Protein AF-0000000072914480 (afdb_homodimer)

InterPro domains:
  IPR011051 RmlC-like cupin domain superfamily [SSF51182] (17-266)
  IPR014710 RmlC-like jelly roll fold [G3DSA:2.60.120.10] (4-129)
  IPR014710 RmlC-like jelly roll fold [G3DSA:2.60.120.10] (149-280)
  IPR053146 Quercetin 2,3-dioxygenase-like [PTHR36440] (18-103)

Nearest PDB structures (foldseek):
  2h0v-assembly1_B  TM=8.229E-01  e=9.350E-17  Bacillus subtilis
  8hfb-assembly1_B  TM=8.199E-01  e=2.658E-15  Bacillus subtilis
  9bwf-assembly1_A  TM=8.351E-01  e=1.045E-05  metagenome
  3ibm-assembly1_A  TM=8.073E-01  e=1.105E-05  Halorhodospira halophila SL1
  3ibm-assembly1_B  TM=8.255E-01  e=1.287E-04  Halorhodospira halophila SL1

Organism: Fusarium oxysporum f. sp. lycopersici (strain 4287 / CBS 123668 / FGSC 9935 / NRRL 34936) (NCBI:txid426428)

Structure (mmCIF, N/CA/C/O backbone):
data_AF-0000000072914480-model_v1
#
loop_
_entity.id
_entity.type
_entity.pdbx_description
1 polymer 'Cupin 2 conserved barrel domain-containing protein'
#
loop_
_atom_site.group_PDB
_atom_site.id
_atom_site.type_symbol
_atom_site.label_atom_id
_atom_site.label_alt_id
_atom_site.label_comp_id
_atom_site.label_asym_id
_atom_site.label_entity_id
_atom_site.label_seq_id
_atom_site.pdbx_PDB_ins_code
_atom_site.Cartn_x
_atom_site.Cartn_y
_atom_site.Cartn_z
_atom_site.occupancy
_atom_site.B_iso_or_equiv
_atom_site.auth_seq_id
_atom_site.auth_comp_id
_atom_site.auth_asym_id
_atom_site.auth_atom_id
_atom_site.pdbx_PDB_model_num
ATOM 1 N N . MET A 1 1 ? -23.375 -14.555 4.457 1 51.5 1 MET A N 1
ATOM 2 C CA . MET A 1 1 ? -22.234 -15.43 4.227 1 51.5 1 MET A CA 1
ATOM 3 C C . MET A 1 1 ? -21.172 -15.234 5.305 1 51.5 1 MET A C 1
ATOM 5 O O . MET A 1 1 ? -21.031 -14.141 5.848 1 51.5 1 MET A O 1
ATOM 9 N N . ALA A 1 2 ? -20.609 -16.391 5.887 1 66.81 2 ALA A N 1
ATOM 10 C CA . ALA A 1 2 ? -19.641 -16.328 6.977 1 66.81 2 ALA A CA 1
ATOM 11 C C . ALA A 1 2 ? -18.281 -15.852 6.473 1 66.81 2 ALA A C 1
ATOM 13 O O . ALA A 1 2 ? -17.953 -16 5.289 1 66.81 2 ALA A O 1
ATOM 14 N N . ASP A 1 3 ? -17.531 -15.141 7.262 1 80.81 3 ASP A N 1
ATOM 15 C CA . ASP A 1 3 ? -16.172 -14.695 6.934 1 80.81 3 ASP A CA 1
ATOM 16 C C . ASP A 1 3 ? -15.172 -15.844 7.059 1 80.81 3 ASP A C 1
ATOM 18 O O . ASP A 1 3 ? -15.391 -16.781 7.832 1 80.81 3 ASP A O 1
ATOM 22 N N . ILE A 1 4 ? -14.359 -15.938 6.121 1 92 4 ILE A N 1
ATOM 23 C CA . ILE A 1 4 ? -13.227 -16.859 6.215 1 92 4 ILE A CA 1
ATOM 24 C C . ILE A 1 4 ? -12.422 -16.562 7.48 1 92 4 ILE A C 1
ATOM 26 O O . ILE A 1 4 ? -12.289 -15.398 7.879 1 92 4 ILE A O 1
ATOM 30 N N . LYS A 1 5 ? -12 -17.609 8.094 1 92.25 5 LYS A N 1
ATOM 31 C CA . LYS A 1 5 ? -11.242 -17.484 9.336 1 92.25 5 LYS A CA 1
ATOM 32 C C . LYS A 1 5 ? -9.977 -16.656 9.133 1 92.25 5 LYS A C 1
ATOM 34 O O . LYS A 1 5 ? -9.219 -16.906 8.195 1 92.25 5 LYS A O 1
ATOM 39 N N . SER A 1 6 ? -9.797 -15.68 9.945 1 95.56 6 SER A N 1
ATOM 40 C CA . SER A 1 6 ? -8.555 -14.93 10.016 1 95.56 6 SER A CA 1
ATOM 41 C C . SER A 1 6 ? -7.582 -15.547 11.016 1 95.56 6 SER A C 1
ATOM 43 O O . SER A 1 6 ? -7.965 -15.844 12.148 1 95.56 6 SER A O 1
ATOM 45 N N . THR A 1 7 ? -6.363 -15.805 10.586 1 96.44 7 THR A N 1
ATOM 46 C CA . THR A 1 7 ? -5.367 -16.422 11.461 1 96.44 7 THR A CA 1
ATOM 47 C C . THR A 1 7 ? -4.082 -15.594 11.477 1 96.44 7 THR A C 1
ATOM 49 O O . THR A 1 7 ? -3.713 -14.992 10.469 1 96.44 7 THR A O 1
ATOM 52 N N . LEU A 1 8 ? -3.354 -15.586 12.57 1 95.25 8 LEU A N 1
ATOM 53 C CA . LEU A 1 8 ? -2.084 -14.875 12.672 1 95.25 8 LEU A CA 1
ATOM 54 C C . LEU A 1 8 ? -0.954 -15.68 12.047 1 95.25 8 LEU A C 1
ATOM 56 O O . LEU A 1 8 ? 0.026 -15.109 11.562 1 95.25 8 LEU A O 1
ATOM 60 N N . VAL A 1 9 ? -1.165 -17 12.117 1 93.62 9 VAL A N 1
ATOM 61 C CA . VAL A 1 9 ? -0.207 -17.906 11.492 1 93.62 9 VAL A CA 1
ATOM 62 C C . VAL A 1 9 ? -0.95 -18.969 10.68 1 93.62 9 VAL A C 1
ATOM 64 O O . VAL A 1 9 ? -2.098 -19.297 10.984 1 93.62 9 VAL A O 1
ATOM 67 N N . PRO A 1 10 ? -0.305 -19.5 9.625 1 93.5 10 PRO A N 1
ATOM 68 C CA . PRO A 1 10 ? -0.968 -20.562 8.883 1 93.5 10 PRO A CA 1
ATOM 69 C C . PRO A 1 10 ? -1.328 -21.766 9.758 1 93.5 10 PRO A C 1
ATOM 71 O O . PRO A 1 10 ? -0.5 -22.219 10.547 1 93.5 10 PRO A O 1
ATOM 74 N N . PRO A 1 11 ? -2.471 -22.328 9.602 1 94.75 11 PRO A N 1
ATOM 75 C CA . PRO A 1 11 ? -2.943 -23.391 10.477 1 94.75 11 PRO A CA 1
ATOM 76 C C . PRO A 1 11 ? -2.236 -24.719 10.219 1 94.75 11 PRO A C 1
ATOM 78 O O . PRO A 1 11 ? -2.254 -25.609 11.07 1 94.75 11 PRO A O 1
ATOM 81 N N . GLY A 1 12 ? -1.732 -24.906 9.031 1 91.81 12 GLY A N 1
ATOM 82 C CA . GLY A 1 12 ? -1.036 -26.141 8.703 1 91.81 12 GLY A CA 1
ATOM 83 C C . GLY A 1 12 ? -1.966 -27.25 8.234 1 91.81 12 GLY A C 1
ATOM 84 O O . GLY A 1 12 ? -1.655 -28.438 8.383 1 91.81 12 GLY A O 1
ATOM 85 N N . LYS A 1 13 ? -3.152 -26.859 7.797 1 93.88 13 LYS A N 1
ATOM 86 C CA . LYS A 1 13 ? -4.137 -27.812 7.285 1 93.88 13 LYS A CA 1
ATOM 87 C C . LYS A 1 13 ? -4.453 -27.547 5.82 1 93.88 13 LYS A C 1
ATOM 89 O O . LYS A 1 13 ? -4.738 -26.406 5.438 1 93.88 13 LYS A O 1
ATOM 94 N N . PRO A 1 14 ? -4.438 -28.562 5.012 1 94.12 14 PRO A N 1
ATOM 95 C CA . PRO A 1 14 ? -4.605 -28.359 3.57 1 94.12 14 PRO A CA 1
ATOM 96 C C . PRO A 1 14 ? -6.066 -28.156 3.168 1 94.12 14 PRO A C 1
ATOM 98 O O . PRO A 1 14 ? -6.355 -27.875 2.006 1 94.12 14 PRO A O 1
ATOM 101 N N . ASP A 1 15 ? -7.02 -28.281 4.059 1 95.25 15 ASP A N 1
ATOM 102 C CA . ASP A 1 15 ? -8.422 -28.328 3.672 1 95.25 15 ASP A CA 1
ATOM 103 C C . ASP A 1 15 ? -9.203 -27.156 4.262 1 95.25 15 ASP A C 1
ATOM 105 O O . ASP A 1 15 ? -10.438 -27.156 4.25 1 95.25 15 ASP A O 1
ATOM 109 N N . GLU A 1 16 ? -8.477 -26.188 4.785 1 94.25 16 GLU A N 1
ATOM 110 C CA . GLU A 1 16 ? -9.133 -25.031 5.402 1 94.25 16 GLU A CA 1
ATOM 111 C C . GLU A 1 16 ? -8.664 -23.734 4.766 1 94.25 16 GLU A C 1
ATOM 113 O O . GLU A 1 16 ? -7.461 -23.469 4.68 1 94.25 16 GLU A O 1
ATOM 118 N N . ALA A 1 17 ? -9.695 -22.984 4.309 1 97.25 17 ALA A N 1
ATOM 119 C CA . ALA A 1 17 ? -9.375 -21.641 3.824 1 97.25 17 ALA A CA 1
ATOM 120 C C . ALA A 1 17 ? -9.102 -20.688 4.984 1 97.25 17 ALA A C 1
ATOM 122 O O . ALA A 1 17 ? -9.711 -20.797 6.051 1 97.25 17 ALA A O 1
ATOM 123 N N . TYR A 1 18 ? -8.203 -19.781 4.809 1 97.69 18 TYR A N 1
ATOM 124 C CA . TYR A 1 18 ? -7.918 -18.781 5.84 1 97.69 18 TYR A CA 1
ATOM 125 C C . TYR A 1 18 ? -7.348 -17.516 5.23 1 97.69 18 TYR A C 1
ATOM 127 O O . TYR A 1 18 ? -6.961 -17.5 4.062 1 97.69 18 TYR A O 1
ATOM 135 N N . ILE A 1 19 ? -7.387 -16.469 5.992 1 97.88 19 ILE A N 1
ATOM 136 C CA . ILE A 1 19 ? -6.789 -15.18 5.633 1 97.88 19 ILE A CA 1
ATOM 137 C C . ILE A 1 19 ? -5.746 -14.789 6.676 1 97.88 19 ILE A C 1
ATOM 139 O O . ILE A 1 19 ? -5.945 -15 7.875 1 97.88 19 ILE A O 1
ATOM 143 N N . VAL A 1 20 ? -4.574 -14.375 6.246 1 97.44 20 VAL A N 1
ATOM 144 C CA . VAL A 1 20 ? -3.537 -13.82 7.109 1 97.44 20 VAL A CA 1
ATOM 145 C C . VAL A 1 20 ? -3.479 -12.305 6.934 1 97.44 20 VAL A C 1
ATOM 147 O O . VAL A 1 20 ? -3.238 -11.812 5.828 1 97.44 20 VAL A O 1
ATOM 150 N N . PRO A 1 21 ? -3.66 -11.555 8.016 1 96.94 21 PRO A N 1
ATOM 151 C CA . PRO A 1 21 ? -3.65 -10.094 7.926 1 96.94 21 PRO A CA 1
ATOM 152 C C . PRO A 1 21 ? -2.27 -9.531 7.59 1 96.94 21 PRO A C 1
ATOM 154 O O . PRO A 1 21 ? -1.273 -10.258 7.648 1 96.94 21 PRO A O 1
ATOM 157 N N . TYR A 1 22 ? -2.246 -8.234 7.258 1 93.56 22 TYR A N 1
ATOM 158 C CA . TYR A 1 22 ? -1.039 -7.488 6.926 1 93.56 22 TYR A CA 1
ATOM 159 C C . TYR A 1 22 ? 0.005 -7.621 8.031 1 93.56 22 TYR A C 1
ATOM 161 O O . TYR A 1 22 ? -0.294 -7.402 9.203 1 93.56 22 TYR A O 1
ATOM 169 N N . LEU A 1 23 ? 1.154 -8.055 7.703 1 92.75 23 LEU A N 1
ATOM 170 C CA . LEU A 1 23 ? 2.369 -8.164 8.5 1 92.75 23 LEU A CA 1
ATOM 171 C C . LEU A 1 23 ? 2.209 -9.211 9.594 1 92.75 23 LEU A C 1
ATOM 173 O O . LEU A 1 23 ? 2.967 -9.227 10.57 1 92.75 23 LEU A O 1
ATOM 177 N N . GLU A 1 24 ? 1.192 -10.016 9.477 1 95.19 24 GLU A N 1
ATOM 178 C CA . GLU A 1 24 ? 1.127 -11.211 10.305 1 95.19 24 GLU A CA 1
ATOM 179 C C . GLU A 1 24 ? 1.753 -12.414 9.602 1 95.19 24 GLU A C 1
ATOM 181 O O . GLU A 1 24 ? 2.488 -12.25 8.625 1 95.19 24 GLU A O 1
ATOM 186 N N . GLY A 1 25 ? 1.548 -13.641 10.094 1 93.25 25 GLY A N 1
ATOM 187 C CA . GLY A 1 25 ? 2.24 -14.82 9.602 1 93.25 25 GLY A CA 1
ATOM 188 C C . GLY A 1 25 ? 3.248 -15.375 10.594 1 93.25 25 GLY A C 1
ATOM 189 O O . GLY A 1 25 ? 3.551 -14.734 11.602 1 93.25 25 GLY A O 1
ATOM 190 N N . HIS A 1 26 ? 3.689 -16.5 10.328 1 89.94 26 HIS A N 1
ATOM 191 C CA . HIS A 1 26 ? 4.738 -17.078 11.164 1 89.94 26 HIS A CA 1
ATOM 192 C C . HIS A 1 26 ? 6.074 -16.391 10.922 1 89.94 26 HIS A C 1
ATOM 194 O O . HIS A 1 26 ? 6.648 -16.5 9.836 1 89.94 26 HIS A O 1
ATOM 200 N N . VAL A 1 27 ? 6.562 -15.625 11.953 1 86.38 27 VAL A N 1
ATOM 201 C CA . VAL A 1 27 ? 7.75 -14.781 11.828 1 86.38 27 VAL A CA 1
ATOM 202 C C . VAL A 1 27 ? 9.008 -15.648 11.938 1 86.38 27 VAL A C 1
ATOM 204 O O . VAL A 1 27 ? 9.117 -16.469 12.844 1 86.38 27 VAL A O 1
ATOM 207 N N . VAL A 1 28 ? 9.82 -15.438 10.938 1 74.69 28 VAL A N 1
ATOM 208 C CA . VAL A 1 28 ? 11.156 -16.031 10.938 1 74.69 28 VAL A CA 1
ATOM 209 C C . VAL A 1 28 ? 12.211 -14.93 10.891 1 74.69 28 VAL A C 1
ATOM 211 O O . VAL A 1 28 ? 12.289 -14.18 9.922 1 74.69 28 VAL A O 1
ATOM 214 N N . ASP A 1 29 ? 12.914 -14.758 11.992 1 67.06 29 ASP A N 1
ATOM 215 C CA . ASP A 1 29 ? 13.977 -13.758 12.047 1 67.06 29 ASP A CA 1
ATOM 216 C C . ASP A 1 29 ? 15.266 -14.297 11.422 1 67.06 29 ASP A C 1
ATOM 218 O O . ASP A 1 29 ? 15.656 -15.438 11.672 1 67.06 29 ASP A O 1
ATOM 222 N N . ILE A 1 30 ? 15.812 -13.492 10.562 1 63.38 30 ILE A N 1
ATOM 223 C CA . ILE A 1 30 ? 17.109 -13.82 9.984 1 63.38 30 ILE A CA 1
ATOM 224 C C . ILE A 1 30 ? 18.188 -12.953 10.633 1 63.38 30 ILE A C 1
ATOM 226 O O . ILE A 1 30 ? 18.359 -11.781 10.273 1 63.38 30 ILE A O 1
ATOM 230 N N . PRO A 1 31 ? 18.812 -13.336 11.664 1 57.41 31 PRO A N 1
ATOM 231 C CA . PRO A 1 31 ? 19.734 -12.523 12.477 1 57.41 31 PRO A CA 1
ATOM 232 C C . PRO A 1 31 ? 20.656 -11.656 11.625 1 57.41 31 PRO A C 1
ATOM 234 O O . PRO A 1 31 ? 20.938 -10.516 11.992 1 57.41 31 PRO A O 1
ATOM 237 N N . SER A 1 32 ? 21.234 -12.211 10.562 1 54.19 32 SER A N 1
ATOM 238 C CA . SER A 1 32 ? 22.219 -11.461 9.805 1 54.19 32 SER A CA 1
ATOM 239 C C . SER A 1 32 ? 21.562 -10.562 8.766 1 54.19 32 SER A C 1
ATOM 241 O O . SER A 1 32 ? 22.25 -9.93 7.957 1 54.19 32 SER A O 1
ATOM 243 N N . SER A 1 33 ? 20.234 -10.523 9.008 1 59.75 33 SER A N 1
ATOM 244 C CA . SER A 1 33 ? 19.531 -9.68 8.039 1 59.75 33 SER A CA 1
ATOM 245 C C . SER A 1 33 ? 18.734 -8.586 8.734 1 59.75 33 SER A C 1
ATOM 247 O O . SER A 1 33 ? 18.406 -8.711 9.914 1 59.75 33 SER A O 1
ATOM 249 N N . VAL A 1 34 ? 18.641 -7.492 8.141 1 65.5 34 VAL A N 1
ATOM 250 C CA . VAL A 1 34 ? 17.781 -6.414 8.617 1 65.5 34 VAL A CA 1
ATOM 251 C C . VAL A 1 34 ? 16.375 -6.602 8.055 1 65.5 34 VAL A C 1
ATOM 253 O O . VAL A 1 34 ? 15.633 -5.629 7.875 1 65.5 34 VAL A O 1
ATOM 256 N N . SER A 1 35 ? 16.141 -7.957 7.746 1 72.12 35 SER A N 1
ATOM 257 C CA . SER A 1 35 ? 14.844 -8.266 7.156 1 72.12 35 SER A CA 1
ATOM 258 C C . SER A 1 35 ? 14.102 -9.312 7.977 1 72.12 35 SER A C 1
ATOM 260 O O . SER A 1 35 ? 14.719 -10.078 8.719 1 72.12 35 SER A O 1
ATOM 262 N N . VAL A 1 36 ? 12.828 -9.273 7.941 1 77.94 36 VAL A N 1
ATOM 263 C CA . VAL A 1 36 ? 11.938 -10.242 8.586 1 77.94 36 VAL A CA 1
ATOM 264 C C . VAL A 1 36 ? 11.172 -11.023 7.523 1 77.94 36 VAL A C 1
ATOM 266 O O . VAL A 1 36 ? 10.664 -10.445 6.562 1 77.94 36 VAL A O 1
ATOM 269 N N . ILE A 1 37 ? 11.203 -12.336 7.68 1 83.5 37 ILE A N 1
ATOM 270 C CA . ILE A 1 37 ? 10.398 -13.203 6.82 1 83.5 37 ILE A CA 1
ATOM 271 C C . ILE A 1 37 ? 9.125 -13.609 7.555 1 83.5 37 ILE A C 1
ATOM 273 O O . ILE A 1 37 ? 9.164 -13.938 8.742 1 83.5 37 ILE A O 1
ATOM 277 N N . ARG A 1 38 ? 8.039 -13.57 6.91 1 89.5 38 ARG A N 1
ATOM 278 C CA . ARG A 1 38 ? 6.754 -14.023 7.434 1 89.5 38 ARG A CA 1
ATOM 279 C C . ARG A 1 38 ? 6.145 -15.109 6.543 1 89.5 38 ARG A C 1
ATOM 281 O O . ARG A 1 38 ? 5.883 -14.867 5.363 1 89.5 38 ARG A O 1
ATOM 288 N N . VAL A 1 39 ? 5.934 -16.281 7.09 1 90 39 VAL A N 1
ATOM 289 C CA . VAL A 1 39 ? 5.379 -17.391 6.324 1 90 39 VAL A CA 1
ATOM 290 C C . VAL A 1 39 ? 3.854 -17.297 6.301 1 90 39 VAL A C 1
ATOM 292 O O . VAL A 1 39 ? 3.207 -17.312 7.348 1 90 39 VAL A O 1
ATOM 295 N N . MET A 1 40 ? 3.307 -17.219 5.152 1 94.5 40 MET A N 1
ATOM 296 C CA . MET A 1 40 ? 1.869 -17.031 4.965 1 94.5 40 MET A CA 1
ATOM 297 C C . MET A 1 40 ? 1.194 -18.359 4.621 1 94.5 40 MET A C 1
ATOM 299 O O . MET A 1 40 ? 0.015 -18.547 4.918 1 94.5 40 MET A O 1
ATOM 303 N N . VAL A 1 41 ? 1.847 -19.172 3.869 1 93.56 41 VAL A N 1
ATOM 304 C CA . VAL A 1 41 ? 1.413 -20.516 3.479 1 93.56 41 VAL A CA 1
ATOM 305 C C . VAL A 1 41 ? 2.58 -21.5 3.6 1 93.56 41 VAL A C 1
ATOM 307 O O . VAL A 1 41 ? 3.67 -21.234 3.082 1 93.56 41 VAL A O 1
ATOM 310 N N . THR A 1 42 ? 2.342 -22.547 4.301 1 89.75 42 THR A N 1
ATOM 311 C CA . THR A 1 42 ? 3.396 -23.547 4.477 1 89.75 42 THR A CA 1
ATOM 312 C C . THR A 1 42 ? 3.166 -24.75 3.568 1 89.75 42 THR A C 1
ATOM 314 O O . THR A 1 42 ? 2.148 -24.828 2.879 1 89.75 42 THR A O 1
ATOM 317 N N . ALA A 1 43 ? 4.141 -25.641 3.58 1 87.31 43 ALA A N 1
ATOM 318 C CA . ALA A 1 43 ? 4.043 -26.891 2.83 1 87.31 43 ALA A CA 1
ATOM 319 C C . ALA A 1 43 ? 2.902 -27.75 3.357 1 87.31 43 ALA A C 1
ATOM 321 O O . ALA A 1 43 ? 2.342 -28.562 2.621 1 87.31 43 ALA A O 1
ATOM 322 N N . LYS A 1 44 ? 2.549 -27.547 4.605 1 89.38 44 LYS A N 1
ATOM 323 C CA . LYS A 1 44 ? 1.481 -28.344 5.199 1 89.38 44 LYS A CA 1
ATOM 324 C C . LYS A 1 44 ? 0.133 -28.016 4.562 1 89.38 44 LYS A C 1
ATOM 326 O O . LYS A 1 44 ? -0.703 -28.906 4.387 1 89.38 44 LYS A O 1
ATOM 331 N N . GLU A 1 45 ? -0.035 -26.766 4.195 1 92.19 45 GLU A N 1
ATOM 332 C CA . GLU A 1 45 ? -1.285 -26.375 3.551 1 92.19 45 GLU A CA 1
ATOM 333 C C . GLU A 1 45 ? -1.346 -26.891 2.113 1 92.19 45 GLU A C 1
ATOM 335 O O . GLU A 1 45 ? -2.424 -27.203 1.604 1 92.19 45 GLU A O 1
ATOM 340 N N . THR A 1 46 ? -0.146 -26.969 1.437 1 92.81 46 THR A N 1
ATOM 341 C CA . THR A 1 46 ? -0.148 -27.172 -0.009 1 92.81 46 THR A CA 1
ATOM 342 C C . THR A 1 46 ? 0.31 -28.578 -0.364 1 92.81 46 THR A C 1
ATOM 344 O O . THR A 1 46 ? 0.557 -28.891 -1.533 1 92.81 46 THR A O 1
ATOM 347 N N . ASN A 1 47 ? 0.443 -29.438 0.631 1 86.94 47 ASN A N 1
ATOM 348 C CA . ASN A 1 47 ? 0.991 -30.766 0.427 1 86.94 47 ASN A CA 1
ATOM 349 C C . ASN A 1 47 ? 2.354 -30.719 -0.257 1 86.94 47 ASN A C 1
ATOM 351 O O . ASN A 1 47 ? 2.596 -31.438 -1.222 1 86.94 47 ASN A O 1
ATOM 355 N N . ASN A 1 48 ? 3.141 -29.75 0.115 1 85.25 48 ASN A N 1
ATOM 356 C CA . ASN A 1 48 ? 4.555 -29.609 -0.212 1 85.25 48 ASN A CA 1
ATOM 357 C C . ASN A 1 48 ? 4.754 -29.141 -1.65 1 85.25 48 ASN A C 1
ATOM 359 O O . ASN A 1 48 ? 5.809 -29.359 -2.242 1 85.25 48 ASN A O 1
ATOM 363 N N . THR A 1 49 ? 3.768 -28.547 -2.281 1 86.94 49 THR A N 1
ATOM 364 C CA . THR A 1 49 ? 3.916 -28.094 -3.66 1 86.94 49 THR A CA 1
ATOM 365 C C . THR A 1 49 ? 4.492 -26.672 -3.707 1 86.94 49 THR A C 1
ATOM 367 O O . THR A 1 49 ? 5.27 -26.344 -4.605 1 86.94 49 THR A O 1
ATOM 370 N N . PHE A 1 50 ? 4.102 -25.812 -2.734 1 87.81 50 PHE A N 1
ATOM 371 C CA . PHE A 1 50 ? 4.699 -24.484 -2.645 1 87.81 50 PHE A CA 1
ATOM 372 C C . PHE A 1 50 ? 4.492 -23.891 -1.257 1 87.81 50 PHE A C 1
ATOM 374 O O . PHE A 1 50 ? 3.693 -24.406 -0.47 1 87.81 50 PHE A O 1
ATOM 381 N N . ALA A 1 51 ? 5.281 -22.953 -0.936 1 89.56 51 ALA A N 1
ATOM 382 C CA . ALA A 1 51 ? 5.133 -22.078 0.224 1 89.56 51 ALA A CA 1
ATOM 383 C C . ALA A 1 51 ? 5.133 -20.609 -0.193 1 89.56 51 ALA A C 1
ATOM 385 O O . ALA A 1 51 ? 5.641 -20.266 -1.262 1 89.56 51 ALA A O 1
ATOM 386 N N . LEU A 1 52 ? 4.441 -19.812 0.544 1 92 52 LEU A N 1
ATOM 387 C CA . LEU A 1 52 ? 4.406 -18.375 0.3 1 92 52 LEU A CA 1
ATOM 388 C C . LEU A 1 52 ? 4.906 -17.594 1.518 1 92 52 LEU A C 1
ATOM 390 O O . LEU A 1 52 ? 4.426 -17.812 2.633 1 92 52 LEU A O 1
ATOM 394 N N . VAL A 1 53 ? 5.926 -16.75 1.273 1 89.56 53 VAL A N 1
ATOM 395 C CA . VAL A 1 53 ? 6.465 -15.922 2.346 1 89.56 53 VAL A CA 1
ATOM 396 C C . VAL A 1 53 ? 6.477 -14.461 1.91 1 89.56 53 VAL A C 1
ATOM 398 O O . VAL A 1 53 ? 6.516 -14.164 0.713 1 89.56 53 VAL A O 1
ATOM 401 N N . THR A 1 54 ? 6.312 -13.57 2.838 1 90.12 54 THR A N 1
ATOM 402 C CA . THR A 1 54 ? 6.609 -12.156 2.635 1 90.12 54 THR A CA 1
ATOM 403 C C . THR A 1 54 ? 7.867 -11.75 3.398 1 90.12 54 THR A C 1
ATOM 405 O O . THR A 1 54 ? 8.188 -12.344 4.43 1 90.12 54 THR A O 1
ATOM 408 N N . SER A 1 55 ? 8.586 -10.82 2.822 1 86 55 SER A N 1
ATOM 409 C CA . SER A 1 55 ? 9.789 -10.312 3.473 1 86 55 SER A CA 1
ATOM 410 C C . SER A 1 55 ? 9.867 -8.789 3.377 1 86 55 SER A C 1
ATOM 412 O O . SER A 1 55 ? 9.492 -8.203 2.361 1 86 55 SER A O 1
ATOM 414 N N . GLY A 1 56 ? 10.359 -8.172 4.406 1 80.69 56 GLY A N 1
ATOM 415 C CA . GLY A 1 56 ? 10.57 -6.734 4.445 1 80.69 56 GLY A CA 1
ATOM 416 C C . GLY A 1 56 ? 11.695 -6.324 5.375 1 80.69 56 GLY A C 1
ATOM 417 O O . GLY A 1 56 ? 12.031 -7.055 6.312 1 80.69 56 GLY A O 1
ATOM 418 N N . GLY A 1 57 ? 12.312 -5.227 5.031 1 75.94 57 GLY A N 1
ATOM 419 C CA . GLY A 1 57 ? 13.39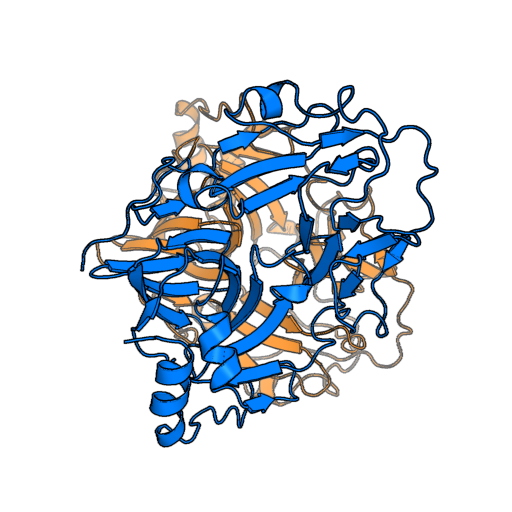8 -4.691 5.836 1 75.94 57 GLY A CA 1
ATOM 420 C C . GLY A 1 57 ? 14.023 -3.441 5.242 1 75.94 57 GLY A C 1
ATOM 421 O O . GLY A 1 57 ? 13.414 -2.787 4.391 1 75.94 57 GLY A O 1
ATOM 422 N N . SER A 1 58 ? 15.117 -3.033 5.887 1 68.94 58 SER A N 1
ATOM 423 C CA . SER A 1 58 ? 15.852 -1.86 5.43 1 68.94 58 SER A CA 1
ATOM 424 C C . SER A 1 58 ? 17.031 -2.258 4.543 1 68.94 58 SER A C 1
ATOM 426 O O . SER A 1 58 ? 17.328 -3.445 4.395 1 68.94 58 SER A O 1
ATOM 428 N N . GLU A 1 59 ? 17.469 -1.174 3.883 1 65.75 59 GLU A N 1
ATOM 429 C CA . GLU A 1 59 ? 18.656 -1.42 3.068 1 65.75 59 GLU A CA 1
ATOM 430 C C . GLU A 1 59 ? 19.766 -2.035 3.9 1 65.75 59 GLU A C 1
ATOM 432 O O . GLU A 1 59 ? 20.016 -1.61 5.031 1 65.75 59 GLU A O 1
ATOM 437 N N . GLY A 1 60 ? 20.156 -3.105 3.504 1 61.69 60 GLY A N 1
ATOM 438 C CA . GLY A 1 60 ? 21.234 -3.801 4.176 1 61.69 60 GLY A CA 1
ATOM 439 C C . GLY A 1 60 ? 22.062 -4.656 3.24 1 61.69 60 GLY A C 1
ATOM 440 O O . GLY A 1 60 ? 21.797 -4.719 2.039 1 61.69 60 GLY A O 1
ATOM 441 N N . PRO A 1 61 ? 23.141 -5.082 3.785 1 59.44 61 PRO A N 1
ATOM 442 C CA . PRO A 1 61 ? 23.984 -5.949 2.957 1 59.44 61 PRO A CA 1
ATOM 443 C C . PRO A 1 61 ? 23.234 -7.176 2.436 1 59.44 61 PRO A C 1
ATOM 445 O O . PRO A 1 61 ? 22.219 -7.574 3.012 1 59.44 61 PRO A O 1
ATOM 448 N N . PRO A 1 62 ? 23.609 -7.539 1.16 1 56.72 62 PRO A N 1
ATOM 449 C CA . PRO A 1 62 ? 22.953 -8.75 0.638 1 56.72 62 PRO A CA 1
ATOM 450 C C . PRO A 1 62 ? 23.016 -9.914 1.62 1 56.72 62 PRO A C 1
ATOM 452 O O . PRO A 1 62 ? 23.969 -10.047 2.381 1 56.72 62 PRO A O 1
ATOM 455 N N . ILE A 1 63 ? 21.766 -10.453 1.673 1 53.53 63 ILE A N 1
ATOM 456 C CA . ILE A 1 63 ? 21.797 -11.727 2.389 1 53.53 63 ILE A CA 1
ATOM 457 C C . ILE A 1 63 ? 22.766 -12.688 1.701 1 53.53 63 ILE A C 1
ATOM 459 O O . ILE A 1 63 ? 22.844 -12.711 0.471 1 53.53 63 ILE A O 1
ATOM 463 N N . GLY A 1 64 ? 23.781 -12.969 2.227 1 46.84 64 GLY A N 1
ATOM 464 C CA . GLY A 1 64 ? 24.75 -13.875 1.618 1 46.84 64 GLY A CA 1
ATOM 465 C C . GLY A 1 64 ? 24.125 -14.781 0.567 1 46.84 64 GLY A C 1
ATOM 466 O O . GLY A 1 64 ? 22.969 -15.172 0.679 1 46.84 64 GLY A O 1
ATOM 467 N N . LEU A 1 65 ? 24.75 -14.852 -0.679 1 46.25 65 LEU A N 1
ATOM 468 C CA . LEU A 1 65 ? 24.344 -15.727 -1.778 1 46.25 65 LEU A CA 1
ATOM 469 C C . LEU A 1 65 ? 24.016 -17.125 -1.271 1 46.25 65 LEU A C 1
ATOM 471 O O . LEU A 1 65 ? 24.703 -17.641 -0.391 1 46.25 65 LEU A O 1
ATOM 475 N N . HIS A 1 66 ? 22.703 -17.453 -1.358 1 49.72 66 HIS A N 1
ATOM 476 C CA . HIS A 1 66 ? 22.344 -18.797 -0.908 1 49.72 66 HIS A CA 1
ATOM 477 C C . HIS A 1 66 ? 21.609 -19.562 -2.006 1 49.72 66 HIS A C 1
ATOM 479 O O . HIS A 1 66 ? 21.203 -18.984 -3.008 1 49.72 66 HIS A O 1
ATOM 485 N N . CYS A 1 67 ? 22.016 -20.891 -2.168 1 45.44 67 CYS A N 1
ATOM 486 C CA . CYS A 1 67 ? 21.312 -21.75 -3.115 1 45.44 67 CYS A CA 1
ATOM 487 C C . CYS A 1 67 ? 20.344 -22.688 -2.391 1 45.44 67 CYS A C 1
ATOM 489 O O . CYS A 1 67 ? 20.469 -22.875 -1.178 1 45.44 67 CYS A O 1
ATOM 491 N N . HIS A 1 68 ? 19.234 -22.938 -3.051 1 51.78 68 HIS A N 1
ATOM 492 C CA . HIS A 1 68 ? 18.266 -23.906 -2.543 1 51.78 68 HIS A CA 1
ATOM 493 C C . HIS A 1 68 ? 18.438 -25.266 -3.209 1 51.78 68 HIS A C 1
ATOM 495 O O . HIS A 1 68 ? 18.797 -25.344 -4.383 1 51.78 68 HIS A O 1
ATOM 501 N N . ASP A 1 69 ? 18.5 -26.453 -2.369 1 49.5 69 ASP A N 1
ATOM 502 C CA . ASP A 1 69 ? 18.594 -27.797 -2.938 1 49.5 69 ASP A CA 1
ATOM 503 C C . ASP A 1 69 ? 17.375 -28.125 -3.783 1 49.5 69 ASP A C 1
ATOM 505 O O . ASP A 1 69 ? 17.484 -28.75 -4.84 1 49.5 69 ASP A O 1
ATOM 509 N N . ASP A 1 70 ? 16.266 -27.766 -3.443 1 58.81 70 ASP A N 1
ATOM 510 C CA . ASP A 1 70 ? 15.062 -28.219 -4.121 1 58.81 70 ASP A CA 1
ATOM 511 C C . ASP A 1 70 ? 14.133 -27.047 -4.422 1 58.81 70 ASP A C 1
ATOM 513 O O . ASP A 1 70 ? 13.406 -27.047 -5.418 1 58.81 70 ASP A O 1
ATOM 517 N N . ALA A 1 71 ? 14.422 -26.031 -3.826 1 62.44 71 ALA A N 1
ATOM 518 C CA . ALA A 1 71 ? 13.391 -25 -3.896 1 62.44 71 ALA A CA 1
ATOM 519 C C . ALA A 1 71 ? 13.609 -24.078 -5.102 1 62.44 71 ALA A C 1
ATOM 521 O O . ALA A 1 71 ? 14.742 -23.734 -5.434 1 62.44 71 ALA A O 1
ATOM 522 N N . HIS A 1 72 ? 12.586 -23.953 -5.895 1 78.12 72 HIS A N 1
ATOM 523 C CA . HIS A 1 72 ? 12.492 -22.922 -6.918 1 78.12 72 HIS A CA 1
ATOM 524 C C . HIS A 1 72 ? 11.945 -21.609 -6.34 1 78.12 72 HIS A C 1
ATOM 526 O O . HIS A 1 72 ? 10.781 -21.547 -5.945 1 78.12 72 HIS A O 1
ATOM 532 N N . ASP A 1 73 ? 12.797 -20.609 -6.254 1 85.88 73 ASP A N 1
ATOM 533 C CA . ASP A 1 73 ? 12.406 -19.344 -5.609 1 85.88 73 ASP A CA 1
ATOM 534 C C . ASP A 1 73 ? 11.883 -18.344 -6.633 1 85.88 73 ASP A C 1
ATOM 536 O O . ASP A 1 73 ? 12.508 -18.125 -7.672 1 85.88 73 ASP A O 1
ATOM 540 N N . ILE A 1 74 ? 10.75 -17.875 -6.348 1 91.44 74 ILE A N 1
ATOM 541 C CA . ILE A 1 74 ? 10.211 -16.75 -7.094 1 91.44 74 ILE A CA 1
ATOM 542 C C . ILE A 1 74 ? 10.258 -15.484 -6.234 1 91.44 74 ILE A C 1
ATOM 544 O O . ILE A 1 74 ? 9.766 -15.477 -5.105 1 91.44 74 ILE A O 1
ATOM 548 N N . PHE A 1 75 ? 10.945 -14.477 -6.73 1 90.62 75 PHE A N 1
ATOM 549 C CA . PHE A 1 75 ? 11.008 -13.188 -6.055 1 90.62 75 PHE A CA 1
ATOM 550 C C . PHE A 1 75 ? 10.094 -12.172 -6.742 1 90.62 75 PHE A C 1
ATOM 552 O O . PHE A 1 75 ? 10.25 -11.914 -7.938 1 90.62 75 PHE A O 1
ATOM 559 N N . LEU A 1 76 ? 9.156 -11.711 -6.039 1 94.69 76 LEU A N 1
ATOM 560 C CA . LEU A 1 76 ? 8.234 -10.672 -6.496 1 94.69 76 LEU A CA 1
ATOM 561 C C . LEU A 1 76 ? 8.438 -9.383 -5.703 1 94.69 76 LEU A C 1
ATOM 563 O O . LEU A 1 76 ? 8.172 -9.344 -4.496 1 94.69 76 LEU A O 1
ATOM 567 N N . CYS A 1 77 ? 8.891 -8.328 -6.32 1 91.94 77 CYS A N 1
ATOM 568 C CA . CYS A 1 77 ? 9.062 -7.062 -5.617 1 91.94 77 CYS A CA 1
ATOM 569 C C . CYS A 1 77 ? 7.77 -6.258 -5.605 1 91.94 77 CYS A C 1
ATOM 571 O O . CYS A 1 77 ? 7.266 -5.879 -6.664 1 91.94 77 CYS A O 1
ATOM 573 N N . THR A 1 78 ? 7.262 -6.004 -4.434 1 93.38 78 THR A N 1
ATOM 574 C CA . THR A 1 78 ? 5.988 -5.297 -4.344 1 93.38 78 THR A CA 1
ATOM 575 C C . THR A 1 78 ? 6.191 -3.879 -3.818 1 93.38 78 THR A C 1
ATOM 577 O O . THR A 1 78 ? 5.312 -3.025 -3.971 1 93.38 78 THR A O 1
ATOM 580 N N . LYS A 1 79 ? 7.242 -3.66 -3.125 1 86.31 79 LYS A N 1
ATOM 581 C CA . LYS A 1 79 ? 7.598 -2.359 -2.562 1 86.31 79 LYS A CA 1
ATOM 582 C C . LYS A 1 79 ? 9.102 -2.24 -2.361 1 86.31 79 LYS A C 1
ATOM 584 O O . LYS A 1 79 ? 9.758 -3.203 -1.959 1 86.31 79 LYS A O 1
ATOM 589 N N . GLY A 1 80 ? 9.648 -0.989 -2.627 1 82.75 80 GLY A N 1
ATOM 590 C CA . GLY A 1 80 ? 11.086 -0.804 -2.5 1 82.75 80 GLY A CA 1
ATOM 591 C C . GLY A 1 80 ? 11.875 -1.473 -3.609 1 82.75 80 GLY A C 1
ATOM 592 O O . GLY A 1 80 ? 11.484 -1.408 -4.777 1 82.75 80 GLY A O 1
ATOM 593 N N . GLN A 1 81 ? 13.062 -1.96 -3.168 1 82.12 81 GLN A N 1
ATOM 594 C CA . GLN A 1 81 ? 13.953 -2.615 -4.125 1 82.12 81 GLN A CA 1
ATOM 595 C C . GLN A 1 81 ? 14.625 -3.834 -3.502 1 82.12 81 GLN A C 1
ATOM 597 O O . GLN A 1 81 ? 14.922 -3.842 -2.307 1 82.12 81 GLN A O 1
ATOM 602 N N . VAL A 1 82 ? 14.789 -4.82 -4.289 1 82.94 82 VAL A N 1
ATOM 603 C CA . VAL A 1 82 ? 15.531 -6 -3.855 1 82.94 82 VAL A CA 1
ATOM 604 C C . VAL A 1 82 ? 16.469 -6.465 -4.973 1 82.94 82 VAL A C 1
ATOM 606 O O . VAL A 1 82 ? 16.078 -6.469 -6.148 1 82.94 82 VAL A O 1
ATOM 609 N N . SER A 1 83 ? 17.641 -6.781 -4.633 1 80.56 83 SER A N 1
ATOM 610 C CA . SER A 1 83 ? 18.594 -7.309 -5.609 1 80.56 83 SER A CA 1
ATOM 611 C C . SER A 1 83 ? 18.641 -8.836 -5.559 1 80.56 83 SER A C 1
ATOM 613 O O . SER A 1 83 ? 18.656 -9.422 -4.477 1 80.56 83 SER A O 1
ATOM 615 N N . VAL A 1 84 ? 18.578 -9.43 -6.688 1 82.56 84 VAL A N 1
ATOM 616 C CA . VAL A 1 84 ? 18.609 -10.883 -6.828 1 82.56 84 VAL A CA 1
ATOM 617 C C . VAL A 1 84 ? 19.719 -11.289 -7.781 1 82.56 84 VAL A C 1
ATOM 619 O O . VAL A 1 84 ? 19.891 -10.688 -8.852 1 82.56 84 VAL A O 1
ATOM 622 N N . TRP A 1 85 ? 20.531 -12.227 -7.387 1 77.81 85 TRP A N 1
ATOM 623 C CA . TRP A 1 85 ? 21.594 -12.773 -8.227 1 77.81 85 TRP A CA 1
ATOM 624 C C . TRP A 1 85 ? 21.25 -14.188 -8.695 1 77.81 85 TRP A C 1
ATOM 626 O O . TRP A 1 85 ? 20.984 -15.07 -7.879 1 77.81 85 TRP A O 1
ATOM 636 N N . ALA A 1 86 ? 21.062 -14.25 -10.094 1 75.56 86 ALA A N 1
ATOM 637 C CA . ALA A 1 86 ? 20.844 -15.539 -10.742 1 75.56 86 ALA A CA 1
ATOM 638 C C . ALA A 1 86 ? 21.703 -15.664 -12 1 75.56 86 ALA A C 1
ATOM 640 O O . ALA A 1 86 ? 21.391 -15.047 -13.031 1 75.56 86 ALA A O 1
ATOM 641 N N . ASN A 1 87 ? 22.859 -16.516 -12.328 1 64.31 87 ASN A N 1
ATOM 642 C CA . ASN A 1 87 ? 23.828 -16.781 -13.383 1 64.31 87 ASN A CA 1
ATOM 643 C C . ASN A 1 87 ? 24.562 -15.508 -13.805 1 64.31 87 ASN A C 1
ATOM 645 O O . ASN A 1 87 ? 25.266 -15.492 -14.812 1 64.31 87 ASN A O 1
ATOM 649 N N . GLU A 1 88 ? 24.422 -14.328 -13.062 1 64.69 88 GLU A N 1
ATOM 650 C CA . GLU A 1 88 ? 25.047 -13.031 -13.32 1 64.69 88 GLU A CA 1
ATOM 651 C C . GLU A 1 88 ? 24.656 -12.484 -14.688 1 64.69 88 GLU A C 1
ATOM 653 O O . GLU A 1 88 ? 24.484 -13.25 -15.641 1 64.69 88 GLU A O 1
ATOM 658 N N . PRO A 1 89 ? 24.547 -11.328 -14.867 1 76.19 89 PRO A N 1
ATOM 659 C CA . PRO A 1 89 ? 24.5 -10.359 -13.773 1 76.19 89 PRO A CA 1
ATOM 660 C C . PRO A 1 89 ? 23.188 -10.398 -12.992 1 76.19 89 PRO A C 1
ATOM 662 O O . PRO A 1 89 ? 22.156 -10.82 -13.531 1 76.19 89 PRO A O 1
ATOM 665 N N . GLY A 1 90 ? 23.266 -9.992 -11.82 1 83.69 90 GLY A N 1
ATOM 666 C CA . GLY A 1 90 ? 22.078 -9.836 -10.992 1 83.69 90 GLY A CA 1
ATOM 667 C C . GLY A 1 90 ? 21.219 -8.648 -11.391 1 83.69 90 GLY A C 1
ATOM 668 O O . GLY A 1 90 ? 21.594 -7.879 -12.281 1 83.69 90 GLY A O 1
ATOM 669 N N . ARG A 1 91 ? 20.031 -8.578 -10.875 1 88.06 91 ARG A N 1
ATOM 670 C CA . ARG A 1 91 ? 19.125 -7.445 -11.094 1 88.06 91 ARG A CA 1
ATOM 671 C C . ARG A 1 91 ? 18.641 -6.871 -9.773 1 88.06 91 ARG A C 1
ATOM 673 O O . ARG A 1 91 ? 18.406 -7.609 -8.812 1 88.06 91 ARG A O 1
ATOM 680 N N . THR A 1 92 ? 18.516 -5.574 -9.719 1 85.69 92 THR A N 1
ATOM 681 C CA . THR A 1 92 ? 17.703 -4.914 -8.711 1 85.69 92 THR A CA 1
ATOM 682 C C . THR A 1 92 ? 16.266 -4.781 -9.195 1 85.69 92 THR A C 1
ATOM 684 O O . THR A 1 92 ? 16 -4.172 -10.234 1 85.69 92 THR A O 1
ATOM 687 N N . LEU A 1 93 ? 15.383 -5.402 -8.461 1 89.56 93 LEU A N 1
ATOM 688 C CA . LEU A 1 93 ? 13.977 -5.445 -8.836 1 89.56 93 LEU A CA 1
ATOM 689 C C . LEU A 1 93 ? 13.234 -4.23 -8.281 1 89.56 93 LEU A C 1
ATOM 691 O O . LEU A 1 93 ? 13.367 -3.896 -7.105 1 89.56 93 LEU A O 1
ATOM 695 N N . ASN A 1 94 ? 12.555 -3.545 -9.172 1 87 94 ASN A N 1
ATOM 696 C CA . ASN A 1 94 ? 11.555 -2.557 -8.773 1 87 94 ASN A CA 1
ATOM 697 C C . ASN A 1 94 ? 10.18 -3.193 -8.594 1 87 94 ASN A C 1
ATOM 699 O O . ASN A 1 94 ? 9.969 -4.344 -8.977 1 87 94 ASN A O 1
ATOM 703 N N . PRO A 1 95 ? 9.312 -2.469 -7.988 1 89.31 95 PRO A N 1
ATOM 704 C CA . PRO A 1 95 ? 7.973 -3.037 -7.844 1 89.31 95 PRO A CA 1
ATOM 705 C C . PRO A 1 95 ? 7.379 -3.504 -9.172 1 89.31 95 PRO A C 1
ATOM 707 O O . PRO A 1 95 ? 7.336 -2.734 -10.133 1 89.31 95 PRO A O 1
ATOM 710 N N . GLY A 1 96 ? 6.957 -4.742 -9.172 1 93.62 96 GLY A N 1
ATOM 711 C CA . GLY A 1 96 ? 6.41 -5.34 -10.383 1 93.62 96 GLY A CA 1
ATOM 712 C C . GLY A 1 96 ? 7.387 -6.25 -11.102 1 93.62 96 GLY A C 1
ATOM 713 O O . GLY A 1 96 ? 6.984 -7.105 -11.883 1 93.62 96 GLY A O 1
ATOM 714 N N . ASP A 1 97 ? 8.727 -6.012 -10.891 1 94.94 97 ASP A N 1
ATOM 715 C CA . ASP A 1 97 ? 9.734 -6.902 -11.453 1 94.94 97 ASP A CA 1
ATOM 716 C C . ASP A 1 97 ? 9.742 -8.25 -10.734 1 94.94 97 ASP A C 1
ATOM 718 O O . ASP A 1 97 ? 9.234 -8.367 -9.617 1 94.94 97 ASP A O 1
ATOM 722 N N . MET A 1 98 ? 10.297 -9.219 -11.398 1 95.19 98 MET A N 1
ATOM 723 C CA . MET A 1 98 ? 10.297 -10.562 -10.836 1 95.19 98 MET A CA 1
ATOM 724 C C . MET A 1 98 ? 11.578 -11.305 -11.211 1 95.19 98 MET A C 1
ATOM 726 O O . MET A 1 98 ? 12.203 -11 -12.227 1 95.19 98 MET A O 1
ATOM 730 N N . ALA A 1 99 ? 11.961 -12.219 -10.359 1 92.75 99 ALA A N 1
ATOM 731 C CA . ALA A 1 99 ? 13.031 -13.172 -10.648 1 92.75 99 ALA A CA 1
ATOM 732 C C . ALA A 1 99 ? 12.586 -14.602 -10.352 1 92.75 99 ALA A C 1
ATOM 734 O O . ALA A 1 99 ? 11.922 -14.859 -9.344 1 92.75 99 ALA A O 1
ATOM 735 N N . SER A 1 100 ? 12.828 -15.477 -11.242 1 93.38 100 SER A N 1
ATOM 736 C CA . SER A 1 100 ? 12.664 -16.906 -11.055 1 93.38 100 SER A CA 1
ATOM 737 C C . SER A 1 100 ? 14.016 -17.609 -10.945 1 93.38 100 SER A C 1
ATOM 739 O O . SER A 1 100 ? 14.812 -17.578 -11.891 1 93.38 100 SER A O 1
ATOM 741 N N . VAL A 1 101 ? 14.25 -18.219 -9.805 1 86.88 101 VAL A N 1
ATOM 742 C CA . VAL A 1 101 ? 15.562 -18.812 -9.539 1 86.88 101 VAL A CA 1
ATOM 743 C C . VAL A 1 101 ? 15.398 -20.281 -9.148 1 86.88 101 VAL A C 1
ATOM 745 O O . VAL A 1 101 ? 15.094 -20.594 -7.992 1 86.88 101 VAL A O 1
ATOM 748 N N . PRO A 1 102 ? 15.617 -21.141 -10.164 1 83.19 102 PRO A N 1
ATOM 749 C CA . PRO A 1 102 ? 15.508 -22.562 -9.852 1 83.19 102 PRO A CA 1
ATOM 750 C C . PRO A 1 102 ? 16.625 -23.062 -8.938 1 83.19 102 PRO A C 1
ATOM 752 O O . PRO A 1 102 ? 17.609 -22.359 -8.711 1 83.19 102 PRO A O 1
ATOM 755 N N . HIS A 1 103 ? 16.312 -24.281 -8.328 1 62.59 103 HIS A N 1
ATOM 756 C CA . HIS A 1 103 ? 17.344 -24.953 -7.555 1 62.59 103 HIS A CA 1
ATOM 757 C C . HIS A 1 103 ? 18.547 -25.281 -8.43 1 62.59 103 HIS A C 1
ATOM 759 O O . HIS A 1 103 ? 18.391 -25.703 -9.578 1 62.59 103 HIS A O 1
ATOM 765 N N . SER A 1 104 ? 19.641 -24.625 -8.289 1 51.78 104 SER A N 1
ATOM 766 C CA . SER A 1 104 ? 20.828 -25.062 -9.016 1 51.78 104 SER A CA 1
ATOM 767 C C . SER A 1 104 ? 21.578 -26.156 -8.25 1 51.78 104 SER A C 1
ATOM 769 O O . SER A 1 104 ? 21.578 -26.172 -7.02 1 51.78 104 SER A O 1
ATOM 771 N N . PRO A 1 105 ? 21.969 -27.328 -8.844 1 40.34 105 PRO A N 1
ATOM 772 C CA . PRO A 1 105 ? 22.844 -28.359 -8.25 1 40.34 105 PRO A CA 1
ATOM 773 C C . PRO A 1 105 ? 24.047 -27.75 -7.531 1 40.34 105 PRO A C 1
ATOM 775 O O . PRO A 1 105 ? 24.891 -28.5 -7.031 1 40.34 105 PRO A O 1
ATOM 778 N N . ASP A 1 106 ? 24.594 -26.688 -7.652 1 38.47 106 ASP A N 1
ATOM 779 C CA . ASP A 1 106 ? 25.859 -26.406 -6.996 1 38.47 106 ASP A CA 1
ATOM 780 C C . ASP A 1 106 ? 25.734 -26.484 -5.477 1 38.47 106 ASP A C 1
ATOM 782 O O . ASP A 1 106 ? 24.797 -25.938 -4.898 1 38.47 106 ASP A O 1
ATOM 786 N N . THR A 1 107 ? 26.469 -27.578 -4.797 1 34.16 107 THR A N 1
ATOM 787 C CA . THR A 1 107 ? 26.672 -28.172 -3.475 1 34.16 107 THR A CA 1
ATOM 788 C C . THR A 1 107 ? 26.953 -27.078 -2.439 1 34.16 107 THR A C 1
ATOM 790 O O . THR A 1 107 ? 27.453 -27.375 -1.353 1 34.16 107 THR A O 1
ATOM 793 N N . ARG A 1 108 ? 27.266 -25.891 -2.66 1 30.97 108 ARG A N 1
ATOM 794 C CA . ARG A 1 108 ? 27.844 -25.219 -1.499 1 30.97 108 ARG A CA 1
ATOM 795 C C . ARG A 1 108 ? 26.844 -25.188 -0.336 1 30.97 108 ARG A C 1
ATOM 797 O O . ARG A 1 108 ? 25.641 -25.219 -0.544 1 30.97 108 ARG A O 1
ATOM 804 N N . ASP A 1 109 ? 27.438 -25.578 0.934 1 29.02 109 ASP A N 1
ATOM 805 C CA . ASP A 1 109 ? 26.875 -25.906 2.244 1 29.02 109 ASP A CA 1
ATOM 806 C C . ASP A 1 109 ? 25.984 -24.766 2.752 1 29.02 109 ASP A C 1
ATOM 808 O O . ASP A 1 109 ? 26.484 -23.688 3.088 1 29.02 109 ASP A O 1
ATOM 812 N N . PRO A 1 110 ? 24.953 -24.609 2.379 1 29.72 110 PRO A N 1
ATOM 813 C CA . PRO A 1 110 ? 24.047 -23.562 2.873 1 29.72 110 PRO A CA 1
ATOM 814 C C . PRO A 1 110 ? 23.906 -23.578 4.395 1 29.72 110 PRO A C 1
ATOM 816 O O . PRO A 1 110 ? 23.172 -22.766 4.953 1 29.72 110 PRO A O 1
ATOM 819 N N . THR A 1 111 ? 24.406 -24.484 5.148 1 28.45 111 THR A N 1
ATOM 820 C CA . THR A 1 111 ? 24.172 -24.688 6.574 1 28.45 111 THR A CA 1
ATOM 821 C C . THR A 1 111 ? 24.609 -23.453 7.367 1 28.45 111 THR A C 1
ATOM 823 O O . THR A 1 111 ? 24.266 -23.328 8.547 1 28.45 111 THR A O 1
ATOM 826 N N . LYS A 1 112 ? 25.688 -22.891 7.121 1 27.67 112 LYS A N 1
ATOM 827 C CA . LYS A 1 112 ? 26.281 -22 8.125 1 27.67 112 LYS A CA 1
ATOM 828 C C . LYS A 1 112 ? 25.422 -20.75 8.328 1 27.67 112 LYS A C 1
ATOM 830 O O . LYS A 1 112 ? 25.625 -20.016 9.297 1 27.67 112 LYS A O 1
ATOM 835 N N . THR A 1 113 ? 24.969 -20.141 7.414 1 27.2 113 THR A N 1
ATOM 836 C CA . THR A 1 113 ? 24.469 -18.812 7.785 1 27.2 113 THR A CA 1
ATOM 837 C C . THR A 1 113 ? 22.969 -18.875 8.062 1 27.2 113 THR A C 1
ATOM 839 O O . THR A 1 113 ? 22.469 -18.172 8.953 1 27.2 113 THR A O 1
ATOM 842 N N . LEU A 1 114 ? 22.172 -19.078 7.152 1 33.16 114 LEU A N 1
ATOM 843 C CA . LEU A 1 114 ? 20.812 -18.719 7.555 1 33.16 114 LEU A CA 1
ATOM 844 C C . LEU A 1 114 ? 20.328 -19.609 8.68 1 33.16 114 LEU A C 1
ATOM 846 O O . LEU A 1 114 ? 20.891 -20.672 8.93 1 33.16 114 LEU A O 1
ATOM 850 N N . PHE A 1 115 ? 18.859 -19.969 8.82 1 33.75 115 PHE A N 1
ATOM 851 C CA . PHE A 1 115 ? 18.078 -20.156 10.039 1 33.75 115 PHE A CA 1
ATOM 852 C C . PHE A 1 115 ? 18.359 -21.516 10.664 1 33.75 115 PHE A C 1
ATOM 854 O O .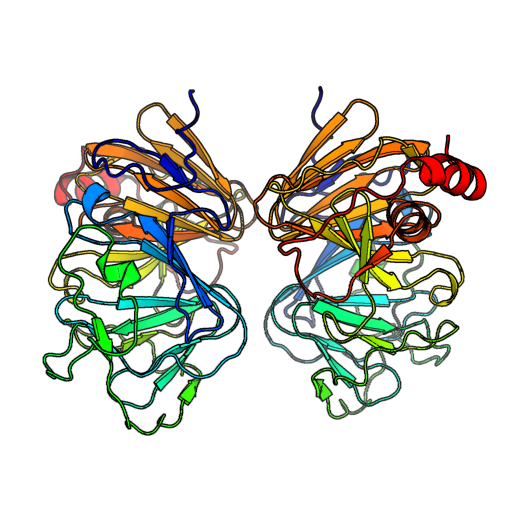 PHE A 1 115 ? 18.156 -22.547 10.023 1 33.75 115 PHE A O 1
ATOM 861 N N . PRO A 1 116 ? 19.281 -21.625 11.383 1 33.47 116 PRO A N 1
ATOM 862 C CA . PRO A 1 116 ? 18.938 -22.641 12.391 1 33.47 116 PRO A CA 1
ATOM 863 C C . PRO A 1 116 ? 17.438 -22.719 12.672 1 33.47 116 PRO A C 1
ATOM 865 O O . PRO A 1 116 ? 16.891 -23.812 12.844 1 33.47 116 PRO A O 1
ATOM 868 N N . ARG A 1 117 ? 16.797 -21.453 12.93 1 34.09 117 ARG A N 1
ATOM 869 C CA . ARG A 1 117 ? 15.398 -21.469 13.359 1 34.09 117 ARG A CA 1
ATOM 870 C C . ARG A 1 117 ? 14.461 -21.703 12.18 1 34.09 117 ARG A C 1
ATOM 872 O O . ARG A 1 117 ? 13.297 -22.062 12.367 1 34.09 117 ARG A O 1
ATOM 879 N N . LEU A 1 118 ? 14.758 -21.344 10.938 1 39.09 118 LEU A N 1
ATOM 880 C CA . LEU A 1 118 ? 13.969 -21.922 9.852 1 39.09 118 LEU A CA 1
ATOM 881 C C . LEU A 1 118 ? 14.016 -23.438 9.891 1 39.09 118 LEU A C 1
ATOM 883 O O . LEU A 1 118 ? 13.039 -24.109 9.539 1 39.09 118 LEU A O 1
ATOM 887 N N . MET A 1 119 ? 15.133 -24.047 10.219 1 38.34 119 MET A N 1
ATOM 888 C CA . MET A 1 119 ? 15.266 -25.484 10.398 1 38.34 119 MET A CA 1
ATOM 889 C C . MET A 1 119 ? 14.32 -25.984 11.484 1 38.34 119 MET A C 1
ATOM 891 O O . MET A 1 119 ? 14.102 -27.188 11.625 1 38.34 119 MET A O 1
ATOM 895 N N . GLU A 1 120 ? 14.125 -25.172 12.438 1 38.81 120 GLU A N 1
ATOM 896 C CA . GLU A 1 120 ? 13.211 -25.609 13.477 1 38.81 120 GLU A CA 1
ATOM 897 C C . GLU A 1 120 ? 11.766 -25.609 12.984 1 38.81 120 GLU A C 1
ATOM 899 O O . GLU A 1 120 ? 10.852 -26.016 13.703 1 38.81 120 GLU A O 1
ATOM 904 N N . LEU A 1 121 ? 11.453 -24.938 11.883 1 39.34 121 LEU A N 1
ATOM 905 C CA . LEU A 1 121 ? 10.164 -25.219 11.266 1 39.34 121 LEU A CA 1
ATOM 906 C C . LEU A 1 121 ? 10.086 -26.688 10.836 1 39.34 121 LEU A C 1
ATOM 908 O O . LEU A 1 121 ? 11.094 -27.297 10.484 1 39.34 121 LEU A O 1
ATOM 912 N N . PRO A 1 122 ? 9.18 -27.422 11.094 1 38 122 PRO A N 1
ATOM 913 C CA . PRO A 1 122 ? 9.055 -28.812 10.664 1 38 122 PRO A CA 1
ATOM 914 C C . PRO A 1 122 ? 9.125 -28.969 9.148 1 38 122 PRO A C 1
ATOM 916 O O . PRO A 1 122 ? 8.555 -28.156 8.414 1 38 122 PRO A O 1
ATOM 919 N N . GLY A 1 123 ? 10.172 -29.688 8.555 1 37.97 123 GLY A N 1
ATOM 920 C CA . GLY A 1 123 ? 10.414 -30.25 7.234 1 37.97 123 GLY A CA 1
ATOM 921 C C . GLY A 1 123 ? 11.805 -29.938 6.703 1 37.97 123 GLY A C 1
ATOM 922 O O . GLY A 1 123 ? 12.594 -29.266 7.375 1 37.97 123 GLY A O 1
ATOM 923 N N . LYS A 1 124 ? 12.469 -30.734 5.781 1 36.59 124 LYS A N 1
ATOM 924 C CA . LYS A 1 124 ? 13.758 -30.672 5.09 1 36.59 124 LYS A CA 1
ATOM 925 C C . LYS A 1 124 ? 13.961 -29.328 4.414 1 36.59 124 LYS A C 1
ATOM 927 O O . LYS A 1 124 ? 13.078 -28.844 3.711 1 36.59 124 LYS A O 1
ATOM 932 N N . HIS A 1 125 ? 14.727 -28.391 5.195 1 41.06 125 HIS A N 1
ATOM 933 C CA . HIS A 1 125 ? 14.93 -27.078 4.594 1 41.06 125 HIS A CA 1
ATOM 934 C C . HIS A 1 125 ? 16.156 -27.078 3.686 1 41.06 125 HIS A C 1
ATOM 936 O O . HIS A 1 125 ? 17.188 -27.656 4.027 1 41.06 125 HIS A O 1
ATOM 942 N N . ASP A 1 126 ? 16.219 -26.906 2.48 1 39.34 126 ASP A N 1
ATOM 943 C CA . ASP A 1 126 ? 17.203 -26.969 1.4 1 39.34 126 ASP A CA 1
ATOM 944 C C . ASP A 1 126 ? 17.938 -25.641 1.25 1 39.34 126 ASP A C 1
ATOM 946 O O . ASP A 1 126 ? 17.625 -24.844 0.36 1 39.34 126 ASP A O 1
ATOM 950 N N . PHE A 1 127 ? 18.359 -24.875 2.373 1 40.75 127 PHE A N 1
ATOM 951 C CA . PHE A 1 127 ? 19.031 -23.594 2.176 1 40.75 127 PHE A CA 1
ATOM 952 C C . PHE A 1 127 ? 20.547 -23.75 2.279 1 40.75 127 PHE A C 1
ATOM 954 O O . PHE A 1 127 ? 21.031 -24.422 3.189 1 40.75 127 PHE A O 1
ATOM 961 N N . VAL A 1 128 ? 21.594 -23.453 1.173 1 38.28 128 VAL A N 1
ATOM 962 C CA . VAL A 1 128 ? 23.031 -23.625 1.182 1 38.28 128 VAL A CA 1
ATOM 963 C C . VAL A 1 128 ? 23.719 -22.266 1.023 1 38.28 128 VAL A C 1
ATOM 965 O O . VAL A 1 128 ? 23.578 -21.609 -0.017 1 38.28 128 VAL A O 1
ATOM 968 N N . PRO A 1 129 ? 24.266 -21.5 1.996 1 42.09 129 PRO A N 1
ATOM 969 C CA . PRO A 1 129 ? 24.984 -20.234 1.873 1 42.09 129 PRO A CA 1
ATOM 970 C C . PRO A 1 129 ? 26.219 -20.359 0.983 1 42.09 129 PRO A C 1
ATOM 972 O O . PRO A 1 129 ? 26.875 -21.406 0.958 1 42.09 129 PRO A O 1
ATOM 975 N N . VAL A 1 130 ? 26.562 -19.453 -0.07 1 40.34 130 VAL A N 1
ATOM 976 C CA . VAL A 1 130 ? 27.797 -19.406 -0.866 1 40.34 130 VAL A CA 1
ATOM 977 C C . VAL A 1 130 ? 28.656 -18.234 -0.428 1 40.34 130 VAL A C 1
ATOM 979 O O . VAL A 1 130 ? 28.484 -17.109 -0.917 1 40.34 130 VAL A O 1
ATOM 982 N N . PRO A 1 131 ? 29.531 -18.422 0.468 1 41.97 131 PRO A N 1
ATOM 983 C CA . PRO A 1 131 ? 30.5 -17.375 0.805 1 41.97 131 PRO A CA 1
ATOM 984 C C . PRO A 1 131 ? 31.422 -17.031 -0.357 1 41.97 131 PRO A C 1
ATOM 986 O O . PRO A 1 131 ? 31.75 -17.906 -1.169 1 41.97 131 PRO A O 1
ATOM 989 N N . GLY A 1 132 ? 31.781 -15.688 -0.485 1 43.5 132 GLY A N 1
ATOM 990 C CA . GLY A 1 132 ? 32.875 -15.227 -1.341 1 43.5 132 GLY A CA 1
ATOM 991 C C . GLY A 1 132 ? 32.406 -14.789 -2.715 1 43.5 132 GLY A C 1
ATOM 992 O O . GLY A 1 132 ? 33.219 -14.523 -3.6 1 43.5 132 GLY A O 1
ATOM 993 N N . HIS A 1 133 ? 31.297 -15.273 -3.074 1 47.62 133 HIS A N 1
ATOM 994 C CA . HIS A 1 133 ? 31 -14.797 -4.422 1 47.62 133 HIS A CA 1
ATOM 995 C C . HIS A 1 133 ? 30.922 -13.281 -4.473 1 47.62 133 HIS A C 1
ATOM 997 O O . HIS A 1 133 ? 30.219 -12.656 -3.674 1 47.62 133 HIS A O 1
ATOM 1003 N N . PRO A 1 134 ? 31.891 -12.703 -5.086 1 48.19 134 PRO A N 1
ATOM 1004 C CA . PRO A 1 134 ? 31.828 -11.242 -5.211 1 48.19 134 PRO A CA 1
ATOM 1005 C C . PRO A 1 134 ? 30.453 -10.742 -5.66 1 48.19 134 PRO A C 1
ATOM 1007 O O . PRO A 1 134 ? 29.766 -11.422 -6.43 1 48.19 134 PRO A O 1
ATOM 1010 N N . ALA A 1 135 ? 29.781 -10.109 -4.742 1 52.97 135 ALA A N 1
ATOM 1011 C CA . ALA A 1 135 ? 28.578 -9.43 -5.207 1 52.97 135 ALA A CA 1
ATOM 1012 C C . ALA A 1 135 ? 28.797 -8.812 -6.586 1 52.97 135 ALA A C 1
ATOM 1014 O O . ALA A 1 135 ? 29.719 -8.016 -6.777 1 52.97 135 ALA A O 1
ATOM 1015 N N . THR A 1 136 ? 28.578 -9.633 -7.57 1 60.75 136 THR A N 1
ATOM 1016 C CA . THR A 1 136 ? 28.656 -9.102 -8.93 1 60.75 136 THR A CA 1
ATOM 1017 C C . THR A 1 136 ? 27.766 -7.871 -9.078 1 60.75 136 THR A C 1
ATOM 1019 O O . THR A 1 136 ? 26.875 -7.633 -8.258 1 60.75 136 THR A O 1
ATOM 1022 N N . GLU A 1 137 ? 28.016 -7.109 -10.031 1 73 137 GLU A N 1
ATOM 1023 C CA . GLU A 1 137 ? 27.312 -5.883 -10.398 1 73 137 GLU A CA 1
ATOM 1024 C C . GLU A 1 137 ? 25.828 -6.156 -10.656 1 73 137 GLU A C 1
ATOM 1026 O O . GLU A 1 137 ? 25.469 -7.23 -11.133 1 73 137 GLU A O 1
ATOM 1031 N N . VAL A 1 138 ? 24.969 -5.41 -9.992 1 81.38 138 VAL A N 1
ATOM 1032 C CA . VAL A 1 138 ? 23.547 -5.484 -10.273 1 81.38 138 VAL A CA 1
ATOM 1033 C C . VAL A 1 138 ? 23.125 -4.293 -11.133 1 81.38 138 VAL A C 1
ATOM 1035 O O . VAL A 1 138 ? 23.703 -3.211 -11.031 1 81.38 138 VAL A O 1
ATOM 1038 N N . THR A 1 139 ? 22.297 -4.637 -12.062 1 86.12 139 THR A N 1
ATOM 1039 C CA . THR A 1 139 ? 21.594 -3.598 -12.805 1 86.12 139 THR A CA 1
ATOM 1040 C C . THR A 1 139 ? 20.078 -3.695 -12.578 1 86.12 139 THR A C 1
ATOM 1042 O O . THR A 1 139 ? 19.594 -4.715 -12.094 1 86.12 139 THR A O 1
ATOM 1045 N N . PHE A 1 140 ? 19.438 -2.615 -12.828 1 89.56 140 PHE A N 1
ATOM 1046 C CA . PHE A 1 140 ? 17.984 -2.719 -12.844 1 89.56 140 PHE A CA 1
ATOM 1047 C C . PHE A 1 140 ? 17.516 -3.635 -13.961 1 89.56 140 PHE A C 1
ATOM 1049 O O . PHE A 1 140 ? 18.266 -3.918 -14.898 1 89.56 140 PHE A O 1
ATOM 1056 N N . CYS A 1 141 ? 16.297 -4.164 -13.875 1 93.25 141 CYS A N 1
ATOM 1057 C CA . CYS A 1 141 ? 15.742 -4.973 -14.953 1 93.25 141 CYS A CA 1
ATOM 1058 C C . CYS A 1 141 ? 15.727 -4.199 -16.266 1 93.25 141 CYS A C 1
ATOM 1060 O O . CYS A 1 141 ? 15.422 -3.006 -16.281 1 93.25 141 CYS A O 1
ATOM 1062 N N . LEU A 1 142 ? 16.016 -4.875 -17.281 1 91.69 142 LEU A N 1
ATOM 1063 C CA . LEU A 1 142 ? 16.094 -4.301 -18.625 1 91.69 142 LEU A CA 1
ATOM 1064 C C . LEU A 1 142 ? 14.867 -4.676 -19.438 1 91.69 142 LEU A C 1
ATOM 1066 O O . LEU A 1 142 ? 14.18 -5.656 -19.141 1 91.69 142 LEU A O 1
ATOM 1070 N N . PRO A 1 143 ? 14.586 -3.926 -20.5 1 91.56 143 PRO A N 1
ATOM 1071 C CA . PRO A 1 143 ? 13.477 -4.289 -21.391 1 91.56 143 PRO A CA 1
ATOM 1072 C C . PRO A 1 143 ? 13.617 -5.695 -21.969 1 91.56 143 PRO A C 1
ATOM 1074 O O . PRO A 1 143 ? 12.609 -6.34 -22.281 1 91.56 143 PRO A O 1
ATOM 1077 N N . THR A 1 144 ? 14.805 -6.227 -22.062 1 93.19 144 THR A N 1
ATOM 1078 C CA . THR A 1 144 ? 15.055 -7.551 -22.625 1 93.19 144 THR A CA 1
ATOM 1079 C C . THR A 1 144 ? 14.68 -8.633 -21.609 1 93.19 144 THR A C 1
ATOM 1081 O O . THR A 1 144 ? 14.562 -9.812 -21.969 1 93.19 144 THR A O 1
ATOM 1084 N N . ASP A 1 145 ? 14.539 -8.219 -20.375 1 94.75 145 ASP A N 1
ATOM 1085 C CA . ASP A 1 145 ? 14.047 -9.156 -19.375 1 94.75 145 ASP A CA 1
ATOM 1086 C C . ASP A 1 145 ? 12.547 -9.383 -19.516 1 94.75 145 ASP A C 1
ATOM 1088 O O . ASP A 1 145 ? 11.766 -8.977 -18.656 1 94.75 145 ASP A O 1
ATOM 1092 N N . SER A 1 146 ? 12.172 -9.977 -20.594 1 95.75 146 SER A N 1
ATOM 1093 C CA . SER A 1 146 ? 10.766 -10.141 -20.969 1 95.75 146 SER A CA 1
ATOM 1094 C C . SER A 1 146 ? 10.5 -11.539 -21.516 1 95.75 146 SER A C 1
ATOM 1096 O O . SER A 1 146 ? 9.438 -11.805 -22.062 1 95.75 146 SER A O 1
ATOM 1098 N N . VAL A 1 147 ? 11.445 -12.43 -21.375 1 95.44 147 VAL A N 1
ATOM 1099 C CA . VAL A 1 147 ? 11.336 -13.758 -21.969 1 95.44 147 VAL A CA 1
ATOM 1100 C C . VAL A 1 147 ? 11.234 -14.805 -20.875 1 95.44 147 VAL A C 1
ATOM 1102 O O . VAL A 1 147 ? 12.023 -14.789 -19.922 1 95.44 147 VAL A O 1
ATOM 1105 N N . ILE A 1 148 ? 10.273 -15.641 -20.969 1 96 148 ILE A N 1
ATOM 1106 C CA . ILE A 1 148 ? 10.172 -16.812 -20.094 1 96 148 ILE A CA 1
ATOM 1107 C C . ILE A 1 148 ? 10.781 -18.031 -20.797 1 96 148 ILE A C 1
ATOM 1109 O O . ILE A 1 148 ? 10.375 -18.375 -21.906 1 96 148 ILE A O 1
ATOM 1113 N N . PRO A 1 149 ? 11.719 -18.625 -20.203 1 95.12 149 PRO A N 1
ATOM 1114 C CA . PRO A 1 149 ? 12.352 -19.781 -20.844 1 95.12 149 PRO A CA 1
ATOM 1115 C C . PRO A 1 149 ? 11.406 -20.984 -20.938 1 95.12 149 PRO A C 1
ATOM 1117 O O . PRO A 1 149 ? 10.375 -21.016 -20.25 1 95.12 149 PRO A O 1
ATOM 1120 N N . ASP A 1 150 ? 11.805 -21.938 -21.828 1 94.75 150 ASP A N 1
ATOM 1121 C CA . ASP A 1 150 ? 11.039 -23.156 -22.016 1 94.75 150 ASP A CA 1
ATOM 1122 C C . ASP A 1 150 ? 11.492 -24.25 -21.047 1 94.75 150 ASP A C 1
ATOM 1124 O O . ASP A 1 150 ? 11.656 -25.406 -21.438 1 94.75 150 ASP A O 1
ATOM 1128 N N . GLY A 1 151 ? 11.867 -23.922 -19.812 1 93 151 GLY A N 1
ATOM 1129 C CA . GLY A 1 151 ? 12.32 -24.828 -18.781 1 93 151 GLY A CA 1
ATOM 1130 C C . GLY A 1 151 ? 12.68 -24.125 -17.484 1 93 151 GLY A C 1
ATOM 1131 O O . GLY A 1 151 ? 12.391 -22.938 -17.312 1 93 151 GLY A O 1
ATOM 1132 N N . PRO A 1 152 ? 13.195 -24.859 -16.578 1 90.25 152 PRO A N 1
ATOM 1133 C CA . PRO A 1 152 ? 13.422 -24.312 -15.234 1 90.25 152 PRO A CA 1
ATOM 1134 C C . PRO A 1 152 ? 14.711 -23.5 -15.141 1 90.25 152 PRO A C 1
ATOM 1136 O O . PRO A 1 152 ? 15.438 -23.578 -14.148 1 90.25 152 PRO A O 1
ATOM 1139 N N . GLU A 1 153 ? 15.055 -22.688 -16.156 1 89.44 153 GLU A N 1
ATOM 1140 C CA . GLU A 1 153 ? 16.203 -21.797 -16.125 1 89.44 153 GLU A CA 1
ATOM 1141 C C . GLU A 1 153 ? 15.875 -20.5 -15.383 1 89.44 153 GLU A C 1
ATOM 1143 O O . GLU A 1 153 ? 14.719 -20.062 -15.367 1 89.44 153 GLU A O 1
ATOM 1148 N N . PRO A 1 154 ? 16.891 -19.938 -14.734 1 91 154 PRO A N 1
ATOM 1149 C CA . PRO A 1 154 ? 16.641 -18.641 -14.102 1 91 154 PRO A CA 1
ATOM 1150 C C . PRO A 1 154 ? 16.297 -17.547 -15.109 1 91 154 PRO A C 1
ATOM 1152 O O . PRO A 1 154 ? 16.797 -17.562 -16.234 1 91 154 PRO A O 1
ATOM 1155 N N . TYR A 1 155 ? 15.453 -16.656 -14.703 1 93.81 155 TYR A N 1
ATOM 1156 C CA . TYR A 1 155 ? 15.156 -15.508 -15.562 1 93.81 155 TYR A CA 1
ATOM 1157 C C . TYR A 1 155 ? 14.57 -14.359 -14.742 1 93.81 155 TYR A C 1
ATOM 1159 O O . TYR A 1 155 ? 14.125 -14.555 -13.609 1 93.81 155 TYR A O 1
ATOM 1167 N N . PHE A 1 156 ? 14.695 -13.188 -15.32 1 93.94 156 PHE A N 1
ATOM 1168 C CA . PHE A 1 156 ? 14.125 -11.953 -14.789 1 93.94 156 PHE A CA 1
ATOM 1169 C C . PHE A 1 156 ? 13.023 -11.43 -15.703 1 93.94 156 PHE A C 1
ATOM 1171 O O . PHE A 1 156 ? 13.094 -11.602 -16.922 1 93.94 156 PHE A O 1
ATOM 1178 N N . LEU A 1 157 ? 12.008 -10.844 -15.164 1 96.88 157 LEU A N 1
ATOM 1179 C CA . LEU A 1 157 ? 10.969 -10.156 -15.914 1 96.88 157 LEU A CA 1
ATOM 1180 C C . LEU A 1 157 ? 10.805 -8.719 -15.43 1 96.88 157 LEU A C 1
ATOM 1182 O O . LEU A 1 157 ? 10.586 -8.484 -14.242 1 96.88 157 LEU A O 1
ATOM 1186 N N . LYS A 1 158 ? 10.992 -7.824 -16.312 1 95.81 158 LYS A N 1
ATOM 1187 C CA . LYS A 1 158 ? 10.633 -6.438 -16.031 1 95.81 158 LYS A CA 1
ATOM 1188 C C . LYS A 1 158 ? 9.117 -6.27 -15.969 1 95.81 158 LYS A C 1
ATOM 1190 O O . LYS A 1 158 ? 8.383 -6.887 -16.75 1 95.81 158 LYS A O 1
ATOM 1195 N N . ALA A 1 159 ? 8.703 -5.383 -15.07 1 92.56 159 ALA A N 1
ATOM 1196 C CA . ALA A 1 159 ? 7.277 -5.109 -14.922 1 92.56 159 ALA A CA 1
ATOM 1197 C C . ALA A 1 159 ? 6.645 -4.754 -16.266 1 92.56 159 ALA A C 1
ATOM 1199 O O . ALA A 1 159 ? 7.176 -3.924 -17 1 92.56 159 ALA A O 1
ATOM 1200 N N . ASP A 1 160 ? 5.523 -5.48 -16.609 1 88.81 160 ASP A N 1
ATOM 1201 C CA . ASP A 1 160 ? 4.656 -5.191 -17.75 1 88.81 160 ASP A CA 1
ATOM 1202 C C . ASP A 1 160 ? 5.402 -5.367 -19.062 1 88.81 160 ASP A C 1
ATOM 1204 O O . ASP A 1 160 ? 5.102 -4.691 -20.062 1 88.81 160 ASP A O 1
ATOM 1208 N N . SER A 1 161 ? 6.398 -6.195 -19.062 1 91 161 SER A N 1
ATOM 1209 C CA . SER A 1 161 ? 7.203 -6.383 -20.266 1 91 161 SER A CA 1
ATOM 1210 C C . SER A 1 161 ? 6.648 -7.512 -21.141 1 91 161 SER A C 1
ATOM 1212 O O . SER A 1 161 ? 7.113 -7.727 -22.266 1 91 161 SER A O 1
ATOM 1214 N N . ARG A 1 162 ? 5.633 -8.25 -20.641 1 91.88 162 ARG A N 1
ATOM 1215 C CA . ARG A 1 162 ? 5.121 -9.422 -21.344 1 91.88 162 ARG A CA 1
ATOM 1216 C C . ARG A 1 162 ? 3.693 -9.195 -21.828 1 91.88 162 ARG A C 1
ATOM 1218 O O . ARG A 1 162 ? 3.018 -8.273 -21.359 1 91.88 162 ARG A O 1
ATOM 1225 N N . PRO A 1 163 ? 3.295 -10.148 -22.703 1 89.25 163 PRO A N 1
ATOM 1226 C CA . PRO A 1 163 ? 1.892 -10.062 -23.109 1 89.25 163 PRO A CA 1
ATOM 1227 C C . PRO A 1 163 ? 0.922 -10.266 -21.953 1 89.25 163 PRO A C 1
ATOM 1229 O O . PRO A 1 163 ? 1.212 -11.031 -21.031 1 89.25 163 PRO A O 1
ATOM 1232 N N . LYS A 1 164 ? -0.115 -9.555 -22.062 1 93.12 164 LYS A N 1
ATOM 1233 C CA . LYS A 1 164 ? -1.215 -9.617 -21.109 1 93.12 164 LYS A CA 1
ATOM 1234 C C . LYS A 1 164 ? -2.506 -10.07 -21.781 1 93.12 164 LYS A C 1
ATOM 1236 O O . LYS A 1 164 ? -2.607 -10.062 -23 1 93.12 164 LYS A O 1
ATOM 1241 N N . TYR A 1 165 ? -3.424 -10.469 -20.891 1 91.75 165 TYR A N 1
ATOM 1242 C CA . TYR A 1 165 ? -4.672 -11.008 -21.422 1 91.75 165 TYR A CA 1
ATOM 1243 C C . TYR A 1 165 ? -5.871 -10.445 -20.672 1 91.75 165 TYR A C 1
ATOM 1245 O O . TYR A 1 165 ? -5.844 -10.336 -19.453 1 91.75 165 TYR A O 1
ATOM 1253 N N . ALA A 1 166 ? -6.84 -10.031 -21.422 1 91.81 166 ALA A N 1
ATOM 1254 C CA . ALA A 1 166 ? -8.109 -9.594 -20.844 1 91.81 166 ALA A CA 1
ATOM 1255 C C . ALA A 1 166 ? -9.109 -10.75 -20.797 1 91.81 166 ALA A C 1
ATOM 1257 O O . ALA A 1 166 ? -9.359 -11.406 -21.797 1 91.81 166 ALA A O 1
ATOM 1258 N N . ALA A 1 167 ? -9.562 -11.023 -19.594 1 89.56 167 ALA A N 1
ATOM 1259 C CA . ALA A 1 167 ? -10.523 -12.117 -19.406 1 89.56 167 ALA A CA 1
ATOM 1260 C C . ALA A 1 167 ? -11.508 -11.797 -18.281 1 89.56 167 ALA A C 1
ATOM 1262 O O . ALA A 1 167 ? -11.102 -11.578 -17.141 1 89.56 167 ALA A O 1
ATOM 1263 N N . THR A 1 168 ? -12.805 -11.758 -18.594 1 89.56 168 THR A N 1
ATOM 1264 C CA . THR A 1 168 ? -13.891 -11.688 -17.625 1 89.56 168 THR A CA 1
ATOM 1265 C C . THR A 1 168 ? -13.742 -10.445 -16.734 1 89.56 168 THR A C 1
ATOM 1267 O O . THR A 1 168 ? -13.992 -10.508 -15.531 1 89.56 168 THR A O 1
ATOM 1270 N N . GLY A 1 169 ? -13.242 -9.422 -17.297 1 90.88 169 GLY A N 1
ATOM 1271 C CA . GLY A 1 169 ? -13.117 -8.18 -16.547 1 90.88 169 GLY A CA 1
ATOM 1272 C C . GLY A 1 169 ? -11.82 -8.078 -15.773 1 90.88 169 GLY A C 1
ATOM 1273 O O . GLY A 1 169 ? -11.633 -7.141 -14.992 1 90.88 169 GLY A O 1
ATOM 1274 N N . LEU A 1 170 ? -10.938 -9.039 -15.961 1 94.62 170 LEU A N 1
ATOM 1275 C CA . LEU A 1 170 ? -9.648 -9.07 -15.273 1 94.62 170 LEU A CA 1
ATOM 1276 C C . LEU A 1 170 ? -8.5 -9.008 -16.266 1 94.62 170 LEU A C 1
ATOM 1278 O O . LEU A 1 170 ? -8.633 -9.461 -17.406 1 94.62 170 LEU A O 1
ATOM 1282 N N . LEU A 1 171 ? -7.504 -8.328 -15.922 1 94.75 171 LEU A N 1
ATOM 1283 C CA . LEU A 1 171 ? -6.25 -8.336 -16.672 1 94.75 171 LEU A CA 1
ATOM 1284 C C . LEU A 1 171 ? -5.293 -9.391 -16.125 1 94.75 171 LEU A C 1
ATOM 1286 O O . LEU A 1 171 ? -4.895 -9.328 -14.961 1 94.75 171 LEU A O 1
ATOM 1290 N N . PHE A 1 172 ? -5.047 -10.32 -17 1 95 172 PHE A N 1
ATOM 1291 C CA . PHE A 1 172 ? -4.25 -11.484 -16.625 1 95 172 PHE A CA 1
ATOM 1292 C C . PHE A 1 172 ? -2.83 -11.367 -17.172 1 95 172 PHE A C 1
ATOM 1294 O O . PHE A 1 172 ? -2.633 -11.117 -18.359 1 95 172 PHE A O 1
ATOM 1301 N N . LYS A 1 173 ? -1.842 -11.531 -16.25 1 96.5 173 LYS A N 1
ATOM 1302 C CA . LYS A 1 173 ? -0.427 -11.438 -16.594 1 96.5 173 LYS A CA 1
ATOM 1303 C C . LYS A 1 173 ? 0.337 -12.672 -16.125 1 96.5 173 LYS A C 1
ATOM 1305 O O . LYS A 1 173 ? 0.726 -12.758 -14.953 1 96.5 173 LYS A O 1
ATOM 1310 N N . PRO A 1 174 ? 0.576 -13.672 -17 1 96.62 174 PRO A N 1
ATOM 1311 C CA . PRO A 1 174 ? 1.341 -14.859 -16.609 1 96.62 174 PRO A CA 1
ATOM 1312 C C . PRO A 1 174 ? 2.807 -14.547 -16.312 1 96.62 174 PRO A C 1
ATOM 1314 O O . PRO A 1 174 ? 3.428 -13.758 -17.031 1 96.62 174 PRO A O 1
ATOM 1317 N N . LEU A 1 175 ? 3.385 -15.148 -15.25 1 97.44 175 LEU A N 1
ATOM 1318 C CA . LEU A 1 175 ? 4.766 -14.867 -14.867 1 97.44 175 LEU A CA 1
ATOM 1319 C C . LEU A 1 175 ? 5.59 -16.141 -14.828 1 97.44 175 LEU A C 1
ATOM 1321 O O . LEU A 1 175 ? 6.738 -16.172 -15.266 1 97.44 175 LEU A O 1
ATOM 1325 N N . VAL A 1 176 ? 5.074 -17.188 -14.195 1 96.5 176 VAL A N 1
ATOM 1326 C CA . VAL A 1 176 ? 5.734 -18.469 -14.031 1 96.5 176 VAL A CA 1
ATOM 1327 C C . VAL A 1 176 ? 4.766 -19.594 -14.383 1 96.5 176 VAL A C 1
ATOM 1329 O O . VAL A 1 176 ? 3.621 -19.609 -13.922 1 96.5 176 VAL A O 1
ATOM 1332 N N . GLY A 1 177 ? 5.219 -20.5 -15.234 1 95.69 177 GLY A N 1
ATOM 1333 C CA . GLY A 1 177 ? 4.406 -21.656 -15.602 1 95.69 177 GLY A CA 1
ATOM 1334 C C . GLY A 1 177 ? 4.949 -22.969 -15.07 1 95.69 177 GLY A C 1
ATOM 1335 O O . GLY A 1 177 ? 6.012 -23 -14.445 1 95.69 177 GLY A O 1
ATOM 1336 N N . LEU A 1 178 ? 4.156 -24 -15.336 1 93.38 178 LEU A N 1
ATOM 1337 C CA . LEU A 1 178 ? 4.527 -25.312 -14.844 1 93.38 178 LEU A CA 1
ATOM 1338 C C . LEU A 1 178 ? 5.832 -25.781 -15.477 1 93.38 178 LEU A C 1
ATOM 1340 O O . LEU A 1 178 ? 6.625 -26.484 -14.836 1 93.38 178 LEU A O 1
ATOM 1344 N N . LYS A 1 179 ? 6.117 -25.359 -16.688 1 93.44 179 LYS A N 1
ATOM 1345 C CA . LYS A 1 179 ? 7.355 -25.75 -17.359 1 93.44 179 LYS A CA 1
ATOM 1346 C C . LYS A 1 179 ? 8.578 -25.203 -16.609 1 93.44 179 LYS A C 1
ATOM 1348 O O . LYS A 1 179 ? 9.633 -25.844 -16.609 1 93.44 179 LYS A O 1
ATOM 1353 N N . GLN A 1 180 ? 8.398 -24.047 -16 1 93.56 180 GLN A N 1
ATOM 1354 C CA . GLN A 1 180 ? 9.523 -23.391 -15.344 1 93.56 180 GLN A CA 1
ATOM 1355 C C . GLN A 1 180 ? 9.727 -23.953 -13.938 1 93.56 180 GLN A C 1
ATOM 1357 O O . GLN A 1 180 ? 10.781 -23.734 -13.328 1 93.56 180 GLN A O 1
ATOM 1362 N N . THR A 1 181 ? 8.695 -24.625 -13.352 1 91.5 181 THR A N 1
ATOM 1363 C CA . THR A 1 181 ? 8.742 -24.969 -11.938 1 91.5 181 THR A CA 1
ATOM 1364 C C . THR A 1 181 ? 8.742 -26.484 -11.75 1 91.5 181 THR A C 1
ATOM 1366 O O . THR A 1 181 ? 8.258 -27 -10.734 1 91.5 181 THR A O 1
ATOM 1369 N N . HIS A 1 182 ? 9.195 -27.281 -12.734 1 88 182 HIS A N 1
ATOM 1370 C CA . HIS A 1 182 ? 9.164 -28.75 -12.703 1 88 182 HIS A CA 1
ATOM 1371 C C . HIS A 1 182 ? 7.762 -29.266 -12.375 1 88 182 HIS A C 1
ATOM 1373 O O . HIS A 1 182 ? 7.602 -30.156 -11.547 1 88 182 HIS A O 1
ATOM 1379 N N . ASN A 1 183 ? 6.809 -28.547 -12.875 1 89.69 183 ASN A N 1
ATOM 1380 C CA . ASN A 1 183 ? 5.395 -28.891 -12.797 1 89.69 183 ASN A CA 1
ATOM 1381 C C . ASN A 1 183 ? 4.863 -28.781 -11.367 1 89.69 183 ASN A C 1
ATOM 1383 O O . ASN A 1 183 ? 3.922 -29.469 -10.992 1 89.69 183 ASN A O 1
ATOM 1387 N N . ARG A 1 184 ? 5.414 -27.859 -10.578 1 88.62 184 ARG A N 1
ATOM 1388 C CA . ARG A 1 184 ? 5.02 -27.781 -9.172 1 88.62 184 ARG A CA 1
ATOM 1389 C C . ARG A 1 184 ? 4 -26.672 -8.953 1 88.62 184 ARG A C 1
ATOM 1391 O O . ARG A 1 184 ? 3.039 -26.844 -8.203 1 88.62 184 ARG A O 1
ATOM 1398 N N . PHE A 1 185 ? 4.277 -25.547 -9.516 1 93.88 185 PHE A N 1
ATOM 1399 C CA . PHE A 1 185 ? 3.361 -24.438 -9.266 1 93.88 185 PHE A CA 1
ATOM 1400 C C . PHE A 1 185 ? 3.459 -23.391 -10.367 1 93.88 185 PHE A C 1
ATOM 1402 O O . PHE A 1 185 ? 4.391 -23.406 -11.172 1 93.88 185 PHE A O 1
ATOM 1409 N N . VAL A 1 186 ? 2.449 -22.547 -10.492 1 96.88 186 VAL A N 1
ATOM 1410 C CA . VAL A 1 186 ? 2.389 -21.391 -11.391 1 96.88 186 VAL A CA 1
ATOM 1411 C C . VAL A 1 186 ? 2.227 -20.109 -10.578 1 96.88 186 VAL A C 1
ATOM 1413 O O . VAL A 1 186 ? 1.689 -20.141 -9.469 1 96.88 186 VAL A O 1
ATOM 1416 N N . VAL A 1 187 ? 2.773 -18.969 -11.023 1 97.44 187 VAL A N 1
ATOM 1417 C CA . VAL A 1 187 ? 2.613 -17.656 -10.43 1 97.44 187 VAL A CA 1
ATOM 1418 C C . VAL A 1 187 ? 2.15 -16.656 -11.492 1 97.44 187 VAL A C 1
ATOM 1420 O O . VAL A 1 187 ? 2.674 -16.641 -12.602 1 97.44 187 VAL A O 1
ATOM 1423 N N . SER A 1 188 ? 1.154 -15.891 -11.18 1 98.19 188 SER A N 1
ATOM 1424 C CA . SER A 1 188 ? 0.647 -14.875 -12.094 1 98.19 188 SER A CA 1
ATOM 1425 C C . SER A 1 188 ? 0.208 -13.625 -11.344 1 98.19 188 SER A C 1
ATOM 1427 O O . SER A 1 188 ? 0.038 -13.656 -10.125 1 98.19 188 SER A O 1
ATOM 1429 N N . ARG A 1 189 ? 0.096 -12.562 -12.07 1 97.62 189 ARG A N 1
ATOM 1430 C CA . ARG A 1 189 ? -0.502 -11.328 -11.586 1 97.62 189 ARG A CA 1
ATOM 1431 C C . ARG A 1 189 ? -1.875 -11.094 -12.211 1 97.62 189 ARG A C 1
ATOM 1433 O O . ARG A 1 189 ? -2.072 -11.352 -13.398 1 97.62 189 ARG A O 1
ATOM 1440 N N . ILE A 1 190 ? -2.832 -10.75 -11.414 1 97.56 190 ILE A N 1
ATOM 1441 C CA . ILE A 1 190 ? -4.18 -10.422 -11.867 1 97.56 190 ILE A CA 1
ATOM 1442 C C . ILE A 1 190 ? -4.547 -9.008 -11.40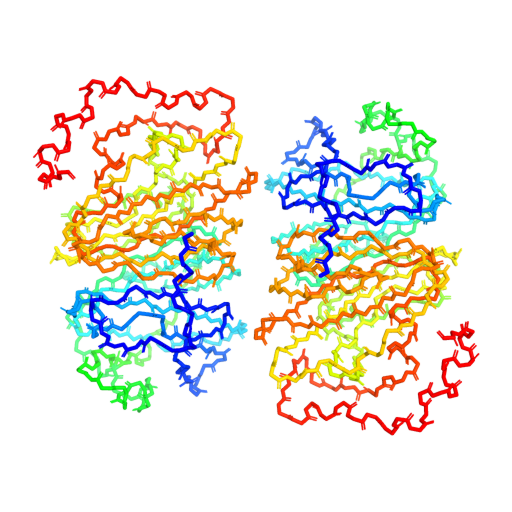6 1 97.56 190 ILE A C 1
ATOM 1444 O O . ILE A 1 190 ? -4.266 -8.625 -10.273 1 97.56 190 ILE A O 1
ATOM 1448 N N . GLU A 1 191 ? -5.055 -8.234 -12.273 1 96.69 191 GLU A N 1
ATOM 1449 C CA . GLU A 1 191 ? -5.516 -6.883 -11.977 1 96.69 191 GLU A CA 1
ATOM 1450 C C . GLU A 1 191 ? -6.996 -6.715 -12.32 1 96.69 191 GLU A C 1
ATOM 1452 O O . GLU A 1 191 ? -7.523 -7.426 -13.18 1 96.69 191 GLU A O 1
ATOM 1457 N N . GLY A 1 192 ? -7.668 -5.844 -11.594 1 95.38 192 GLY A N 1
ATOM 1458 C CA . GLY A 1 192 ? -9.07 -5.551 -11.844 1 95.38 192 GLY A CA 1
ATOM 1459 C C . GLY A 1 192 ? -9.477 -4.156 -11.406 1 95.38 192 GLY A C 1
ATOM 1460 O O . GLY A 1 192 ? -8.641 -3.381 -10.938 1 95.38 192 GLY A O 1
ATOM 1461 N N . THR A 1 193 ? -10.664 -3.838 -11.703 1 94.25 193 THR A N 1
ATOM 1462 C CA . THR A 1 193 ? -11.281 -2.57 -11.328 1 94.25 193 THR A CA 1
ATOM 1463 C C . THR A 1 193 ? -12.766 -2.764 -11.016 1 94.25 193 THR A C 1
ATOM 1465 O O . THR A 1 193 ? -13.422 -3.615 -11.617 1 94.25 193 THR A O 1
ATOM 1468 N N . THR A 1 194 ? -13.219 -1.964 -10.094 1 92.5 194 THR A N 1
ATOM 1469 C CA . THR A 1 194 ? -14.641 -2.037 -9.773 1 92.5 194 THR A CA 1
ATOM 1470 C C . THR A 1 194 ? -15.484 -1.425 -10.883 1 92.5 194 THR A C 1
ATOM 1472 O O . THR A 1 194 ? -16.703 -1.609 -10.922 1 92.5 194 THR A O 1
ATOM 1475 N N . ARG A 1 195 ? -14.867 -0.71 -11.797 1 91.19 195 ARG A N 1
ATOM 1476 C CA . ARG A 1 195 ? -15.578 -0.066 -12.891 1 91.19 195 ARG A CA 1
ATOM 1477 C C . ARG A 1 195 ? -15.984 -1.083 -13.953 1 91.19 195 ARG A C 1
ATOM 1479 O O . ARG A 1 195 ? -16.875 -0.821 -14.766 1 91.19 195 ARG A O 1
ATOM 1486 N N . ILE A 1 196 ? -15.312 -2.186 -14.023 1 90 196 ILE A N 1
ATOM 1487 C CA . ILE A 1 196 ? -15.633 -3.32 -14.883 1 90 196 ILE A CA 1
ATOM 1488 C C . ILE A 1 196 ? -15.82 -4.574 -14.031 1 90 196 ILE A C 1
ATOM 1490 O O . ILE A 1 196 ? -14.852 -5.262 -13.703 1 90 196 ILE A O 1
ATOM 1494 N N . PRO A 1 197 ? -17.047 -4.816 -13.711 1 86.88 197 PRO A N 1
ATOM 1495 C CA . PRO A 1 197 ? -17.297 -5.957 -12.828 1 86.88 197 PRO A CA 1
ATOM 1496 C C . PRO A 1 197 ? -16.734 -7.266 -13.383 1 86.88 197 PRO A C 1
ATOM 1498 O O . PRO A 1 197 ? -16.812 -7.512 -14.586 1 86.88 197 PRO A O 1
ATOM 1501 N N . SER A 1 198 ? -16.141 -8.039 -12.5 1 89.06 198 SER A N 1
ATOM 1502 C CA . SER A 1 198 ? -15.633 -9.352 -12.891 1 89.06 198 SER A CA 1
ATOM 1503 C C . SER A 1 198 ? -16.766 -10.289 -13.258 1 89.06 198 SER A C 1
ATOM 1505 O O . SER A 1 198 ? -17.797 -10.328 -12.578 1 89.06 198 SER A O 1
ATOM 1507 N N . LYS A 1 199 ? -16.594 -11.047 -14.305 1 89.31 199 LYS A N 1
ATOM 1508 C CA . LYS A 1 199 ? -17.531 -12.07 -14.727 1 89.31 199 LYS A CA 1
ATOM 1509 C C . LYS A 1 199 ? -16.938 -13.469 -14.578 1 89.31 199 LYS A C 1
ATOM 1511 O O . LYS A 1 199 ? -17.391 -14.414 -15.227 1 89.31 199 LYS A O 1
ATOM 1516 N N . LEU A 1 200 ? -15.859 -13.531 -13.844 1 90.88 200 LEU A N 1
ATOM 1517 C CA . LEU A 1 200 ? -15.273 -14.836 -13.562 1 90.88 200 LEU A CA 1
ATOM 1518 C C . LEU A 1 200 ? -16.25 -15.719 -12.805 1 90.88 200 LEU A C 1
ATOM 1520 O O . LEU A 1 200 ? -16.625 -15.414 -11.664 1 90.88 200 LEU A O 1
ATOM 1524 N N . PRO A 1 201 ? -16.672 -16.797 -13.422 1 90.44 201 PRO A N 1
ATOM 1525 C CA . PRO A 1 201 ? -17.609 -17.672 -12.711 1 90.44 201 PRO A CA 1
ATOM 1526 C C . PRO A 1 201 ? -16.969 -18.406 -11.547 1 90.44 201 PRO A C 1
ATOM 1528 O O . PRO A 1 201 ? -15.75 -18.609 -11.531 1 90.44 201 PRO A O 1
ATOM 1531 N N . LYS A 1 202 ? -17.812 -18.719 -10.633 1 93.06 202 LYS A N 1
ATOM 1532 C CA . LYS A 1 202 ? -17.359 -19.578 -9.547 1 93.06 202 LYS A CA 1
ATOM 1533 C C . LYS A 1 202 ? -17.156 -21.016 -10.023 1 93.06 202 LYS A C 1
ATOM 1535 O O . LYS A 1 202 ? -18.109 -21.656 -10.484 1 93.06 202 LYS A O 1
ATOM 1540 N N . LEU A 1 203 ? -15.93 -21.531 -10 1 94.56 203 LEU A N 1
ATOM 1541 C CA . LEU A 1 203 ? -15.57 -22.859 -10.445 1 94.56 203 LEU A CA 1
ATOM 1542 C C . LEU A 1 203 ? -14.867 -23.641 -9.336 1 94.56 203 LEU A C 1
ATOM 1544 O O . LEU A 1 203 ? -14.305 -23.047 -8.422 1 94.56 203 LEU A O 1
ATOM 1548 N N . SER A 1 204 ? -14.977 -24.953 -9.43 1 96.06 204 SER A N 1
ATOM 1549 C CA . SER A 1 204 ? -14.203 -25.797 -8.531 1 96.06 204 SER A CA 1
ATOM 1550 C C . SER A 1 204 ? -12.805 -26.062 -9.086 1 96.06 204 SER A C 1
ATOM 1552 O O . SER A 1 204 ? -12.656 -26.562 -10.203 1 96.06 204 SER A O 1
ATOM 1554 N N . TYR A 1 205 ? -11.859 -25.719 -8.328 1 96.81 205 TYR A N 1
ATOM 1555 C CA . TYR A 1 205 ? -10.484 -25.859 -8.797 1 96.81 205 TYR A CA 1
ATOM 1556 C C . TYR A 1 205 ? -9.805 -27.047 -8.109 1 96.81 205 TYR A C 1
ATOM 1558 O O . TYR A 1 205 ? -9.922 -27.219 -6.895 1 96.81 205 TYR A O 1
ATOM 1566 N N . PRO A 1 206 ? -9.094 -27.828 -8.836 1 95.94 206 PRO A N 1
ATOM 1567 C CA . PRO A 1 206 ? -8.391 -28.984 -8.258 1 95.94 206 PRO A CA 1
ATOM 1568 C C . PRO A 1 206 ? -7.078 -28.594 -7.582 1 95.94 206 PRO A C 1
ATOM 1570 O O . PRO A 1 206 ? -6.359 -29.453 -7.078 1 95.94 206 PRO A O 1
ATOM 1573 N N . SER A 1 207 ? -6.746 -27.375 -7.551 1 96.75 207 SER A N 1
ATOM 1574 C CA . SER A 1 207 ? -5.449 -26.938 -7.043 1 96.75 207 SER A CA 1
ATOM 1575 C C . SER A 1 207 ? -5.613 -26.016 -5.84 1 96.75 207 SER A C 1
ATOM 1577 O O . SER A 1 207 ? -6.633 -25.328 -5.707 1 96.75 207 SER A O 1
ATOM 1579 N N . HIS A 1 208 ? -4.617 -26.109 -4.922 1 97.19 208 HIS A N 1
ATOM 1580 C CA . HIS A 1 208 ? -4.484 -25.062 -3.912 1 97.19 208 HIS A CA 1
ATOM 1581 C C . HIS A 1 208 ? -4.09 -23.734 -4.543 1 97.19 208 HIS A C 1
ATOM 1583 O O . HIS A 1 208 ? -3.363 -23.703 -5.539 1 97.19 208 HIS A O 1
ATOM 1589 N N . GLN A 1 209 ? -4.629 -22.672 -4.004 1 98.44 209 GLN A N 1
ATOM 1590 C CA . GLN A 1 209 ? -4.254 -21.344 -4.473 1 98.44 209 GLN A CA 1
ATOM 1591 C C . GLN A 1 209 ? -3.938 -20.422 -3.303 1 98.44 209 GLN A C 1
ATOM 1593 O O . GLN A 1 209 ? -4.605 -20.469 -2.268 1 98.44 209 GLN A O 1
ATOM 1598 N N . ALA A 1 210 ? -2.91 -19.656 -3.373 1 98.12 210 ALA A N 1
ATOM 1599 C CA . ALA A 1 210 ? -2.553 -18.594 -2.43 1 98.12 210 ALA A CA 1
ATOM 1600 C C . ALA A 1 210 ? -2.488 -17.234 -3.123 1 98.12 210 ALA A C 1
ATOM 1602 O O . ALA A 1 210 ? -1.816 -17.094 -4.148 1 98.12 210 ALA A O 1
ATOM 1603 N N . ILE A 1 211 ? -3.217 -16.266 -2.566 1 98.69 211 ILE A N 1
ATOM 1604 C CA . ILE A 1 211 ? -3.326 -14.938 -3.156 1 98.69 211 ILE A CA 1
ATOM 1605 C C . ILE A 1 211 ? -2.789 -13.898 -2.18 1 98.69 211 ILE A C 1
ATOM 1607 O O . ILE A 1 211 ? -3.078 -13.953 -0.982 1 98.69 211 ILE A O 1
ATOM 1611 N N . ILE A 1 212 ? -1.994 -13.055 -2.633 1 98.31 212 ILE A N 1
ATOM 1612 C CA . ILE A 1 212 ? -1.657 -11.852 -1.884 1 98.31 212 ILE A CA 1
ATOM 1613 C C . ILE A 1 212 ? -2.068 -10.617 -2.684 1 98.31 212 ILE A C 1
ATOM 1615 O O . ILE A 1 212 ? -1.715 -10.484 -3.857 1 98.31 212 ILE A O 1
ATOM 1619 N N . VAL A 1 213 ? -2.859 -9.75 -2.072 1 98.56 213 VAL A N 1
ATOM 1620 C CA . VAL A 1 213 ? -3.262 -8.508 -2.723 1 98.56 213 VAL A CA 1
ATOM 1621 C C . VAL A 1 213 ? -2.145 -7.473 -2.598 1 98.56 213 VAL A C 1
ATOM 1623 O O . VAL A 1 213 ? -1.618 -7.246 -1.504 1 98.56 213 VAL A O 1
ATOM 1626 N N . VAL A 1 214 ? -1.747 -6.887 -3.688 1 96.88 214 VAL A N 1
ATOM 1627 C CA . VAL A 1 214 ? -0.65 -5.926 -3.717 1 96.88 214 VAL A CA 1
ATOM 1628 C C . VAL A 1 214 ? -1.201 -4.508 -3.568 1 96.88 214 VAL A C 1
ATOM 1630 O O . VAL A 1 214 ? -0.636 -3.689 -2.84 1 96.88 214 VAL A O 1
ATOM 1633 N N . GLU A 1 215 ? -2.223 -4.199 -4.289 1 95.38 215 GLU A N 1
ATOM 1634 C CA . GLU A 1 215 ? -2.896 -2.904 -4.27 1 95.38 215 GLU A CA 1
ATOM 1635 C C . GLU A 1 215 ? -4.414 -3.068 -4.297 1 95.38 215 GLU A C 1
ATOM 1637 O O . GLU A 1 215 ? -4.934 -3.955 -4.98 1 95.38 215 GLU A O 1
ATOM 1642 N N . GLY A 1 216 ? -5.078 -2.16 -3.582 1 96.88 216 GLY A N 1
ATOM 1643 C CA . GLY A 1 216 ? -6.531 -2.215 -3.578 1 96.88 216 GLY A CA 1
ATOM 1644 C C . GLY A 1 216 ? -7.082 -3.391 -2.791 1 96.88 216 GLY A C 1
ATOM 1645 O O . GLY A 1 216 ? -6.559 -3.729 -1.728 1 96.88 216 GLY A O 1
ATOM 1646 N N . ALA A 1 217 ? -8.234 -3.863 -3.352 1 98.06 217 ALA A N 1
ATOM 1647 C CA . ALA A 1 217 ? -8.906 -4.953 -2.648 1 98.06 217 ALA A CA 1
ATOM 1648 C C . ALA A 1 217 ? -9.688 -5.832 -3.619 1 98.06 217 ALA A C 1
ATOM 1650 O O . ALA A 1 217 ? -10.078 -5.383 -4.699 1 98.06 217 ALA A O 1
ATOM 1651 N N . PHE A 1 218 ? -9.812 -7.055 -3.254 1 98.25 218 PHE A N 1
ATOM 1652 C CA . PHE A 1 218 ? -10.617 -8.031 -3.979 1 98.25 218 PHE A CA 1
ATOM 1653 C C . PHE A 1 218 ? -11.633 -8.688 -3.053 1 98.25 218 PHE A C 1
ATOM 1655 O O . PHE A 1 218 ? -11.336 -8.953 -1.886 1 98.25 218 PHE A O 1
ATOM 1662 N N . ARG A 1 219 ? -12.742 -8.906 -3.539 1 97.62 219 ARG A N 1
ATOM 1663 C CA . ARG A 1 219 ? -13.609 -9.922 -2.953 1 97.62 219 ARG A CA 1
ATOM 1664 C C . ARG A 1 219 ? -13.258 -11.312 -3.486 1 97.62 219 ARG A C 1
ATOM 1666 O O . ARG A 1 219 ? -13.172 -11.508 -4.699 1 97.62 219 ARG A O 1
ATOM 1673 N N . VAL A 1 220 ? -13 -12.211 -2.611 1 97.81 220 VAL A N 1
ATOM 1674 C CA . VAL A 1 220 ? -12.727 -13.594 -2.975 1 97.81 220 VAL A CA 1
ATOM 1675 C C . VAL A 1 220 ? -13.805 -14.508 -2.396 1 97.81 220 VAL A C 1
ATOM 1677 O O . VAL A 1 220 ? -14 -14.562 -1.18 1 97.81 220 VAL A O 1
ATOM 1680 N N . ASP A 1 221 ? -14.492 -15.203 -3.266 1 97 221 ASP A N 1
ATOM 1681 C CA . ASP A 1 221 ? -15.469 -16.203 -2.861 1 97 221 ASP A CA 1
ATOM 1682 C C . ASP A 1 221 ? -14.828 -17.594 -2.791 1 97 221 ASP A C 1
ATOM 1684 O O . ASP A 1 221 ? -14.172 -18.031 -3.74 1 97 221 ASP A O 1
ATOM 1688 N N . VAL A 1 222 ? -15.008 -18.234 -1.695 1 97.12 222 VAL A N 1
ATOM 1689 C CA . VAL A 1 222 ? -14.523 -19.594 -1.492 1 97.12 222 VAL A CA 1
ATOM 1690 C C . VAL A 1 222 ? -15.648 -20.469 -0.928 1 97.12 222 VAL A C 1
ATOM 1692 O O . VAL A 1 222 ? -15.992 -20.359 0.251 1 97.12 222 VAL A O 1
ATOM 1695 N N . GLY A 1 223 ? -16.125 -21.438 -1.7 1 94.5 223 GLY A N 1
ATOM 1696 C CA . GLY A 1 223 ? -17.297 -22.188 -1.256 1 94.5 223 GLY A CA 1
ATOM 1697 C C . GLY A 1 223 ? -18.453 -21.312 -0.854 1 94.5 223 GLY A C 1
ATOM 1698 O O . GLY A 1 223 ? -18.984 -20.547 -1.67 1 94.5 223 GLY A O 1
ATOM 1699 N N . ASP A 1 224 ? -18.75 -21.328 0.414 1 92.31 224 ASP A N 1
ATOM 1700 C CA . ASP A 1 224 ? -19.891 -20.562 0.904 1 92.31 224 ASP A CA 1
ATOM 1701 C C . ASP A 1 224 ? -19.438 -19.266 1.559 1 92.31 224 ASP A C 1
ATOM 1703 O O . ASP A 1 224 ? -20.25 -18.516 2.111 1 92.31 224 ASP A O 1
ATOM 1707 N N . TYR A 1 225 ? -18.172 -19 1.423 1 94 225 TYR A N 1
ATOM 1708 C CA . TYR A 1 225 ? -17.641 -17.812 2.068 1 94 225 TYR A CA 1
ATOM 1709 C C . TYR A 1 225 ? -17.344 -16.719 1.045 1 94 225 TYR A C 1
ATOM 1711 O O . TYR A 1 225 ? -17.078 -17.016 -0.123 1 94 225 TYR A O 1
ATOM 1719 N N . ALA A 1 226 ? -17.531 -15.516 1.488 1 94.25 226 ALA A N 1
ATOM 1720 C CA . ALA A 1 226 ? -17.125 -14.328 0.745 1 94.25 226 ALA A CA 1
ATOM 1721 C C . ALA A 1 226 ? -16.234 -13.43 1.6 1 94.25 226 ALA A C 1
ATOM 1723 O O . ALA A 1 226 ? -16.672 -12.945 2.65 1 94.25 226 ALA A O 1
ATOM 1724 N N . GLN A 1 227 ? -15.062 -13.219 1.129 1 96.19 227 GLN A N 1
ATOM 1725 C CA . GLN A 1 227 ? -14.094 -12.492 1.938 1 96.19 227 GLN A CA 1
ATOM 1726 C C . GLN A 1 227 ? -13.516 -11.312 1.17 1 96.19 227 GLN A C 1
ATOM 1728 O O . GLN A 1 227 ? -13.023 -11.469 0.049 1 96.19 227 GLN A O 1
ATOM 1733 N N . GLU A 1 228 ? -13.625 -10.117 1.761 1 96.31 228 GLU A N 1
ATOM 1734 C CA . GLU A 1 228 ? -12.836 -9.008 1.242 1 96.31 228 GLU A CA 1
ATOM 1735 C C . GLU A 1 228 ? -11.375 -9.125 1.672 1 96.31 228 GLU A C 1
ATOM 1737 O O . GLU A 1 228 ? -11.078 -9.266 2.861 1 96.31 228 GLU A O 1
ATOM 1742 N N . VAL A 1 229 ? -10.492 -9.164 0.73 1 97.75 229 VAL A N 1
ATOM 1743 C CA . VAL A 1 229 ? -9.055 -9.242 0.976 1 97.75 229 VAL A CA 1
ATOM 1744 C C . VAL A 1 229 ? -8.398 -7.906 0.646 1 97.75 229 VAL A C 1
ATOM 1746 O O . VAL A 1 229 ? -8.414 -7.465 -0.505 1 97.75 229 VAL A O 1
ATOM 1749 N N . GLN A 1 230 ? -7.809 -7.297 1.698 1 97.5 230 GLN A N 1
ATOM 1750 C CA . GLN A 1 230 ? -7.238 -5.961 1.577 1 97.5 230 GLN A CA 1
ATOM 1751 C C . GLN A 1 230 ? -5.762 -6.023 1.195 1 97.5 230 GLN A C 1
ATOM 1753 O O . GLN A 1 230 ? -5.176 -7.109 1.138 1 97.5 230 GLN A O 1
ATOM 1758 N N . THR A 1 231 ? -5.262 -4.82 0.919 1 97.31 231 THR A N 1
ATOM 1759 C CA . THR A 1 231 ? -3.861 -4.688 0.536 1 97.31 231 THR A CA 1
ATOM 1760 C C . THR A 1 231 ? -2.957 -5.414 1.525 1 97.31 231 THR A C 1
ATOM 1762 O O . THR A 1 231 ? -3.059 -5.207 2.736 1 97.31 231 THR A O 1
ATOM 1765 N N . ARG A 1 232 ? -2.152 -6.289 1.023 1 96.62 232 ARG A N 1
ATOM 1766 C CA . ARG A 1 232 ? -1.072 -6.988 1.713 1 96.62 232 ARG A CA 1
ATOM 1767 C C . ARG A 1 232 ? -1.619 -8.094 2.605 1 96.62 232 ARG A C 1
ATOM 1769 O O . ARG A 1 232 ? -0.894 -8.648 3.436 1 96.62 232 ARG A O 1
ATOM 1776 N N . GLN A 1 233 ? -2.883 -8.391 2.461 1 97.69 233 GLN A N 1
ATOM 1777 C CA . GLN A 1 233 ? -3.41 -9.602 3.084 1 97.69 233 GLN A CA 1
ATOM 1778 C C . GLN A 1 233 ? -3.242 -10.812 2.168 1 97.69 233 GLN A C 1
ATOM 1780 O O . GLN A 1 233 ? -3.145 -10.664 0.948 1 97.69 233 GLN A O 1
ATOM 1785 N N . THR A 1 234 ? -3.145 -11.969 2.766 1 98 234 THR A N 1
ATOM 1786 C CA . THR A 1 234 ? -3.012 -13.227 2.035 1 98 234 THR A CA 1
ATOM 1787 C C . THR A 1 234 ? -4.203 -14.133 2.309 1 98 234 THR A C 1
ATOM 1789 O O . THR A 1 234 ? -4.656 -14.25 3.449 1 98 234 THR A O 1
ATOM 1792 N N . ILE A 1 235 ? -4.711 -14.719 1.289 1 98.62 235 ILE A N 1
ATOM 1793 C CA . ILE A 1 235 ? -5.766 -15.711 1.464 1 98.62 235 ILE A CA 1
ATOM 1794 C C . ILE A 1 235 ?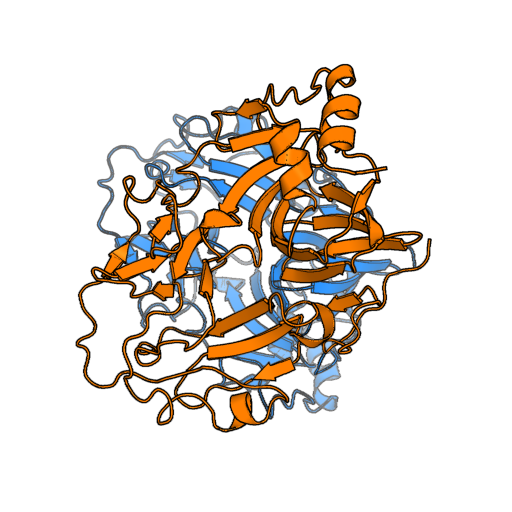 -5.336 -17.031 0.843 1 98.62 235 ILE A C 1
ATOM 1796 O O . ILE A 1 235 ? -4.734 -17.062 -0.234 1 98.62 235 ILE A O 1
ATOM 1800 N N . PHE A 1 236 ? -5.57 -18.109 1.532 1 97.94 236 PHE A N 1
ATOM 1801 C CA . PHE A 1 236 ? -5.34 -19.469 1.056 1 97.94 236 PHE A CA 1
ATOM 1802 C C . PHE A 1 236 ? -6.656 -20.141 0.698 1 97.94 236 PHE A C 1
ATOM 1804 O O . PHE A 1 236 ? -7.602 -20.141 1.491 1 97.94 236 PHE A O 1
ATOM 1811 N N . ILE A 1 237 ? -6.711 -20.703 -0.511 1 98.25 237 ILE A N 1
ATOM 1812 C CA . ILE A 1 237 ? -7.867 -21.438 -1.033 1 98.25 237 ILE A CA 1
ATOM 1813 C C . ILE A 1 237 ? -7.508 -22.891 -1.248 1 98.25 237 ILE A C 1
ATOM 1815 O O . ILE A 1 237 ? -6.77 -23.234 -2.176 1 98.25 237 ILE A O 1
ATOM 1819 N N . PRO A 1 238 ? -8.07 -23.797 -0.484 1 97.38 238 PRO A N 1
ATOM 1820 C CA . PRO A 1 238 ? -7.75 -25.219 -0.661 1 97.38 238 PRO A CA 1
ATOM 1821 C C . PRO A 1 238 ? -8.297 -25.797 -1.965 1 97.38 238 PRO A C 1
ATOM 1823 O O . PRO A 1 238 ? -9.367 -25.375 -2.428 1 97.38 238 PRO A O 1
ATOM 1826 N N . ALA A 1 239 ? -7.57 -26.766 -2.416 1 97.19 239 ALA A N 1
ATOM 1827 C CA . ALA A 1 239 ? -8.039 -27.531 -3.568 1 97.19 239 ALA A CA 1
ATOM 1828 C C . ALA A 1 239 ? -9.422 -28.125 -3.314 1 97.19 239 ALA A C 1
ATOM 1830 O O . ALA A 1 239 ? -9.75 -28.5 -2.186 1 97.19 239 ALA A O 1
ATOM 1831 N N . GLY A 1 240 ? -10.219 -28.141 -4.371 1 95.75 240 GLY A N 1
ATOM 1832 C CA . GLY A 1 240 ? -11.531 -28.75 -4.285 1 95.75 240 GLY A CA 1
ATOM 1833 C C . GLY A 1 240 ? -12.641 -27.766 -3.988 1 95.75 240 GLY A C 1
ATOM 1834 O O . GLY A 1 240 ? -13.82 -28.078 -4.137 1 95.75 240 GLY A O 1
ATOM 1835 N N . ASN A 1 241 ? -12.312 -26.562 -3.607 1 95.75 241 ASN A N 1
ATOM 1836 C CA . ASN A 1 241 ? -13.32 -25.531 -3.348 1 95.75 241 ASN A CA 1
ATOM 1837 C C . ASN A 1 241 ? -13.695 -24.781 -4.621 1 95.75 241 ASN A C 1
ATOM 1839 O O . ASN A 1 241 ? -12.867 -24.625 -5.52 1 95.75 241 ASN A O 1
ATOM 1843 N N . THR A 1 242 ? -14.922 -24.359 -4.637 1 96.69 242 THR A N 1
ATOM 1844 C CA . THR A 1 242 ? -15.289 -23.359 -5.633 1 96.69 242 THR A CA 1
ATOM 1845 C C . THR A 1 242 ? -14.742 -21.984 -5.254 1 96.69 242 THR A C 1
ATOM 1847 O O . THR A 1 242 ? -14.656 -21.656 -4.07 1 96.69 242 THR A O 1
ATOM 1850 N N . ALA A 1 243 ? -14.32 -21.234 -6.258 1 97.25 243 ALA A N 1
ATOM 1851 C CA . ALA A 1 243 ? -13.773 -19.922 -5.945 1 97.25 243 ALA A CA 1
ATOM 1852 C C . ALA A 1 243 ? -13.977 -18.953 -7.098 1 97.25 243 ALA A C 1
ATOM 1854 O O . ALA A 1 243 ? -14.117 -19.375 -8.25 1 97.25 243 ALA A O 1
ATOM 1855 N N . SER A 1 244 ? -14.023 -17.703 -6.812 1 96.88 244 SER A N 1
ATOM 1856 C CA . SER A 1 244 ? -14.039 -16.578 -7.742 1 96.88 244 SER A CA 1
ATOM 1857 C C . SER A 1 244 ? -13.461 -15.328 -7.098 1 96.88 244 SER A C 1
ATOM 1859 O O . SER A 1 244 ? -13.227 -15.297 -5.887 1 96.88 244 SER A O 1
ATOM 1861 N N . LEU A 1 245 ? -13.125 -14.344 -7.91 1 97.12 245 LEU A N 1
ATOM 1862 C CA . LEU A 1 245 ? -12.641 -13.094 -7.332 1 97.12 245 LEU A CA 1
ATOM 1863 C C . LEU A 1 245 ? -13.047 -11.898 -8.188 1 97.12 245 LEU A C 1
ATOM 1865 O O . LEU A 1 245 ? -13.289 -12.047 -9.391 1 97.12 245 LEU A O 1
ATOM 1869 N N . ALA A 1 246 ? -13.188 -10.773 -7.582 1 97 246 ALA A N 1
ATOM 1870 C CA . ALA A 1 246 ? -13.523 -9.508 -8.219 1 97 246 ALA A CA 1
ATOM 1871 C C . ALA A 1 246 ? -12.891 -8.336 -7.477 1 97 246 ALA A C 1
ATOM 1873 O O . ALA A 1 246 ? -12.875 -8.305 -6.246 1 97 246 ALA A O 1
ATOM 1874 N N . ALA A 1 247 ? -12.367 -7.387 -8.297 1 97.06 247 ALA A N 1
ATOM 1875 C CA . ALA A 1 247 ? -11.852 -6.176 -7.668 1 97.06 247 ALA A CA 1
ATOM 1876 C C . ALA A 1 247 ? -12.977 -5.371 -7.02 1 97.06 247 ALA A C 1
ATOM 1878 O O . ALA A 1 247 ? -14.062 -5.25 -7.586 1 97.06 247 ALA A O 1
ATOM 1879 N N . THR A 1 248 ? -12.695 -4.84 -5.832 1 96.81 248 THR A N 1
ATOM 1880 C CA . THR A 1 248 ? -13.711 -4.047 -5.141 1 96.81 248 THR A CA 1
ATOM 1881 C C . THR A 1 248 ? -13.242 -2.602 -4.977 1 96.81 248 THR A C 1
ATOM 1883 O O . THR A 1 248 ? -13.906 -1.803 -4.309 1 96.81 248 THR A O 1
ATOM 1886 N N . THR A 1 249 ? -12.141 -2.229 -5.527 1 96 249 THR A N 1
ATOM 1887 C CA . THR A 1 249 ? -11.648 -0.854 -5.559 1 96 249 THR A CA 1
ATOM 1888 C C . THR A 1 249 ? -11.414 -0.399 -6.996 1 96 249 THR A C 1
ATOM 1890 O O . THR A 1 249 ? -11.445 -1.21 -7.926 1 96 249 THR A O 1
ATOM 1893 N N . ARG A 1 250 ? -11.219 0.848 -7.207 1 93.94 250 ARG A N 1
ATOM 1894 C CA . ARG A 1 250 ? -11.039 1.431 -8.531 1 93.94 250 ARG A CA 1
ATOM 1895 C C . ARG A 1 250 ? -9.906 0.749 -9.289 1 93.94 250 ARG A C 1
ATOM 1897 O O . ARG A 1 250 ? -9.961 0.597 -10.508 1 93.94 250 ARG A O 1
ATOM 1904 N N . TYR A 1 251 ? -8.914 0.419 -8.656 1 93.81 251 TYR A N 1
ATOM 1905 C CA . TYR A 1 251 ? -7.82 -0.425 -9.141 1 93.81 251 TYR A CA 1
ATOM 1906 C C . TYR A 1 251 ? -7.406 -1.436 -8.078 1 93.81 251 TYR A C 1
ATOM 1908 O O . TYR A 1 251 ? -7.352 -1.11 -6.891 1 93.81 251 TYR A O 1
ATOM 1916 N N . ALA A 1 252 ? -7.156 -2.607 -8.492 1 96.88 252 ALA A N 1
ATOM 1917 C CA . ALA A 1 252 ? -6.641 -3.629 -7.586 1 96.88 252 ALA A CA 1
ATOM 1918 C C . ALA A 1 252 ? -5.711 -4.594 -8.32 1 96.88 252 ALA A C 1
ATOM 1920 O O . ALA A 1 252 ? -5.875 -4.828 -9.523 1 96.88 252 ALA A O 1
ATOM 1921 N N . SER A 1 253 ? -4.777 -5.117 -7.652 1 97.38 253 SER A N 1
ATOM 1922 C CA . SER A 1 253 ? -3.848 -6.094 -8.211 1 97.38 253 SER A CA 1
ATOM 1923 C C . SER A 1 253 ? -3.459 -7.141 -7.172 1 97.38 253 SER A C 1
ATOM 1925 O O . SER A 1 253 ? -3.43 -6.855 -5.973 1 97.38 253 SER A O 1
ATOM 1927 N N . LEU A 1 254 ? -3.219 -8.336 -7.59 1 98.56 254 LEU A N 1
ATOM 1928 C CA . LEU A 1 254 ? -2.812 -9.43 -6.711 1 98.56 254 LEU A CA 1
ATOM 1929 C C . LEU A 1 254 ? -1.851 -10.367 -7.43 1 98.56 254 LEU A C 1
ATOM 1931 O O . LEU A 1 254 ? -1.745 -10.344 -8.656 1 98.56 254 LEU A O 1
ATOM 1935 N N . TYR A 1 255 ? -1.065 -11.102 -6.668 1 98.62 255 TYR A N 1
ATOM 1936 C CA . TYR A 1 255 ? -0.365 -12.281 -7.148 1 98.62 255 TYR A CA 1
ATOM 1937 C C . TYR A 1 255 ? -1.067 -13.555 -6.691 1 98.62 255 TYR A C 1
ATOM 1939 O O . TYR A 1 255 ? -1.55 -13.633 -5.559 1 98.62 255 TYR A O 1
ATOM 1947 N N . VAL A 1 256 ? -1.102 -14.5 -7.559 1 98.75 256 VAL A N 1
ATOM 1948 C CA . VAL A 1 256 ? -1.679 -15.797 -7.215 1 98.75 256 VAL A CA 1
ATOM 1949 C C . VAL A 1 256 ? -0.681 -16.906 -7.539 1 98.75 256 VAL A C 1
ATOM 1951 O O . VAL A 1 256 ? -0.039 -16.891 -8.594 1 98.75 256 VAL A O 1
ATOM 1954 N N . THR A 1 257 ? -0.489 -17.766 -6.633 1 97.62 257 THR A N 1
ATOM 1955 C CA . THR A 1 257 ? 0.278 -19 -6.789 1 97.62 257 THR A CA 1
ATOM 1956 C C . THR A 1 257 ? -0.634 -20.219 -6.695 1 97.62 257 THR A C 1
ATOM 1958 O O . THR A 1 257 ? -1.472 -20.312 -5.797 1 97.62 257 THR A O 1
ATOM 1961 N N . CYS A 1 258 ? -0.523 -21.141 -7.617 1 96.94 258 CYS A N 1
ATOM 1962 C CA . CYS A 1 258 ? -1.313 -22.359 -7.637 1 96.94 258 CYS A CA 1
ATOM 1963 C C . CYS A 1 258 ? -0.437 -23.562 -7.953 1 96.94 258 CYS A C 1
ATOM 1965 O O . CYS A 1 258 ? 0.55 -23.453 -8.68 1 96.94 258 CYS A O 1
ATOM 1967 N N . ASP A 1 259 ? -0.862 -24.734 -7.477 1 94.56 259 ASP A N 1
ATOM 1968 C CA . ASP A 1 259 ? -0.12 -25.953 -7.793 1 94.56 259 ASP A CA 1
ATOM 1969 C C . ASP A 1 259 ? -0.778 -26.703 -8.945 1 94.56 259 ASP A C 1
ATOM 1971 O O . ASP A 1 259 ? -0.754 -27.938 -8.969 1 94.56 259 ASP A O 1
ATOM 1975 N N . GLY A 1 260 ? -1.329 -26.062 -9.867 1 93 260 GLY A N 1
ATOM 1976 C CA . GLY A 1 260 ? -1.992 -26.656 -11.016 1 93 260 GLY A CA 1
ATOM 1977 C C . GLY A 1 260 ? -3.057 -25.766 -11.617 1 93 260 GLY A C 1
ATOM 1978 O O . GLY A 1 260 ? -2.814 -24.578 -11.859 1 93 260 GLY A O 1
ATOM 1979 N N . VAL A 1 261 ? -4.188 -26.359 -11.906 1 95.12 261 VAL A N 1
ATOM 1980 C CA . VAL A 1 261 ? -5.277 -25.656 -12.562 1 95.12 261 VAL A CA 1
ATOM 1981 C C . VAL A 1 261 ? -6 -24.766 -11.555 1 95.12 261 VAL A C 1
ATOM 1983 O O . VAL A 1 261 ? -6.742 -25.25 -10.703 1 95.12 261 VAL A O 1
ATOM 1986 N N . GLY A 1 262 ? -5.75 -23.484 -11.562 1 96.81 262 GLY A N 1
ATOM 1987 C CA . GLY A 1 262 ? -6.422 -22.453 -10.773 1 96.81 262 GLY A CA 1
ATOM 1988 C C . GLY A 1 262 ? -6.898 -21.281 -11.609 1 96.81 262 GLY A C 1
ATOM 1989 O O . GLY A 1 262 ? -7.254 -21.453 -12.781 1 96.81 262 GLY A O 1
ATOM 1990 N N . PHE A 1 263 ? -7.004 -20.094 -11.031 1 97.44 263 PHE A N 1
ATOM 1991 C CA . PHE A 1 263 ? -7.445 -18.891 -11.734 1 97.44 263 PHE A CA 1
ATOM 1992 C C . PHE A 1 263 ? -6.59 -18.641 -12.969 1 97.44 263 PHE A C 1
ATOM 1994 O O . PHE A 1 263 ? -7.113 -18.344 -14.047 1 97.44 263 PHE A O 1
ATOM 2001 N N . PRO A 1 264 ? -5.23 -18.828 -12.844 1 97.19 264 PRO A N 1
ATOM 2002 C CA . PRO A 1 264 ? -4.387 -18.547 -14.008 1 97.19 264 PRO A CA 1
ATOM 2003 C C . PRO A 1 264 ? -4.719 -19.422 -15.211 1 97.19 264 PRO A C 1
ATOM 2005 O O . PRO A 1 264 ? -4.746 -18.938 -16.344 1 97.19 264 PRO A O 1
ATOM 2008 N N . ALA A 1 265 ? -4.965 -20.656 -14.945 1 95.56 265 ALA A N 1
ATOM 2009 C CA . ALA A 1 265 ? -5.27 -21.578 -16.047 1 95.56 265 ALA A CA 1
ATOM 2010 C C . ALA A 1 265 ? -6.555 -21.172 -16.766 1 95.56 265 ALA A C 1
ATOM 2012 O O . ALA A 1 265 ? -6.617 -21.172 -17.984 1 95.56 265 ALA A O 1
ATOM 2013 N N . VAL A 1 266 ? -7.516 -20.797 -16.031 1 94.5 266 VAL A N 1
ATOM 2014 C CA . VAL A 1 266 ? -8.805 -20.406 -16.578 1 94.5 266 VAL A CA 1
ATOM 2015 C C . VAL A 1 266 ? -8.656 -19.094 -17.359 1 94.5 266 VAL A C 1
ATOM 2017 O O . VAL A 1 266 ? -9.078 -19 -18.516 1 94.5 266 VAL A O 1
ATOM 2020 N N . LEU A 1 267 ? -8.039 -18.156 -16.766 1 94.12 267 LEU A N 1
ATOM 2021 C CA . LEU A 1 267 ? -7.891 -16.844 -17.391 1 94.12 267 LEU A CA 1
ATOM 2022 C C . LEU A 1 267 ? -7.008 -16.922 -18.625 1 94.12 267 LEU A C 1
ATOM 2024 O O . LEU A 1 267 ? -7.238 -16.219 -19.609 1 94.12 267 LEU A O 1
ATOM 2028 N N . GLY A 1 268 ? -6.047 -17.75 -18.547 1 92.75 268 GLY A N 1
ATOM 2029 C CA . GLY A 1 268 ? -5.207 -17.984 -19.719 1 92.75 268 GLY A CA 1
ATOM 2030 C C . GLY A 1 268 ? -5.949 -18.641 -20.859 1 92.75 268 GLY A C 1
ATOM 2031 O O . GLY A 1 268 ? -5.707 -18.328 -22.031 1 92.75 268 GLY A O 1
ATOM 2032 N N . ALA A 1 269 ? -6.824 -19.516 -20.516 1 92.06 269 ALA A N 1
ATOM 2033 C CA . ALA A 1 269 ? -7.539 -20.281 -21.531 1 92.06 269 ALA A CA 1
ATOM 2034 C C . ALA A 1 269 ? -8.578 -19.422 -22.25 1 92.06 269 ALA A C 1
ATOM 2036 O O . ALA A 1 269 ? -8.812 -19.594 -23.438 1 92.06 269 ALA A O 1
ATOM 2037 N N . ILE A 1 270 ? -9.156 -18.484 -21.562 1 89.88 270 ILE A N 1
ATOM 2038 C CA . ILE A 1 270 ? -10.273 -17.75 -22.141 1 89.88 270 ILE A CA 1
ATOM 2039 C C . ILE A 1 270 ? -9.844 -16.328 -22.469 1 89.88 270 ILE A C 1
ATOM 2041 O O . ILE A 1 270 ? -10.594 -15.57 -23.094 1 89.88 270 ILE A O 1
ATOM 2045 N N . GLY A 1 271 ? -8.625 -15.938 -22.047 1 90.25 271 GLY A N 1
ATOM 2046 C CA . GLY A 1 271 ? -8.18 -14.562 -22.188 1 90.25 271 GLY A CA 1
ATOM 2047 C C . GLY A 1 271 ? -7.828 -14.195 -23.609 1 90.25 271 GLY A C 1
ATOM 2048 O O . GLY A 1 271 ? -7.359 -15.039 -24.375 1 90.25 271 GLY A O 1
ATOM 2049 N N . LYS A 1 272 ? -8.016 -12.922 -23.922 1 89.19 272 LYS A N 1
ATOM 2050 C CA . LYS A 1 272 ? -7.578 -12.328 -25.188 1 89.19 272 LYS A CA 1
ATOM 2051 C C . LYS A 1 272 ? -6.363 -11.43 -24.969 1 89.19 272 LYS A C 1
ATOM 2053 O O . LYS A 1 272 ? -6.305 -10.672 -24 1 89.19 272 LYS A O 1
ATOM 2058 N N . GLU A 1 273 ? -5.5 -11.539 -25.891 1 89.5 273 GLU A N 1
ATOM 2059 C CA . GLU A 1 273 ? -4.316 -10.688 -25.781 1 89.5 273 GLU A CA 1
ATOM 2060 C C . GLU A 1 273 ? -4.703 -9.219 -25.656 1 89.5 273 GLU A C 1
ATOM 2062 O O . GLU A 1 273 ? -5.621 -8.75 -26.328 1 89.5 273 GLU A O 1
ATOM 2067 N N . TYR A 1 274 ? -4.043 -8.609 -24.781 1 88.62 274 TYR A N 1
ATOM 2068 C CA . TYR A 1 274 ? -4.309 -7.215 -24.438 1 88.62 274 TYR A CA 1
ATOM 2069 C C . TYR A 1 274 ? -3.018 -6.402 -24.438 1 88.62 274 TYR A C 1
ATOM 2071 O O . TYR A 1 274 ? -2.074 -6.73 -23.703 1 88.62 274 TYR A O 1
ATOM 2079 N N . SER A 1 275 ? -2.895 -5.316 -25.156 1 80.31 275 SER A N 1
ATOM 2080 C CA . SER A 1 275 ? -1.636 -4.613 -25.391 1 80.31 275 SER A CA 1
ATOM 2081 C C . SER A 1 275 ? -1.434 -3.502 -24.359 1 80.31 275 SER A C 1
ATOM 2083 O O . SER A 1 275 ? -0.299 -3.178 -24.016 1 80.31 275 SER A O 1
ATOM 2085 N N . SER A 1 276 ? -2.537 -2.922 -23.891 1 78.5 276 SER A N 1
ATOM 2086 C CA . SER A 1 276 ? -2.383 -1.832 -22.922 1 78.5 276 SER A CA 1
ATOM 2087 C C . SER A 1 276 ? -1.883 -2.346 -21.578 1 78.5 276 SER A C 1
ATOM 2089 O O . SER A 1 276 ? -2.287 -3.42 -21.125 1 78.5 276 SER A O 1
ATOM 2091 N N . PRO A 1 277 ? -1.023 -1.542 -20.938 1 74.81 277 PRO A N 1
ATOM 2092 C CA . PRO A 1 277 ? -0.513 -1.993 -19.641 1 74.81 277 PRO A CA 1
ATOM 2093 C C . PRO A 1 277 ? -1.529 -1.821 -18.516 1 74.81 277 PRO A C 1
ATOM 2095 O O . PRO A 1 277 ? -1.358 -2.389 -17.422 1 74.81 277 PRO A O 1
ATOM 2098 N N . VAL A 1 278 ? -2.564 -0.969 -18.828 1 78.38 278 VAL A N 1
ATOM 2099 C CA . VAL A 1 278 ? -3.539 -0.702 -17.766 1 78.38 278 VAL A CA 1
ATOM 2100 C C . VAL A 1 278 ? -4.949 -0.947 -18.297 1 78.38 278 VAL A C 1
ATOM 2102 O O . VAL A 1 278 ? -5.176 -0.935 -19.516 1 78.38 278 VAL A O 1
ATOM 2105 N N . ILE A 1 279 ? -5.797 -1.262 -17.328 1 83.38 279 ILE A N 1
ATOM 2106 C CA . ILE A 1 279 ? -7.207 -1.391 -17.688 1 83.38 279 ILE A CA 1
ATOM 2107 C C . ILE A 1 279 ? -7.746 -0.041 -18.156 1 83.38 279 ILE A C 1
ATOM 2109 O O . ILE A 1 279 ? -7.762 0.928 -17.391 1 83.38 279 ILE A O 1
ATOM 2113 N N . SER A 1 280 ? -7.992 0.087 -19.328 1 74.81 280 SER A N 1
ATOM 2114 C CA . SER A 1 280 ? -8.406 1.363 -19.906 1 74.81 280 SER A CA 1
ATOM 2115 C C . SER A 1 280 ? -9.688 1.213 -20.719 1 74.81 280 SER A C 1
ATOM 2117 O O . SER A 1 280 ? -10.305 0.143 -20.734 1 74.81 280 SER A O 1
ATOM 2119 N N . VAL A 1 281 ? -10 2.334 -21.297 1 62.72 281 VAL A N 1
ATOM 2120 C CA . VAL A 1 281 ? -11.172 2.377 -22.172 1 62.72 281 VAL A CA 1
ATOM 2121 C C . VAL A 1 281 ? -11.055 1.294 -23.25 1 62.72 281 VAL A C 1
ATOM 2123 O O . VAL A 1 281 ? -9.992 1.104 -23.828 1 62.72 281 VAL A O 1
ATOM 2126 N N . GLY A 1 282 ? -12.008 0.434 -23.375 1 64.06 282 GLY A N 1
ATOM 2127 C CA . GLY A 1 282 ? -12.023 -0.634 -24.375 1 64.06 282 GLY A CA 1
ATOM 2128 C C . GLY A 1 282 ? -11.742 -2 -23.766 1 64.06 282 GLY A C 1
ATOM 2129 O O . GLY A 1 282 ? -11.664 -2.996 -24.5 1 64.06 282 GLY A O 1
ATOM 2130 N N . PHE A 1 283 ? -11.344 -1.881 -22.547 1 71.88 283 PHE A N 1
ATOM 2131 C CA . PHE A 1 283 ? -11.109 -3.152 -21.875 1 71.88 283 PHE A CA 1
ATOM 2132 C C . PHE A 1 283 ? -12.32 -4.07 -22.031 1 71.88 283 PHE A C 1
ATOM 2134 O O . PHE A 1 283 ? -13.352 -3.857 -21.391 1 71.88 283 PHE A O 1
ATOM 2141 N N . ASP A 1 284 ? -12.742 -4.258 -23.297 1 61.09 284 ASP A N 1
ATOM 2142 C CA . ASP A 1 284 ? -13.859 -5.148 -23.578 1 61.09 284 ASP A CA 1
ATOM 2143 C C . ASP A 1 284 ? -13.492 -6.602 -23.312 1 61.09 284 ASP A C 1
ATOM 2145 O O . ASP A 1 284 ? -12.633 -7.172 -23.984 1 61.09 284 ASP A O 1
ATOM 2149 N N . THR A 1 285 ? -13.812 -7.16 -22.125 1 60.56 285 THR A N 1
ATOM 2150 C CA . THR A 1 285 ? -13.469 -8.523 -21.734 1 60.56 285 THR A CA 1
ATOM 2151 C C . THR A 1 285 ? -14.562 -9.5 -22.156 1 60.56 285 THR A C 1
ATOM 2153 O O . THR A 1 285 ? -14.594 -10.641 -21.688 1 60.56 285 THR A O 1
ATOM 2156 N N . ASP A 1 286 ? -15.688 -9 -22.781 1 57.16 286 ASP A N 1
ATOM 2157 C CA . ASP A 1 286 ? -16.75 -9.984 -23 1 57.16 286 ASP A CA 1
ATOM 2158 C C . ASP A 1 286 ? -16.328 -11 -24.062 1 57.16 286 ASP A C 1
ATOM 2160 O O . ASP A 1 286 ? -16.562 -10.805 -25.25 1 57.16 286 ASP A O 1
ATOM 2164 N N . PRO A 1 287 ? -15.305 -11.805 -23.641 1 55.53 287 PRO A N 1
ATOM 2165 C CA . PRO A 1 287 ? -15.055 -12.867 -24.609 1 55.53 287 PRO A CA 1
ATOM 2166 C C . PRO A 1 287 ? -16.328 -13.625 -25 1 55.53 287 PRO A C 1
ATOM 2168 O O . PRO A 1 287 ? -17.312 -13.594 -24.25 1 55.53 287 PRO A O 1
ATOM 2171 N N . ASP A 1 288 ? -16.406 -13.992 -26.141 1 58.69 288 ASP A N 1
ATOM 2172 C CA . ASP A 1 288 ? -17.422 -14.953 -26.562 1 58.69 288 ASP A CA 1
ATOM 2173 C C . ASP A 1 288 ? -17.578 -16.062 -25.531 1 58.69 288 ASP A C 1
ATOM 2175 O O . ASP A 1 288 ? -16.766 -16.984 -25.484 1 58.69 288 ASP A O 1
ATOM 2179 N N . VAL A 1 289 ? -18.5 -15.828 -24.578 1 62.91 289 VAL A N 1
ATOM 2180 C CA . VAL A 1 289 ? -18.828 -16.734 -23.484 1 62.91 289 VAL A CA 1
ATOM 2181 C C . VAL A 1 289 ? -19 -18.156 -24.016 1 62.91 289 VAL A C 1
ATOM 2183 O O . VAL A 1 289 ? -18.812 -19.125 -23.281 1 62.91 289 VAL A O 1
ATOM 2186 N N . SER A 1 290 ? -19.297 -18.234 -25.266 1 62.66 290 SER A N 1
ATOM 2187 C CA . SER A 1 290 ? -19.5 -19.562 -25.844 1 62.66 290 SER A CA 1
ATOM 2188 C C . SER A 1 290 ? -18.234 -20.391 -25.781 1 62.66 290 SER A C 1
ATOM 2190 O O . SER A 1 290 ? -18.297 -21.625 -25.672 1 62.66 290 SER A O 1
ATOM 2192 N N . ARG A 1 291 ? -17.141 -19.75 -25.688 1 70.81 291 ARG A N 1
ATOM 2193 C CA . ARG A 1 291 ? -15.875 -20.484 -25.688 1 70.81 291 ARG A CA 1
ATOM 2194 C C . ARG A 1 291 ? -15.461 -20.875 -24.266 1 70.81 291 ARG A C 1
ATOM 2196 O O . ARG A 1 291 ? -14.539 -21.672 -24.078 1 70.81 291 ARG A O 1
ATOM 2203 N N . TYR A 1 292 ? -16.25 -20.422 -23.312 1 81.25 292 TYR A N 1
ATOM 2204 C CA . TYR A 1 292 ? -15.852 -20.656 -21.938 1 81.25 292 TYR A CA 1
ATOM 2205 C C . TYR A 1 292 ? -16.047 -22.125 -21.547 1 81.25 292 TYR A C 1
ATOM 2207 O O . TYR A 1 292 ? -15.172 -22.734 -20.953 1 81.25 292 TYR A O 1
ATOM 2215 N N . GLU A 1 293 ? -17.125 -22.641 -22.031 1 81.69 293 GLU A N 1
ATOM 2216 C CA . GLU A 1 293 ? -17.453 -24.016 -21.656 1 81.69 293 GLU A CA 1
ATOM 2217 C C . GLU A 1 293 ? -16.422 -25 -22.188 1 81.69 293 GLU A C 1
ATOM 2219 O O . GLU A 1 293 ? -15.984 -25.906 -21.469 1 81.69 293 GLU A O 1
ATOM 2224 N N . GLU A 1 294 ? -16.078 -24.812 -23.406 1 84.88 294 GLU A N 1
ATOM 2225 C CA . GLU A 1 294 ? -15.07 -25.703 -24 1 84.88 294 GLU A CA 1
ATOM 2226 C C . GLU A 1 294 ? -13.734 -25.594 -23.266 1 84.88 294 GLU A C 1
ATOM 2228 O O . GLU A 1 294 ? -13.078 -26.594 -23.016 1 84.88 294 GLU A O 1
ATOM 2233 N N . ALA A 1 295 ? -13.367 -24.422 -22.922 1 88.06 295 ALA A N 1
ATOM 2234 C CA . ALA A 1 295 ? -12.117 -24.203 -22.203 1 88.06 295 ALA A CA 1
ATOM 2235 C C . ALA A 1 295 ? -12.148 -24.844 -20.812 1 88.06 295 ALA A C 1
ATOM 2237 O O . ALA A 1 295 ? -11.172 -25.484 -20.406 1 88.06 295 ALA A O 1
ATOM 2238 N N . PHE A 1 296 ? -13.258 -24.766 -20.156 1 89.62 296 PHE A N 1
ATOM 2239 C CA . PHE A 1 296 ? -13.391 -25.312 -18.812 1 89.62 296 PHE A CA 1
ATOM 2240 C C . PHE A 1 296 ? -13.367 -26.844 -18.844 1 89.62 296 PHE A C 1
ATOM 2242 O O . PHE A 1 296 ? -12.766 -27.484 -17.969 1 89.62 296 PHE A O 1
ATOM 2249 N N . GLU A 1 297 ? -13.969 -27.359 -19.906 1 87.81 297 GLU A N 1
ATOM 2250 C CA . GLU A 1 297 ? -13.953 -28.812 -20.078 1 87.81 297 GLU A CA 1
ATOM 2251 C C . GLU A 1 297 ? -12.539 -29.328 -20.312 1 87.81 297 GLU A C 1
ATOM 2253 O O . GLU A 1 297 ? -12.141 -30.344 -19.75 1 87.81 297 GLU A O 1
ATOM 2258 N N . ARG A 1 298 ? -11.875 -28.625 -21.094 1 90.38 298 ARG A N 1
ATOM 2259 C CA . ARG A 1 298 ? -10.5 -29.016 -21.391 1 90.38 298 ARG A CA 1
ATOM 2260 C C . ARG A 1 298 ? -9.633 -28.984 -20.141 1 90.38 298 ARG A C 1
ATOM 2262 O O . ARG A 1 298 ? -8.719 -29.797 -19.984 1 90.38 298 ARG A O 1
ATOM 2269 N N . LEU A 1 299 ? -9.977 -28.078 -19.234 1 93.06 299 LEU A N 1
ATOM 2270 C CA . LEU A 1 299 ? -9.211 -27.922 -18 1 93.06 299 LEU A CA 1
ATOM 2271 C C . LEU A 1 299 ? -9.734 -28.859 -16.922 1 93.06 299 LEU A C 1
ATOM 2273 O O . LEU A 1 299 ? -9.188 -28.906 -15.812 1 93.06 299 LEU A O 1
ATOM 2277 N N . GLY A 1 300 ? -10.828 -29.547 -17.219 1 89 300 GLY A N 1
ATOM 2278 C CA . GLY A 1 300 ? -11.414 -30.453 -16.25 1 89 300 GLY A CA 1
ATOM 2279 C C . GLY A 1 300 ? -12.188 -29.75 -15.156 1 89 300 GLY A C 1
ATOM 2280 O O . GLY A 1 300 ? -12.258 -30.234 -14.023 1 89 300 GLY A O 1
ATOM 2281 N N . LEU A 1 301 ? -12.617 -28.609 -15.531 1 88.12 301 LEU A N 1
ATOM 2282 C CA . LEU A 1 301 ? -13.328 -27.828 -14.523 1 88.12 301 LEU A CA 1
ATOM 2283 C C . LEU A 1 301 ? -14.836 -28.031 -14.641 1 88.12 301 LEU A C 1
ATOM 2285 O O . LEU A 1 301 ? -15.352 -28.25 -15.734 1 88.12 301 LEU A O 1
ATOM 2289 N N . GLN A 1 302 ? -15.547 -28.219 -13.492 1 73.5 302 GLN A N 1
ATOM 2290 C CA . GLN A 1 302 ? -17 -28.359 -13.438 1 73.5 302 GLN A CA 1
ATOM 2291 C C . GLN A 1 302 ? -17.641 -27.125 -12.797 1 73.5 302 GLN A C 1
ATOM 2293 O O . GLN A 1 302 ? -17.078 -26.547 -11.875 1 73.5 302 GLN A O 1
ATOM 2298 N N . MET B 1 1 ? -22.969 0.729 15.492 1 51.66 1 MET B N 1
ATOM 2299 C CA . MET B 1 1 ? -22.578 2.062 15.055 1 51.66 1 MET B CA 1
ATOM 2300 C C . MET B 1 1 ? -22.609 2.172 13.531 1 51.66 1 MET B C 1
ATOM 2302 O O . MET B 1 1 ? -22.391 1.186 12.828 1 51.66 1 MET B O 1
ATOM 2306 N N . ALA B 1 2 ? -23.234 3.312 12.977 1 67 2 ALA B N 1
ATOM 2307 C CA . ALA B 1 2 ? -23.391 3.484 11.539 1 67 2 ALA B CA 1
ATOM 2308 C C . ALA B 1 2 ? -22.062 3.799 10.867 1 67 2 ALA B C 1
ATOM 2310 O O . ALA B 1 2 ? -21.141 4.312 11.516 1 67 2 ALA B O 1
ATOM 2311 N N . ASP B 1 3 ? -21.828 3.371 9.648 1 81 3 ASP B N 1
ATOM 2312 C CA . ASP B 1 3 ? -20.641 3.668 8.867 1 81 3 ASP B CA 1
ATOM 2313 C C . ASP B 1 3 ? -20.672 5.098 8.328 1 81 3 ASP B C 1
ATOM 2315 O O . ASP B 1 3 ? -21.75 5.664 8.133 1 81 3 ASP B O 1
ATOM 2319 N N . ILE B 1 4 ? -19.609 5.742 8.445 1 91.94 4 ILE B N 1
ATOM 2320 C CA . ILE B 1 4 ? -19.438 7.035 7.793 1 91.94 4 ILE B CA 1
ATOM 2321 C C . ILE B 1 4 ? -19.719 6.898 6.297 1 91.94 4 ILE B C 1
ATOM 2323 O O . ILE B 1 4 ? -19.391 5.875 5.695 1 91.94 4 ILE B O 1
ATOM 2327 N N . LYS B 1 5 ? -20.359 7.887 5.793 1 92.19 5 LYS B N 1
ATOM 2328 C CA . LYS B 1 5 ? -20.719 7.883 4.379 1 92.19 5 LYS B CA 1
ATOM 2329 C C . LYS B 1 5 ? -19.484 7.777 3.492 1 92.19 5 LYS B C 1
ATOM 2331 O O . LYS B 1 5 ? -18.5 8.508 3.688 1 92.19 5 LYS B O 1
ATOM 2336 N N . SER B 1 6 ? -19.5 6.848 2.592 1 95.62 6 SER B N 1
ATOM 2337 C CA . SER B 1 6 ? -18.484 6.742 1.548 1 95.62 6 SER B CA 1
ATOM 2338 C C . SER B 1 6 ? -18.891 7.52 0.301 1 95.62 6 SER B C 1
ATOM 2340 O O . SER B 1 6 ? -20.031 7.395 -0.172 1 95.62 6 SER B O 1
ATOM 2342 N N . THR B 1 7 ? -18.016 8.375 -0.185 1 96.5 7 THR B N 1
ATOM 2343 C CA . THR B 1 7 ? -18.312 9.188 -1.362 1 96.5 7 THR B CA 1
ATOM 2344 C C . THR B 1 7 ? -17.219 9.047 -2.408 1 96.5 7 THR B C 1
ATOM 2346 O O . THR B 1 7 ? -16.047 8.883 -2.062 1 96.5 7 THR B O 1
ATOM 2349 N N . LEU B 1 8 ? -17.547 9.172 -3.672 1 95.31 8 LEU B N 1
ATOM 2350 C CA . LEU B 1 8 ? -16.562 9.109 -4.75 1 95.31 8 LEU B CA 1
ATOM 2351 C C . LEU B 1 8 ? -15.852 10.453 -4.91 1 95.31 8 LEU B C 1
ATOM 2353 O O . LEU B 1 8 ? -14.695 10.5 -5.344 1 95.31 8 LEU B O 1
ATOM 2357 N N . VAL B 1 9 ? -16.641 11.477 -4.562 1 93.81 9 VAL B N 1
ATOM 2358 C CA . VAL B 1 9 ? -16.078 12.82 -4.594 1 93.81 9 VAL B CA 1
ATOM 2359 C C . VAL B 1 9 ? -16.422 13.562 -3.309 1 93.81 9 VAL B C 1
ATOM 2361 O O . VAL B 1 9 ? -17.453 13.281 -2.684 1 93.81 9 VAL B O 1
ATOM 2364 N N . PRO B 1 10 ? -15.57 14.516 -2.895 1 93.56 10 PRO B N 1
ATOM 2365 C CA . PRO B 1 10 ? -15.922 15.289 -1.705 1 93.56 10 PRO B CA 1
ATOM 2366 C C . PRO B 1 10 ? -17.266 16 -1.842 1 93.56 10 PRO B C 1
ATOM 2368 O O . PRO B 1 10 ? -17.547 16.625 -2.873 1 93.56 10 PRO B O 1
ATOM 2371 N N . PRO B 1 11 ? -18.078 16.016 -0.845 1 94.88 11 PRO B N 1
ATOM 2372 C CA . PRO B 1 11 ? -19.438 16.562 -0.927 1 94.88 11 PRO B CA 1
ATOM 2373 C C . PRO B 1 11 ? -19.453 18.094 -0.96 1 94.88 11 PRO B C 1
ATOM 2375 O O . PRO B 1 11 ? -20.438 18.688 -1.368 1 94.88 11 PRO B O 1
ATOM 2378 N N . GLY B 1 12 ? -18.422 18.703 -0.437 1 92 12 GLY B N 1
ATOM 2379 C CA . GLY B 1 12 ? -18.359 20.156 -0.438 1 92 12 GLY B CA 1
ATOM 2380 C C . GLY B 1 12 ? -19.078 20.781 0.74 1 92 12 GLY B C 1
ATOM 2381 O O . GLY B 1 12 ? -19.547 21.922 0.654 1 92 12 GLY B O 1
ATOM 2382 N N . LYS B 1 13 ? -19.281 20 1.785 1 94 13 LYS B N 1
ATOM 2383 C CA . LYS B 1 13 ? -19.938 20.484 3 1 94 13 LYS B CA 1
ATOM 2384 C C . LYS B 1 13 ? -19 20.391 4.199 1 94 13 LYS B C 1
ATOM 2386 O O . LYS B 1 13 ? -18.406 19.344 4.449 1 94 13 LYS B O 1
ATOM 2391 N N . PRO B 1 14 ? -18.875 21.438 4.953 1 94.31 14 PRO B N 1
ATOM 2392 C CA . PRO B 1 14 ? -17.906 21.469 6.043 1 94.31 14 PRO B CA 1
ATOM 2393 C C . PRO B 1 14 ? -18.375 20.719 7.281 1 94.31 14 PRO B C 1
ATOM 2395 O O . PRO B 1 14 ? -17.609 20.547 8.234 1 94.31 14 PRO B O 1
ATOM 2398 N N . ASP B 1 15 ? -19.594 20.219 7.324 1 95.31 15 ASP B N 1
ATOM 2399 C CA . ASP B 1 15 ? -20.156 19.703 8.562 1 95.31 15 ASP B CA 1
ATOM 2400 C C . ASP B 1 15 ? -20.469 18.203 8.445 1 95.31 15 ASP B C 1
ATOM 2402 O O . ASP B 1 15 ? -21.172 17.641 9.289 1 95.31 15 ASP B O 1
ATOM 2406 N N . GLU B 1 16 ? -19.984 17.594 7.391 1 94.31 16 GLU B N 1
ATOM 2407 C CA . GLU B 1 16 ? -20.25 16.172 7.168 1 94.31 16 GLU B CA 1
ATOM 2408 C C . GLU B 1 16 ? -18.953 15.375 7.039 1 94.31 16 GLU B C 1
ATOM 2410 O O . GLU B 1 16 ? -18.094 15.711 6.227 1 94.31 16 GLU B O 1
ATOM 2415 N N . ALA B 1 17 ? -18.891 14.344 7.918 1 97.25 17 ALA B N 1
ATOM 2416 C CA . ALA B 1 17 ? -17.781 13.414 7.785 1 97.25 17 ALA B CA 1
ATOM 2417 C C . ALA B 1 17 ? -17.984 12.484 6.598 1 97.25 17 ALA B C 1
ATOM 2419 O O . ALA B 1 17 ? -19.109 12.094 6.289 1 97.25 17 ALA B O 1
ATOM 2420 N N . TYR B 1 18 ? -16.922 12.125 5.938 1 97.69 18 TYR B N 1
ATOM 2421 C CA . TYR B 1 18 ? -17.016 11.188 4.82 1 97.69 18 TYR B CA 1
ATOM 2422 C C . TYR B 1 18 ? -15.695 10.461 4.609 1 97.69 18 TYR B C 1
ATOM 2424 O O . TYR B 1 18 ? -14.664 10.852 5.168 1 97.69 18 TYR B O 1
ATOM 2432 N N . ILE B 1 19 ? -15.766 9.383 3.891 1 97.88 19 ILE B N 1
ATOM 2433 C CA . ILE B 1 19 ? -14.594 8.609 3.482 1 97.88 19 ILE B CA 1
ATOM 2434 C C . ILE B 1 19 ? -14.531 8.539 1.958 1 97.88 19 ILE B C 1
ATOM 2436 O O . ILE B 1 19 ? -15.562 8.398 1.294 1 97.88 19 ILE B O 1
ATOM 2440 N N . VAL B 1 20 ? -13.383 8.805 1.381 1 97.56 20 VAL B N 1
ATOM 2441 C CA . VAL B 1 20 ? -13.125 8.617 -0.044 1 97.56 20 VAL B CA 1
ATOM 2442 C C . VAL B 1 20 ? -12.289 7.363 -0.26 1 97.56 20 VAL B C 1
ATOM 2444 O O . VAL B 1 20 ? -11.172 7.254 0.257 1 97.56 20 VAL B O 1
ATOM 2447 N N . PRO B 1 21 ? -12.781 6.406 -1.048 1 96.88 21 PRO B N 1
ATOM 2448 C CA . PRO B 1 21 ? -12.055 5.16 -1.279 1 96.88 21 PRO B CA 1
ATOM 2449 C C . PRO B 1 21 ? -10.781 5.363 -2.096 1 96.88 21 PRO B C 1
ATOM 2451 O O . PRO B 1 21 ? -10.578 6.434 -2.678 1 96.88 21 PRO B O 1
ATOM 2454 N N . TYR B 1 22 ? -9.953 4.32 -2.133 1 93.62 22 TYR B N 1
ATOM 2455 C CA . TYR B 1 22 ? -8.688 4.281 -2.865 1 93.62 22 TYR B CA 1
ATOM 2456 C C . TYR B 1 22 ? -8.898 4.652 -4.328 1 93.62 22 TYR B C 1
ATOM 2458 O O . TYR B 1 22 ? -9.773 4.098 -4.996 1 93.62 22 TYR B O 1
ATOM 2466 N N . LEU B 1 23 ? -8.219 5.621 -4.797 1 92.75 23 LEU B N 1
ATOM 2467 C CA . LEU B 1 23 ? -8.117 6.105 -6.168 1 92.75 23 LEU B CA 1
ATOM 2468 C C . LEU B 1 23 ? -9.43 6.73 -6.625 1 92.75 23 LEU B C 1
ATOM 2470 O O . LEU B 1 23 ? -9.664 6.891 -7.824 1 92.75 23 LEU B O 1
ATOM 2474 N N . GLU B 1 24 ? -10.297 6.988 -5.684 1 95.31 24 GLU B N 1
ATOM 2475 C CA . GLU B 1 24 ? -11.445 7.836 -5.992 1 95.31 24 GLU B CA 1
ATOM 2476 C C . GLU B 1 24 ? -11.148 9.297 -5.688 1 95.31 24 GLU B C 1
ATOM 2478 O O . GLU B 1 24 ? -9.984 9.688 -5.543 1 95.31 24 GLU B O 1
ATOM 2483 N N . GLY B 1 25 ? -12.156 10.18 -5.645 1 93.56 25 GLY B N 1
ATOM 2484 C CA . GLY B 1 25 ? -11.961 11.617 -5.539 1 93.56 25 GLY B CA 1
ATOM 2485 C C . GLY B 1 25 ? -12.305 12.359 -6.816 1 93.56 25 GLY B C 1
ATOM 2486 O O . GLY B 1 25 ? -12.516 11.742 -7.863 1 93.56 25 GLY B O 1
ATOM 2487 N N . HIS B 1 26 ? -12.391 13.594 -6.711 1 90.12 26 HIS B N 1
ATOM 2488 C CA . HIS B 1 26 ? -12.617 14.406 -7.902 1 90.12 26 HIS B CA 1
ATOM 2489 C C . HIS B 1 26 ? -11.375 14.461 -8.773 1 90.12 26 HIS B C 1
ATOM 2491 O O . HIS B 1 26 ? -10.359 15.039 -8.383 1 90.12 26 HIS B O 1
ATOM 2497 N N . VAL B 1 27 ? -11.461 13.805 -9.992 1 86.5 27 VAL B N 1
ATOM 2498 C CA . VAL B 1 27 ? -10.312 13.641 -10.875 1 86.5 27 VAL B CA 1
ATOM 2499 C C . VAL B 1 27 ? -10.055 14.938 -11.641 1 86.5 27 VAL B C 1
ATOM 2501 O O . VAL B 1 27 ? -10.984 15.531 -12.195 1 86.5 27 VAL B O 1
ATOM 2504 N N . VAL B 1 28 ? -8.812 15.328 -11.523 1 74.81 28 VAL B N 1
ATOM 2505 C CA . VAL B 1 28 ? -8.32 16.453 -12.312 1 74.81 28 VAL B CA 1
ATOM 2506 C C . VAL B 1 28 ? -7.18 15.992 -13.219 1 74.81 28 VAL B C 1
ATOM 2508 O O . VAL B 1 28 ? -6.129 15.562 -12.734 1 74.81 28 VAL B O 1
ATOM 2511 N N . ASP B 1 29 ? -7.449 15.922 -14.5 1 67.5 29 ASP B N 1
ATOM 2512 C CA . ASP B 1 29 ? -6.418 15.531 -15.461 1 67.5 29 ASP B CA 1
ATOM 2513 C C . ASP B 1 29 ? -5.5 16.703 -15.789 1 67.5 29 ASP B C 1
ATOM 2515 O O . ASP B 1 29 ? -5.973 17.828 -16.016 1 67.5 29 ASP B O 1
ATOM 2519 N N . ILE B 1 30 ? -4.234 16.438 -15.719 1 63.44 30 ILE B N 1
ATOM 2520 C CA . ILE B 1 30 ? -3.246 17.422 -16.141 1 63.44 30 ILE B CA 1
ATOM 2521 C C . ILE B 1 30 ? -2.676 17.031 -17.5 1 63.44 30 ILE B C 1
ATOM 2523 O O . ILE B 1 30 ? -1.808 16.172 -17.594 1 63.44 30 ILE B O 1
ATOM 2527 N N . PRO B 1 31 ? -3.193 17.453 -18.562 1 57.75 31 PRO B N 1
ATOM 2528 C CA . PRO B 1 31 ? -2.859 17 -19.922 1 57.75 31 PRO B CA 1
ATOM 2529 C C . PRO B 1 31 ? -1.357 16.828 -20.125 1 57.75 31 PRO B C 1
ATOM 2531 O O . PRO B 1 31 ? -0.931 15.898 -20.812 1 57.75 31 PRO B O 1
ATOM 2534 N N . SER B 1 32 ? -0.555 17.781 -19.656 1 54.5 32 SER B N 1
ATOM 2535 C CA . SER B 1 32 ? 0.873 17.719 -19.953 1 54.5 32 SER B CA 1
ATOM 2536 C C . SER B 1 32 ? 1.611 16.844 -18.953 1 54.5 32 SER B C 1
ATOM 2538 O O . SER B 1 32 ? 2.84 16.75 -18.984 1 54.5 32 SER B O 1
ATOM 2540 N N . SER B 1 33 ? 0.699 16.172 -18.219 1 59.91 33 SER B N 1
ATOM 2541 C CA . SER B 1 33 ? 1.339 15.312 -17.219 1 59.91 33 SER B CA 1
ATOM 2542 C C . SER B 1 33 ? 0.891 13.859 -17.375 1 59.91 33 SER B C 1
ATOM 2544 O O . SER B 1 33 ? -0.166 13.586 -17.953 1 59.91 33 SER B O 1
ATOM 2546 N N . VAL B 1 34 ? 1.744 12.977 -17.125 1 65.56 34 VAL B N 1
ATOM 2547 C CA . VAL B 1 34 ? 1.408 11.555 -17.094 1 65.56 34 VAL B CA 1
ATOM 2548 C C . VAL B 1 34 ? 0.9 11.188 -15.695 1 65.56 34 VAL B C 1
ATOM 2550 O O . VAL B 1 34 ? 1.043 10.047 -15.258 1 65.56 34 VAL B O 1
ATOM 2553 N N . SER B 1 35 ? 0.37 12.336 -15.055 1 72.31 35 SER B N 1
ATOM 2554 C CA . SER B 1 35 ? -0.113 12.125 -13.695 1 72.31 35 SER B CA 1
ATOM 2555 C C . SER B 1 35 ? -1.575 12.539 -13.555 1 72.31 35 SER B C 1
ATOM 2557 O O . SER B 1 35 ? -2.074 13.344 -14.344 1 72.31 35 SER B O 1
ATOM 2559 N N . VAL B 1 36 ? -2.262 11.93 -12.695 1 78 36 VAL B N 1
ATOM 2560 C CA . VAL B 1 36 ? -3.646 12.234 -12.352 1 78 36 VAL B CA 1
ATOM 2561 C C . VAL B 1 36 ? -3.717 12.773 -10.922 1 78 36 VAL B C 1
ATOM 2563 O O . VAL B 1 36 ? -3.092 12.227 -10.016 1 78 36 VAL B O 1
ATOM 2566 N N . ILE B 1 37 ? -4.395 13.906 -10.805 1 83.5 37 ILE B N 1
ATOM 2567 C CA . ILE B 1 37 ? -4.66 14.461 -9.477 1 83.5 37 ILE B CA 1
ATOM 2568 C C . ILE B 1 37 ? -6.078 14.094 -9.039 1 83.5 37 ILE B C 1
ATOM 2570 O O . ILE B 1 37 ? -7.02 14.164 -9.836 1 83.5 37 ILE B O 1
ATOM 2574 N N . ARG B 1 38 ? -6.242 13.703 -7.848 1 89.69 38 ARG B N 1
ATOM 2575 C CA . ARG B 1 38 ? -7.543 13.406 -7.254 1 89.69 38 ARG B CA 1
ATOM 2576 C C . ARG B 1 38 ? -7.773 14.242 -6 1 89.69 38 ARG B C 1
ATOM 2578 O O . ARG B 1 38 ? -7.008 14.148 -5.035 1 89.69 38 ARG B O 1
ATOM 2585 N N . VAL B 1 39 ? -8.797 15.055 -6.004 1 89.94 39 VAL B N 1
ATOM 2586 C CA . VAL B 1 39 ? -9.102 15.922 -4.871 1 89.94 39 VAL B CA 1
ATOM 2587 C C . VAL B 1 39 ? -9.914 15.148 -3.832 1 89.94 39 VAL B C 1
ATOM 2589 O O . VAL B 1 39 ? -11.016 14.672 -4.121 1 89.94 39 VAL B O 1
ATOM 2592 N N . MET B 1 40 ? -9.406 15.055 -2.662 1 94.5 40 MET B N 1
ATOM 2593 C CA . MET B 1 40 ? -10.023 14.281 -1.585 1 94.5 40 MET B CA 1
ATOM 2594 C C . MET B 1 40 ? -10.773 15.195 -0.624 1 94.5 40 MET B C 1
ATOM 2596 O O . MET B 1 40 ? -11.742 14.773 0.01 1 94.5 40 MET B O 1
ATOM 2600 N N . VAL B 1 41 ? -10.258 16.359 -0.375 1 93.69 41 VAL B N 1
ATOM 2601 C CA . VAL B 1 41 ? -10.844 17.406 0.46 1 93.69 41 VAL B CA 1
ATOM 2602 C C . VAL B 1 41 ? -10.703 18.766 -0.227 1 93.69 41 VAL B C 1
ATOM 2604 O O . VAL B 1 41 ? -9.602 19.141 -0.653 1 93.69 41 VAL B O 1
ATOM 2607 N N . THR B 1 42 ? -11.797 19.422 -0.354 1 89.69 42 THR B N 1
ATOM 2608 C CA . THR B 1 42 ? -11.758 20.719 -1.004 1 89.69 42 THR B CA 1
ATOM 2609 C C . THR B 1 42 ? -11.82 21.844 0.029 1 89.69 42 THR B C 1
ATOM 2611 O O . THR B 1 42 ? -11.969 21.594 1.226 1 89.69 42 THR B O 1
ATOM 2614 N N . ALA B 1 43 ? -11.68 23.062 -0.476 1 87.31 43 ALA B N 1
ATOM 2615 C CA . ALA B 1 43 ? -11.789 24.25 0.366 1 87.31 43 ALA B CA 1
ATOM 2616 C C . ALA B 1 43 ? -13.195 24.391 0.946 1 87.31 43 ALA B C 1
ATOM 2618 O O . ALA B 1 43 ? -13.383 24.984 2.012 1 87.31 43 ALA B O 1
ATOM 2619 N N . LYS B 1 44 ? -14.148 23.797 0.275 1 89.62 44 LYS B N 1
ATOM 2620 C CA . LYS B 1 44 ? -15.531 23.891 0.74 1 89.62 44 LYS B CA 1
ATOM 2621 C C . LYS B 1 44 ? -15.727 23.125 2.045 1 89.62 44 LYS B C 1
ATOM 2623 O O . LYS B 1 44 ? -16.484 23.547 2.912 1 89.62 44 LYS B O 1
ATOM 2628 N N . GLU B 1 45 ? -14.992 22.031 2.174 1 92.44 45 GLU B N 1
ATOM 2629 C CA . GLU B 1 45 ? -15.094 21.25 3.402 1 92.44 45 GLU B CA 1
ATOM 2630 C C . GLU B 1 45 ? -14.375 21.953 4.559 1 92.44 45 GLU B C 1
ATOM 2632 O O . GLU B 1 45 ? -14.781 21.828 5.715 1 92.44 45 GLU B O 1
ATOM 2637 N N . THR B 1 46 ? -13.273 22.703 4.234 1 92.94 46 THR B N 1
ATOM 2638 C CA . THR B 1 46 ? -12.375 23.156 5.289 1 92.94 46 THR B CA 1
ATOM 2639 C C . THR B 1 46 ? -12.516 24.656 5.508 1 92.94 46 THR B C 1
ATOM 2641 O O . THR B 1 46 ? -11.711 25.266 6.211 1 92.94 46 THR B O 1
ATOM 2644 N N . ASN B 1 47 ? -13.516 25.266 4.887 1 87.12 47 ASN B N 1
ATOM 2645 C CA . ASN B 1 47 ? -13.664 26.719 4.922 1 87.12 47 ASN B CA 1
ATOM 2646 C C . ASN B 1 47 ? -12.391 27.422 4.461 1 87.12 47 ASN B C 1
ATOM 2648 O O . ASN B 1 47 ? -11.922 28.359 5.117 1 87.12 47 ASN B O 1
ATOM 2652 N N . ASN B 1 48 ? -11.758 26.859 3.473 1 85.25 48 ASN B N 1
ATOM 2653 C CA . ASN B 1 48 ? -10.656 27.438 2.709 1 85.25 48 ASN B CA 1
ATOM 2654 C C . ASN B 1 48 ? -9.352 27.406 3.494 1 85.25 48 ASN B C 1
ATOM 2656 O O . ASN B 1 48 ? -8.453 28.203 3.244 1 85.25 48 ASN B O 1
ATOM 2660 N N . THR B 1 49 ? -9.219 26.562 4.496 1 87.06 49 THR B N 1
ATOM 2661 C CA . THR B 1 49 ? -7.988 26.516 5.277 1 87.06 49 THR B CA 1
ATOM 2662 C C . THR B 1 49 ? -6.984 25.562 4.637 1 87.06 49 THR B C 1
ATOM 2664 O O . THR B 1 49 ? -5.777 25.797 4.676 1 87.06 49 THR B O 1
ATOM 2667 N N . PHE B 1 50 ? -7.465 24.438 4.043 1 87.75 50 PHE B N 1
ATOM 2668 C CA . PHE B 1 50 ? -6.582 23.531 3.314 1 87.75 50 PHE B CA 1
ATOM 2669 C C . PHE B 1 50 ? -7.375 22.656 2.361 1 87.75 50 PHE B C 1
ATOM 2671 O O . PHE B 1 50 ? -8.602 22.578 2.455 1 87.75 50 PHE B O 1
ATOM 2678 N N . ALA B 1 51 ? -6.723 22.141 1.405 1 89.44 51 ALA B N 1
ATOM 2679 C CA . ALA B 1 51 ? -7.199 21.078 0.52 1 89.44 51 ALA B CA 1
ATOM 2680 C C . ALA B 1 51 ? -6.25 19.875 0.528 1 89.44 51 ALA B C 1
ATOM 2682 O O . ALA B 1 51 ? -5.074 20.016 0.867 1 89.44 51 ALA B O 1
ATOM 2683 N N . LEU B 1 52 ? -6.793 18.719 0.32 1 92.12 52 LEU B N 1
ATOM 2684 C CA . LEU B 1 52 ? -5.996 17.5 0.234 1 92.12 52 LEU B CA 1
ATOM 2685 C C . LEU B 1 52 ? -6.191 16.812 -1.114 1 92.12 52 LEU B C 1
ATOM 2687 O O . LEU B 1 52 ? -7.328 16.562 -1.528 1 92.12 52 LEU B O 1
ATOM 2691 N N . VAL B 1 53 ? -5.051 16.609 -1.808 1 89.5 53 VAL B N 1
ATOM 2692 C CA . VAL B 1 53 ? -5.098 15.914 -3.092 1 89.5 53 VAL B CA 1
ATOM 2693 C C . VAL B 1 53 ? -4.129 14.734 -3.084 1 89.5 53 VAL B C 1
ATOM 2695 O O . VAL B 1 53 ? -3.154 14.734 -2.326 1 89.5 53 VAL B O 1
ATOM 2698 N N . THR B 1 54 ? -4.457 13.695 -3.805 1 90.06 54 THR B N 1
ATOM 2699 C CA . THR B 1 54 ? -3.506 12.641 -4.145 1 90.06 54 THR B CA 1
ATOM 2700 C C . THR B 1 54 ? -3.123 12.719 -5.621 1 90.06 54 THR B C 1
ATOM 2702 O O . THR B 1 54 ? -3.908 13.18 -6.449 1 90.06 54 THR B O 1
ATOM 2705 N N . SER B 1 55 ? -1.891 12.352 -5.883 1 85.94 55 SER B N 1
ATOM 2706 C CA . SER B 1 55 ? -1.413 12.328 -7.262 1 85.94 55 SER B CA 1
ATOM 2707 C C . SER B 1 55 ? -0.615 11.062 -7.551 1 85.94 55 SER B C 1
ATOM 2709 O O . SER B 1 55 ? 0.119 10.57 -6.688 1 85.94 55 SER B O 1
ATOM 2711 N N . GLY B 1 56 ? -0.758 10.539 -8.727 1 80.81 56 GLY B N 1
ATOM 2712 C CA . GLY B 1 56 ? -0.01 9.375 -9.18 1 80.81 56 GLY B CA 1
ATOM 2713 C C . GLY B 1 56 ? 0.184 9.344 -10.688 1 80.81 56 GLY B C 1
ATOM 2714 O O . GLY B 1 56 ? -0.608 9.93 -11.43 1 80.81 56 GLY B O 1
ATOM 2715 N N . GLY B 1 57 ? 1.264 8.75 -11.078 1 76.12 57 GLY B N 1
ATOM 2716 C CA . GLY B 1 57 ? 1.582 8.617 -12.492 1 76.12 57 GLY B CA 1
ATOM 2717 C C . GLY B 1 57 ? 2.914 7.941 -12.742 1 76.12 57 GLY B C 1
ATOM 2718 O O . GLY B 1 57 ? 3.439 7.25 -11.867 1 76.12 57 GLY B O 1
ATOM 2719 N N . SER B 1 58 ? 3.301 7.977 -14.023 1 69.19 58 SER B N 1
ATOM 2720 C CA . SER B 1 58 ? 4.574 7.387 -14.43 1 69.19 58 SER B CA 1
ATOM 2721 C C . SER B 1 58 ? 5.664 8.445 -14.531 1 69.19 58 SER B C 1
ATOM 2723 O O . SER B 1 58 ? 5.391 9.641 -14.398 1 69.19 58 SER B O 1
ATOM 2725 N N . GLU B 1 59 ? 6.855 7.828 -14.562 1 66.12 59 GLU B N 1
ATOM 2726 C CA . GLU B 1 59 ? 7.977 8.75 -14.75 1 66.12 59 GLU B CA 1
ATOM 2727 C C . GLU B 1 59 ? 7.773 9.625 -15.977 1 66.12 59 GLU B C 1
ATOM 2729 O O . GLU B 1 59 ? 7.344 9.141 -17.031 1 66.12 59 GLU B O 1
ATOM 2734 N N . GLY B 1 60 ? 7.77 10.812 -15.75 1 62.25 60 GLY B N 1
ATOM 2735 C CA . GLY B 1 60 ? 7.617 11.773 -16.828 1 62.25 60 GLY B CA 1
ATOM 2736 C C . GLY B 1 60 ? 8.344 13.086 -16.562 1 62.25 60 GLY B C 1
ATOM 2737 O O . GLY B 1 60 ? 8.977 13.25 -15.523 1 62.25 60 GLY B O 1
ATOM 2738 N N . PRO B 1 61 ? 8.383 13.836 -17.594 1 60.12 61 PRO B N 1
ATOM 2739 C CA . PRO B 1 61 ? 9.039 15.133 -17.406 1 60.12 61 PRO B CA 1
ATOM 2740 C C . PRO B 1 61 ? 8.406 15.961 -16.297 1 60.12 61 PRO B C 1
ATOM 2742 O O . PRO B 1 61 ? 7.254 15.727 -15.922 1 60.12 61 PRO B O 1
ATOM 2745 N N . PRO B 1 62 ? 9.32 16.703 -15.594 1 57.03 62 PRO B N 1
ATOM 2746 C CA . PRO B 1 62 ? 8.758 17.562 -14.547 1 57.03 62 PRO B CA 1
ATOM 2747 C C . PRO B 1 62 ? 7.582 18.406 -15.039 1 57.03 62 PRO B C 1
ATOM 2749 O O . PRO B 1 62 ? 7.547 18.797 -16.203 1 57.03 62 PRO B O 1
ATOM 2752 N N . ILE B 1 63 ? 6.59 18.281 -14.117 1 54.31 63 ILE B N 1
ATOM 2753 C CA . ILE B 1 63 ? 5.531 19.25 -14.383 1 54.31 63 ILE B CA 1
ATOM 2754 C C . ILE B 1 63 ? 6.105 20.672 -14.352 1 54.31 63 ILE B C 1
ATOM 2756 O O . ILE B 1 63 ? 6.965 20.984 -13.523 1 54.31 63 ILE B O 1
ATOM 2760 N N . GLY B 1 64 ? 6.207 21.281 -15.367 1 47.19 64 GLY B N 1
ATOM 2761 C CA . GLY B 1 64 ? 6.758 22.625 -15.414 1 47.19 64 GLY B CA 1
ATOM 2762 C C . GLY B 1 64 ? 6.703 23.344 -14.078 1 47.19 64 GLY B C 1
ATOM 2763 O O . GLY B 1 64 ? 5.777 23.125 -13.289 1 47.19 64 GLY B O 1
ATOM 2764 N N . LEU B 1 65 ? 7.844 23.938 -13.617 1 46.56 65 LEU B N 1
ATOM 2765 C CA . LEU B 1 65 ? 7.961 24.734 -12.398 1 46.56 65 LEU B CA 1
ATOM 2766 C C . LEU B 1 65 ? 6.785 25.688 -12.258 1 46.56 65 LEU B C 1
ATOM 2768 O O . LEU B 1 65 ? 6.336 26.281 -13.242 1 46.56 65 LEU B O 1
ATOM 2772 N N . HIS B 1 66 ? 5.945 25.422 -11.227 1 50.03 66 HIS B N 1
ATOM 2773 C CA . HIS B 1 66 ? 4.816 26.328 -11.016 1 50.03 66 HIS B CA 1
ATOM 2774 C C . HIS B 1 66 ? 4.812 26.891 -9.602 1 50.03 66 HIS B C 1
ATOM 2776 O O . HIS B 1 66 ? 5.523 26.391 -8.727 1 50.03 66 HIS B O 1
ATOM 2782 N N . CYS B 1 67 ? 4.512 28.266 -9.508 1 45.5 67 CYS B N 1
ATOM 2783 C CA . CYS B 1 67 ? 4.363 28.859 -8.188 1 45.5 67 CYS B CA 1
ATOM 2784 C C . CYS B 1 67 ? 2.895 29.094 -7.859 1 45.5 67 CYS B C 1
ATOM 2786 O O . CYS B 1 67 ? 2.045 29.078 -8.75 1 45.5 67 CYS B O 1
ATOM 2788 N N . HIS B 1 68 ? 2.605 28.953 -6.578 1 52.09 68 HIS B N 1
ATOM 2789 C CA . HIS B 1 68 ? 1.266 29.25 -6.086 1 52.09 68 HIS B CA 1
ATOM 2790 C C . HIS B 1 68 ? 1.204 30.656 -5.477 1 52.09 68 HIS B C 1
ATOM 2792 O O . HIS B 1 68 ? 2.18 31.109 -4.887 1 52.09 68 HIS B O 1
ATOM 2798 N N . ASP B 1 69 ? 0.142 31.531 -5.863 1 49.66 69 ASP B N 1
ATOM 2799 C CA . ASP B 1 69 ? -0.025 32.844 -5.262 1 49.66 69 ASP B CA 1
ATOM 2800 C C . ASP B 1 69 ? -0.294 32.719 -3.764 1 49.66 69 ASP B C 1
ATOM 2802 O O . ASP B 1 69 ? 0.195 33.562 -2.979 1 49.66 69 ASP B O 1
ATOM 2806 N N . ASP B 1 70 ? -0.955 31.828 -3.338 1 59.06 70 ASP B N 1
ATOM 2807 C CA . ASP B 1 70 ? -1.385 31.797 -1.944 1 59.06 70 ASP B CA 1
ATOM 2808 C C . ASP B 1 70 ? -1.168 30.406 -1.34 1 59.06 70 ASP B C 1
ATOM 2810 O O . ASP B 1 70 ? -0.89 30.281 -0.145 1 59.06 70 ASP B O 1
ATOM 2814 N N . ALA B 1 71 ? -0.966 29.547 -2.168 1 62.31 71 ALA B N 1
ATOM 2815 C CA . ALA B 1 71 ? -1.034 28.188 -1.627 1 62.31 71 ALA B CA 1
ATOM 2816 C C . ALA B 1 71 ? 0.327 27.734 -1.105 1 62.31 71 ALA B C 1
ATOM 2818 O O . ALA B 1 71 ? 1.36 28.031 -1.711 1 62.31 71 ALA B O 1
ATOM 2819 N N . HIS B 1 72 ? 0.359 27.297 0.115 1 78.06 72 HIS B N 1
ATOM 2820 C CA . HIS B 1 72 ? 1.478 26.562 0.695 1 78.06 72 HIS B CA 1
ATOM 2821 C C . HIS B 1 72 ? 1.365 25.062 0.406 1 78.06 72 HIS B C 1
ATOM 2823 O O . HIS B 1 72 ? 0.461 24.391 0.913 1 78.06 72 HIS B O 1
ATOM 2829 N N . ASP B 1 73 ? 2.26 24.562 -0.45 1 85.44 73 ASP B N 1
ATOM 2830 C CA . ASP B 1 73 ? 2.17 23.172 -0.888 1 85.44 73 ASP B CA 1
ATOM 2831 C C . ASP B 1 73 ? 3.023 22.266 -0.006 1 85.44 73 ASP B C 1
ATOM 2833 O O . ASP B 1 73 ? 4.188 22.562 0.261 1 85.44 73 ASP B O 1
ATOM 2837 N N . ILE B 1 74 ? 2.389 21.281 0.476 1 91.12 74 ILE B N 1
ATOM 2838 C CA . ILE B 1 74 ? 3.1 20.203 1.153 1 91.12 74 ILE B CA 1
ATOM 2839 C C . ILE B 1 74 ? 3.121 18.953 0.265 1 91.12 74 ILE B C 1
ATOM 2841 O O . ILE B 1 74 ? 2.074 18.5 -0.197 1 91.12 74 ILE B O 1
ATOM 2845 N N . PHE B 1 75 ? 4.316 18.484 -0.052 1 90.19 75 PHE B N 1
ATOM 2846 C CA . PHE B 1 75 ? 4.48 17.266 -0.823 1 90.19 75 PHE B CA 1
ATOM 2847 C C . PHE B 1 75 ? 4.887 16.109 0.081 1 90.19 75 PHE B C 1
ATOM 2849 O O . PHE B 1 75 ? 5.906 16.172 0.769 1 90.19 75 PHE B O 1
ATOM 2856 N N . LEU B 1 76 ? 4.07 15.133 0.132 1 94.38 76 LEU B N 1
ATOM 2857 C CA . LEU B 1 76 ? 4.324 13.906 0.872 1 94.38 76 LEU B CA 1
ATOM 2858 C C . LEU B 1 76 ? 4.484 12.719 -0.078 1 94.38 76 LEU B C 1
ATOM 2860 O O . LEU B 1 76 ? 3.535 12.344 -0.771 1 94.38 76 LEU B O 1
ATOM 2864 N N . CYS B 1 77 ? 5.648 12.133 -0.153 1 91.56 77 CYS B N 1
ATOM 2865 C CA . CYS B 1 77 ? 5.848 10.977 -1.021 1 91.56 77 CYS B CA 1
ATOM 2866 C C . CYS B 1 77 ? 5.465 9.688 -0.303 1 91.56 77 CYS B C 1
ATOM 2868 O O . CYS B 1 77 ? 6.066 9.336 0.711 1 91.56 77 CYS B O 1
ATOM 2870 N N . THR B 1 78 ? 4.492 9 -0.833 1 93.06 78 THR B N 1
ATOM 2871 C CA . THR B 1 78 ? 4.02 7.797 -0.166 1 93.06 78 THR B CA 1
ATOM 2872 C C . THR B 1 78 ? 4.422 6.551 -0.952 1 93.06 78 THR B C 1
ATOM 2874 O O . THR B 1 78 ? 4.406 5.441 -0.417 1 93.06 78 THR B O 1
ATOM 2877 N N . LYS B 1 79 ? 4.652 6.691 -2.201 1 86.25 79 LYS B N 1
ATOM 2878 C CA . LYS B 1 79 ? 5.062 5.613 -3.094 1 86.25 79 LYS B CA 1
ATOM 2879 C C . LYS B 1 79 ? 5.84 6.152 -4.289 1 86.25 79 LYS B C 1
ATOM 2881 O O . LYS B 1 79 ? 5.504 7.207 -4.832 1 86.25 79 LYS B O 1
ATOM 2886 N N . GLY B 1 80 ? 6.902 5.367 -4.715 1 82.56 80 GLY B N 1
ATOM 2887 C CA . GLY B 1 80 ? 7.723 5.832 -5.82 1 82.56 80 GLY B CA 1
ATOM 2888 C C . GLY B 1 80 ? 8.625 6.992 -5.445 1 82.56 80 GLY B C 1
ATOM 2889 O O . GLY B 1 80 ? 9.227 6.992 -4.375 1 82.56 80 GLY B O 1
ATOM 2890 N N . GLN B 1 81 ? 8.781 7.887 -6.48 1 82 81 GLN B N 1
ATOM 2891 C CA . GLN B 1 81 ? 9.641 9.047 -6.281 1 82 81 GLN B CA 1
ATOM 2892 C C . GLN B 1 81 ? 9.055 10.289 -6.941 1 82 81 GLN B C 1
ATOM 2894 O O . GLN B 1 81 ? 8.398 10.195 -7.984 1 82 81 GLN B O 1
ATOM 2899 N N . VAL B 1 82 ? 9.234 11.375 -6.309 1 82.62 82 VAL B N 1
ATOM 2900 C CA . VAL B 1 82 ? 8.828 12.656 -6.887 1 82.62 82 VAL B CA 1
ATOM 2901 C C . VAL B 1 82 ? 9.914 13.695 -6.641 1 82.62 82 VAL B C 1
ATOM 2903 O O . VAL B 1 82 ? 10.492 13.758 -5.555 1 82.62 82 VAL B O 1
ATOM 2906 N N . SER B 1 83 ? 10.211 14.438 -7.621 1 80.19 83 SER B N 1
ATOM 2907 C CA . SER B 1 83 ? 11.18 15.523 -7.477 1 80.19 83 SER B CA 1
ATOM 2908 C C . SER B 1 83 ? 10.477 16.859 -7.246 1 80.19 83 SER B C 1
ATOM 2910 O O . SER B 1 83 ? 9.477 17.156 -7.895 1 80.19 83 SER B O 1
ATOM 2912 N N . VAL B 1 84 ? 10.938 17.562 -6.285 1 82.19 84 VAL B N 1
ATOM 2913 C CA . VAL B 1 84 ? 10.383 18.875 -5.918 1 82.19 84 VAL B CA 1
ATOM 2914 C C . VAL B 1 84 ? 11.492 19.922 -5.93 1 82.19 84 VAL B C 1
ATOM 2916 O O . VAL B 1 84 ? 12.586 19.688 -5.406 1 82.19 84 VAL B O 1
ATOM 2919 N N . TRP B 1 85 ? 11.266 21.031 -6.578 1 77.38 85 TRP B N 1
ATOM 2920 C CA . TRP B 1 85 ? 12.188 22.156 -6.594 1 77.38 85 TRP B CA 1
ATOM 2921 C C . TRP B 1 85 ? 11.656 23.312 -5.75 1 77.38 85 TRP B C 1
ATOM 2923 O O . TRP B 1 85 ? 10.555 23.812 -5.988 1 77.38 85 TRP B O 1
ATOM 2933 N N . ALA B 1 86 ? 12.453 23.562 -4.613 1 75.5 86 ALA B N 1
ATOM 2934 C CA . ALA B 1 86 ? 12.18 24.703 -3.75 1 75.5 86 ALA B CA 1
ATOM 2935 C C . ALA B 1 86 ? 13.469 25.453 -3.408 1 75.5 86 ALA B C 1
ATOM 2937 O O . ALA B 1 86 ? 14.25 25 -2.576 1 75.5 86 ALA B O 1
ATOM 2938 N N . ASN B 1 87 ? 13.961 26.859 -3.787 1 63.03 87 ASN B N 1
ATOM 2939 C CA . ASN B 1 87 ? 15.117 27.734 -3.645 1 63.03 87 ASN B CA 1
ATOM 2940 C C . ASN B 1 87 ? 16.406 27.047 -4.094 1 63.03 87 ASN B C 1
ATOM 2942 O O . ASN B 1 87 ? 17.5 27.594 -3.938 1 63.03 87 ASN B O 1
ATOM 2946 N N . GLU B 1 88 ? 16.516 25.828 -4.781 1 64.75 88 GLU B N 1
ATOM 2947 C CA . GLU B 1 88 ? 17.641 25.016 -5.262 1 64.75 88 GLU B CA 1
ATOM 2948 C C . GLU B 1 88 ? 18.547 24.609 -4.113 1 64.75 88 GLU B C 1
ATOM 2950 O O . GLU B 1 88 ? 18.75 25.375 -3.172 1 64.75 88 GLU B O 1
ATOM 2955 N N . PRO B 1 89 ? 19.094 23.531 -4.176 1 76.31 89 PRO B N 1
ATOM 2956 C CA . PRO B 1 89 ? 18.766 22.453 -5.117 1 76.31 89 PRO B CA 1
ATOM 2957 C C . PRO B 1 89 ? 17.453 21.75 -4.77 1 76.31 89 PRO B C 1
ATOM 2959 O O . PRO B 1 89 ? 17.031 21.75 -3.609 1 76.31 89 PRO B O 1
ATOM 2962 N N . GLY B 1 90 ? 16.875 21.203 -5.734 1 83.44 90 GLY B N 1
ATOM 2963 C CA . GLY B 1 90 ? 15.703 20.375 -5.543 1 83.44 90 GLY B CA 1
ATOM 2964 C C . GLY B 1 90 ? 16.031 19.031 -4.918 1 83.44 90 GLY B C 1
ATOM 2965 O O . GLY B 1 90 ? 17.203 18.703 -4.695 1 83.44 90 GLY B O 1
ATOM 2966 N N . ARG B 1 91 ? 15.016 18.312 -4.488 1 87.44 91 ARG B N 1
ATOM 2967 C CA . ARG B 1 91 ? 15.164 16.953 -3.947 1 87.44 91 ARG B CA 1
ATOM 2968 C C . ARG B 1 91 ? 14.242 15.977 -4.664 1 87.44 91 ARG B C 1
ATOM 2970 O O . ARG B 1 91 ? 13.117 16.328 -5.031 1 87.44 91 ARG B O 1
ATOM 2977 N N . THR B 1 92 ? 14.734 14.797 -4.887 1 85.44 92 THR B N 1
ATOM 2978 C CA . THR B 1 92 ? 13.875 13.641 -5.164 1 85.44 92 THR B CA 1
ATOM 2979 C C . THR B 1 92 ? 13.445 12.969 -3.865 1 85.44 92 THR B C 1
ATOM 2981 O O . THR B 1 92 ? 14.281 12.531 -3.078 1 85.44 92 THR B O 1
ATOM 2984 N N . LEU B 1 93 ? 12.156 12.969 -3.658 1 89.19 93 LEU B N 1
ATOM 2985 C CA . LEU B 1 93 ? 11.586 12.43 -2.424 1 89.19 93 LEU B CA 1
ATOM 2986 C C . LEU B 1 93 ? 11.344 10.93 -2.543 1 89.19 93 LEU B C 1
ATOM 2988 O O . LEU B 1 93 ? 10.766 10.469 -3.531 1 89.19 93 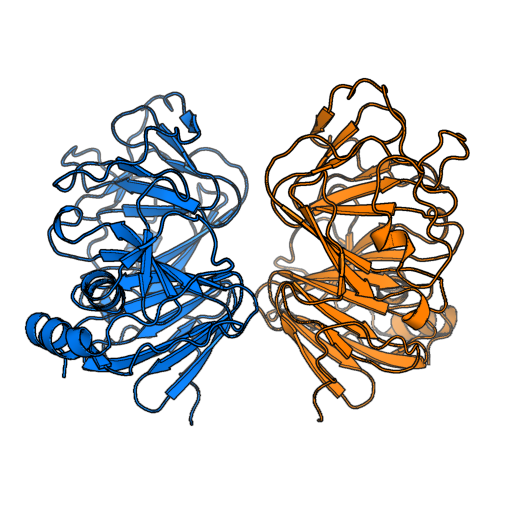LEU B O 1
ATOM 2992 N N . ASN B 1 94 ? 11.875 10.211 -1.589 1 86.81 94 ASN B N 1
ATOM 2993 C CA . ASN B 1 94 ? 11.484 8.82 -1.378 1 86.81 94 ASN B CA 1
ATOM 2994 C C . ASN B 1 94 ? 10.281 8.711 -0.446 1 86.81 94 ASN B C 1
ATOM 2996 O O . ASN B 1 94 ? 9.898 9.688 0.198 1 86.81 94 ASN B O 1
ATOM 3000 N N . PRO B 1 95 ? 9.695 7.566 -0.426 1 89.06 95 PRO B N 1
ATOM 3001 C CA . PRO B 1 95 ? 8.57 7.418 0.498 1 89.06 95 PRO B CA 1
ATOM 3002 C C . PRO B 1 95 ? 8.922 7.812 1.93 1 89.06 95 PRO B C 1
ATOM 3004 O O . PRO B 1 95 ? 9.898 7.309 2.488 1 89.06 95 PRO B O 1
ATOM 3007 N N . GLY B 1 96 ? 8.125 8.711 2.475 1 93.5 96 GLY B N 1
ATOM 3008 C CA . GLY B 1 96 ? 8.367 9.211 3.818 1 93.5 96 GLY B CA 1
ATOM 3009 C C . GLY B 1 96 ? 9 10.586 3.836 1 93.5 96 GLY B C 1
ATOM 3010 O O . GLY B 1 96 ? 8.914 11.305 4.836 1 93.5 96 GLY B O 1
ATOM 3011 N N . ASP B 1 97 ? 9.727 10.953 2.73 1 94.69 97 ASP B N 1
ATOM 3012 C CA . ASP B 1 97 ? 10.281 12.297 2.611 1 94.69 97 ASP B CA 1
ATOM 3013 C C . ASP B 1 97 ? 9.18 13.328 2.367 1 94.69 97 ASP B C 1
ATOM 3015 O O . ASP B 1 97 ? 8.078 12.977 1.949 1 94.69 97 ASP B O 1
ATOM 3019 N N . MET B 1 98 ? 9.516 14.539 2.643 1 94.88 98 MET B N 1
ATOM 3020 C CA . MET B 1 98 ? 8.523 15.602 2.508 1 94.88 98 MET B CA 1
ATOM 3021 C C . MET B 1 98 ? 9.172 16.906 2.045 1 94.88 98 MET B C 1
ATOM 3023 O O . MET B 1 98 ? 10.359 17.125 2.279 1 94.88 98 MET B O 1
ATOM 3027 N N . ALA B 1 99 ? 8.391 17.703 1.374 1 92.31 99 ALA B N 1
ATOM 3028 C CA . ALA B 1 99 ? 8.766 19.078 1.036 1 92.31 99 ALA B CA 1
ATOM 3029 C C . ALA B 1 99 ? 7.66 20.062 1.409 1 92.31 99 ALA B C 1
ATOM 3031 O O . ALA B 1 99 ? 6.48 19.781 1.2 1 92.31 99 ALA B O 1
ATOM 3032 N N . SER B 1 100 ? 8 21.109 2.045 1 93.19 100 SER B N 1
ATOM 3033 C CA . SER B 1 100 ? 7.125 22.234 2.305 1 93.19 100 SER B CA 1
ATOM 3034 C C . SER B 1 100 ? 7.512 23.438 1.451 1 93.19 100 SER B C 1
ATOM 3036 O O . SER B 1 100 ? 8.625 23.969 1.565 1 93.19 100 SER B O 1
ATOM 3038 N N . VAL B 1 101 ? 6.586 23.844 0.615 1 86.44 101 VAL B N 1
ATOM 3039 C CA . VAL B 1 101 ? 6.887 24.891 -0.354 1 86.44 101 VAL B CA 1
ATOM 3040 C C . VAL B 1 101 ? 5.859 26.016 -0.234 1 86.44 101 VAL B C 1
ATOM 3042 O O . VAL B 1 101 ? 4.762 25.922 -0.782 1 86.44 101 VAL B O 1
ATOM 3045 N N . PRO B 1 102 ? 6.277 27.062 0.512 1 83 102 PRO B N 1
ATOM 3046 C CA . PRO B 1 102 ? 5.355 28.203 0.645 1 83 102 PRO B CA 1
ATOM 3047 C C . PRO B 1 102 ? 5.148 28.953 -0.669 1 83 102 PRO B C 1
ATOM 3049 O O . PRO B 1 102 ? 5.887 28.734 -1.632 1 83 102 PRO B O 1
ATOM 3052 N N . HIS B 1 103 ? 4.004 29.734 -0.639 1 62.53 103 HIS B N 1
ATOM 3053 C CA . HIS B 1 103 ? 3.768 30.625 -1.766 1 62.53 103 HIS B CA 1
ATOM 3054 C C . HIS B 1 103 ? 4.902 31.625 -1.912 1 62.53 103 HIS B C 1
ATOM 3056 O O . HIS B 1 103 ? 5.418 32.125 -0.915 1 62.53 103 HIS B O 1
ATOM 3062 N N . SER B 1 104 ? 5.723 31.531 -2.881 1 51.97 104 SER B N 1
ATOM 3063 C CA . SER B 1 104 ? 6.711 32.594 -3.092 1 51.97 104 SER B CA 1
ATOM 3064 C C . SER B 1 104 ? 6.141 33.719 -3.928 1 51.97 104 SER B C 1
ATOM 3066 O O . SER B 1 104 ? 5.344 33.5 -4.84 1 51.97 104 SER B O 1
ATOM 3068 N N . PRO B 1 105 ? 6.176 35.031 -3.527 1 40.75 105 PRO B N 1
ATOM 3069 C CA . PRO B 1 105 ? 5.84 36.188 -4.352 1 40.75 105 PRO B CA 1
ATOM 3070 C C . PRO B 1 105 ? 6.398 36.094 -5.77 1 40.75 105 PRO B C 1
ATOM 3072 O O . PRO B 1 105 ? 6.25 37.031 -6.566 1 40.75 105 PRO B O 1
ATOM 3075 N N . ASP B 1 106 ? 7.309 35.438 -6.18 1 38.59 106 ASP B N 1
ATOM 3076 C CA . ASP B 1 106 ? 7.809 35.656 -7.539 1 38.59 106 ASP B CA 1
ATOM 3077 C C . ASP B 1 106 ? 6.719 35.375 -8.57 1 38.59 106 ASP B C 1
ATOM 3079 O O . ASP B 1 106 ? 6.039 34.344 -8.492 1 38.59 106 ASP B O 1
ATOM 3083 N N . THR B 1 107 ? 6.195 36.531 -9.328 1 34.28 107 THR B N 1
ATOM 3084 C CA . THR B 1 107 ? 5.203 36.875 -10.344 1 34.28 107 THR B CA 1
ATOM 3085 C C . THR B 1 107 ? 5.238 35.844 -11.484 1 34.28 107 THR B C 1
ATOM 3087 O O . THR B 1 107 ? 4.73 36.094 -12.57 1 34.28 107 THR B O 1
ATOM 3090 N N . ARG B 1 108 ? 6.082 34.969 -11.664 1 30.91 108 ARG B N 1
ATOM 3091 C CA . ARG B 1 108 ? 6.004 34.406 -13 1 30.91 108 ARG B CA 1
ATOM 3092 C C . ARG B 1 108 ? 4.668 33.688 -13.227 1 30.91 108 ARG B C 1
ATOM 3094 O O . ARG B 1 108 ? 4.043 33.219 -12.273 1 30.91 108 ARG B O 1
ATOM 3101 N N . ASP B 1 109 ? 4.02 34.031 -14.461 1 28.45 109 ASP B N 1
ATOM 3102 C CA . ASP B 1 109 ? 2.684 33.812 -15 1 28.45 109 ASP B CA 1
ATOM 3103 C C . ASP B 1 109 ? 2.33 32.312 -14.953 1 28.45 109 ASP B C 1
ATOM 3105 O O . ASP B 1 109 ? 2.904 31.516 -15.688 1 28.45 109 ASP B O 1
ATOM 3109 N N . PRO B 1 110 ? 1.996 31.859 -13.969 1 29.42 110 PRO B N 1
ATOM 3110 C CA . PRO B 1 110 ? 1.627 30.453 -13.875 1 29.42 110 PRO B CA 1
ATOM 3111 C C . PRO B 1 110 ? 0.515 30.062 -14.844 1 29.42 110 PRO B C 1
ATOM 3113 O O . PRO B 1 110 ? 0.098 28.906 -14.883 1 29.42 110 PRO B O 1
ATOM 3116 N N . THR B 1 111 ? -0.126 30.953 -15.516 1 28.19 111 THR B N 1
ATOM 3117 C CA . THR B 1 111 ? -1.325 30.719 -16.312 1 28.19 111 THR B CA 1
ATOM 3118 C C . THR B 1 111 ? -1.054 29.688 -17.406 1 28.19 111 THR B C 1
ATOM 3120 O O . THR B 1 111 ? -1.985 29.188 -18.031 1 28.19 111 THR B O 1
ATOM 3123 N N . LYS B 1 112 ? 0.018 29.781 -18.016 1 27.36 112 LYS B N 1
ATOM 3124 C CA . LYS B 1 112 ? 0.061 29.109 -19.312 1 27.36 112 LYS B CA 1
ATOM 3125 C C . LYS B 1 112 ? -0.016 27.594 -19.141 1 27.36 112 LYS B C 1
ATOM 3127 O O . LYS B 1 112 ? -0.226 26.859 -20.109 1 27.36 112 LYS B O 1
ATOM 3132 N N . THR B 1 113 ? 0.618 27.031 -18.25 1 27.02 113 THR B N 1
ATOM 3133 C CA . THR B 1 113 ? 0.665 25.594 -18.438 1 27.02 113 THR B CA 1
ATOM 3134 C C . THR B 1 113 ? -0.394 24.891 -17.594 1 27.02 113 THR B C 1
ATOM 3136 O O . THR B 1 113 ? -0.764 23.75 -17.875 1 27.02 113 THR B O 1
ATOM 3139 N N . LEU B 1 114 ? -0.419 25.031 -16.344 1 32.78 114 LEU B N 1
ATOM 3140 C CA . LEU B 1 114 ? -1.343 24.094 -15.703 1 32.78 114 LEU B CA 1
ATOM 3141 C C . LEU B 1 114 ? -2.785 24.406 -16.078 1 32.78 114 LEU B C 1
ATOM 3143 O O . LEU B 1 114 ? -3.117 25.562 -16.375 1 32.78 114 LEU B O 1
ATOM 3147 N N . PHE B 1 115 ? -3.918 23.422 -15.797 1 34.16 115 PHE B N 1
ATOM 3148 C CA . PHE B 1 115 ? -5.152 23.094 -16.5 1 34.16 115 PHE B CA 1
ATOM 3149 C C . PHE B 1 115 ? -6.141 24.25 -16.422 1 34.16 115 PHE B C 1
ATOM 3151 O O . PHE B 1 115 ? -6.262 24.891 -15.391 1 34.16 115 PHE B O 1
ATOM 3158 N N . PRO B 1 116 ? -6.426 24.766 -17.438 1 33.06 116 PRO B N 1
ATOM 3159 C CA . PRO B 1 116 ? -7.77 25.328 -17.609 1 33.06 116 PRO B CA 1
ATOM 3160 C C . PRO B 1 116 ? -8.805 24.641 -16.719 1 33.06 116 PRO B C 1
ATOM 3162 O O . PRO B 1 116 ? -9.695 25.297 -16.172 1 33.06 116 PRO B O 1
ATOM 3165 N N . ARG B 1 117 ? -8.727 23.25 -16.625 1 34.34 117 ARG B N 1
ATOM 3166 C CA . ARG B 1 117 ? -9.82 22.547 -15.953 1 34.34 117 ARG B CA 1
ATOM 3167 C C . ARG B 1 117 ? -9.648 22.578 -14.438 1 34.34 117 ARG B C 1
ATOM 3169 O O . ARG B 1 117 ? -10.602 22.344 -13.695 1 34.34 117 ARG B O 1
ATOM 3176 N N . LEU B 1 118 ? -8.438 22.641 -13.828 1 40.06 118 LEU B N 1
ATOM 3177 C CA . LEU B 1 118 ? -8.391 22.969 -12.406 1 40.06 118 LEU B CA 1
ATOM 3178 C C . LEU B 1 118 ? -9.078 24.312 -12.141 1 40.06 118 LEU B C 1
ATOM 3180 O O . LEU B 1 118 ? -9.695 24.484 -11.086 1 40.06 118 LEU B O 1
ATOM 3184 N N . MET B 1 119 ? -8.945 25.281 -13.039 1 38.59 119 MET B N 1
ATOM 3185 C CA . MET B 1 119 ? -9.641 26.562 -12.953 1 38.59 119 MET B CA 1
ATOM 3186 C C . MET B 1 119 ? -11.156 26.359 -12.992 1 38.59 119 MET B C 1
ATOM 3188 O O . MET B 1 119 ? -11.914 27.281 -12.703 1 38.59 119 MET B O 1
ATOM 3192 N N . GLU B 1 120 ? -11.523 25.344 -13.688 1 38.91 120 GLU B N 1
ATOM 3193 C CA . GLU B 1 120 ? -12.969 25.109 -13.734 1 38.91 120 GLU B CA 1
ATOM 3194 C C . GLU B 1 120 ? -13.477 24.547 -12.406 1 38.91 120 GLU B C 1
ATOM 3196 O O . GLU B 1 120 ? -14.68 24.359 -12.227 1 38.91 120 GLU B O 1
ATOM 3201 N N . LEU B 1 121 ? -12.609 24.016 -11.562 1 40.25 121 LEU B N 1
ATOM 3202 C CA . LEU B 1 121 ? -13.086 23.75 -10.211 1 40.25 121 LEU B CA 1
ATOM 3203 C C . LEU B 1 121 ? -13.562 25.031 -9.539 1 40.25 121 LEU B C 1
ATOM 3205 O O . LEU B 1 121 ? -13.023 26.109 -9.805 1 40.25 121 LEU B O 1
ATOM 3209 N N . PRO B 1 122 ? -14.594 25.141 -8.984 1 39.22 122 PRO B N 1
ATOM 3210 C CA . PRO B 1 122 ? -15.047 26.359 -8.312 1 39.22 122 PRO B CA 1
ATOM 3211 C C . PRO B 1 122 ? -14.086 26.828 -7.219 1 39.22 122 PRO B C 1
ATOM 3213 O O . PRO B 1 122 ? -13.508 26 -6.508 1 39.22 122 PRO B O 1
ATOM 3216 N N . GLY B 1 123 ? -13.484 28.016 -7.285 1 39.72 123 GLY B N 1
ATOM 3217 C CA . GLY B 1 123 ? -12.719 28.844 -6.359 1 39.72 123 GLY B CA 1
ATOM 3218 C C . GLY B 1 123 ? -11.422 29.359 -6.957 1 39.72 123 GLY B C 1
ATOM 3219 O O . GLY B 1 123 ? -11.109 29.078 -8.117 1 39.72 123 GLY B O 1
ATOM 3220 N N . LYS B 1 124 ? -10.828 30.484 -6.527 1 38.06 124 LYS B N 1
ATOM 3221 C CA . LYS B 1 124 ? -9.594 31.172 -6.902 1 38.06 124 LYS B CA 1
ATOM 3222 C C . LYS B 1 124 ? -8.398 30.234 -6.84 1 38.06 124 LYS B C 1
ATOM 3224 O O . LYS B 1 124 ? -8.203 29.531 -5.844 1 38.06 124 LYS B O 1
ATOM 3229 N N . HIS B 1 125 ? -8.055 29.609 -8.109 1 42.41 125 HIS B N 1
ATOM 3230 C CA . HIS B 1 125 ? -6.906 28.719 -8.102 1 42.41 125 HIS B CA 1
ATOM 3231 C C . HIS B 1 125 ? -5.605 29.484 -8.305 1 42.41 125 HIS B C 1
ATOM 3233 O O . HIS B 1 125 ? -5.539 30.391 -9.133 1 42.41 125 HIS B O 1
ATOM 3239 N N . ASP B 1 126 ? -4.684 29.641 -7.527 1 40.47 126 ASP B N 1
ATOM 3240 C CA . ASP B 1 126 ? -3.432 30.375 -7.453 1 40.47 126 ASP B CA 1
ATOM 3241 C C . ASP B 1 126 ? -2.295 29.609 -8.125 1 40.47 126 ASP B C 1
ATOM 3243 O O . ASP B 1 126 ? -1.488 28.969 -7.449 1 40.47 126 ASP B O 1
ATOM 3247 N N . PHE B 1 127 ? -2.486 28.906 -9.352 1 42.19 127 PHE B N 1
ATOM 3248 C CA . PHE B 1 127 ? -1.387 28.156 -9.945 1 42.19 127 PHE B CA 1
ATOM 3249 C C . PHE B 1 127 ? -0.678 28.984 -11.008 1 42.19 127 PHE B C 1
ATOM 3251 O O . PHE B 1 127 ? -1.327 29.609 -11.852 1 42.19 127 PHE B O 1
ATOM 3258 N N . VAL B 1 128 ? 0.771 29.453 -10.953 1 39.56 128 VAL B N 1
ATOM 3259 C CA . VAL B 1 128 ? 1.494 30.266 -11.914 1 39.56 128 VAL B CA 1
ATOM 3260 C C . VAL B 1 128 ? 2.619 29.453 -12.547 1 39.56 128 VAL B C 1
ATOM 3262 O O . VAL B 1 128 ? 3.574 29.062 -11.867 1 39.56 128 VAL B O 1
ATOM 3265 N N . PRO B 1 129 ? 2.615 28.859 -13.719 1 42.78 129 PRO B N 1
ATOM 3266 C CA . PRO B 1 129 ? 3.688 28.125 -14.398 1 42.78 129 PRO B CA 1
ATOM 3267 C C . PRO B 1 129 ? 4.945 28.969 -14.594 1 42.78 129 PRO B C 1
ATOM 3269 O O . PRO B 1 129 ? 4.852 30.172 -14.805 1 42.78 129 PRO B O 1
ATOM 3272 N N . VAL B 1 130 ? 6.305 28.562 -14.297 1 40.56 130 VAL B N 1
ATOM 3273 C CA . VAL B 1 130 ? 7.562 29.25 -14.57 1 40.56 130 VAL B CA 1
ATOM 3274 C C . VAL B 1 130 ? 8.297 28.547 -15.711 1 40.56 130 VAL B C 1
ATOM 3276 O O . VAL B 1 130 ? 9.047 27.594 -15.477 1 40.56 130 VAL B O 1
ATOM 3279 N N . PRO B 1 131 ? 8.102 28.938 -16.906 1 41.88 131 PRO B N 1
ATOM 3280 C CA . PRO B 1 131 ? 8.891 28.406 -18.016 1 41.88 131 PRO B CA 1
ATOM 3281 C C . PRO B 1 131 ? 10.375 28.766 -17.906 1 41.88 131 PRO B C 1
ATOM 3283 O O . PRO B 1 131 ? 10.727 29.812 -17.375 1 41.88 131 PRO B O 1
ATOM 3286 N N . GLY B 1 132 ? 11.273 27.781 -18.359 1 43.53 132 GLY B N 1
ATOM 3287 C CA . GLY B 1 132 ? 12.688 28.047 -18.609 1 43.53 132 GLY B CA 1
ATOM 3288 C C . GLY B 1 132 ? 13.57 27.734 -17.422 1 43.53 132 GLY B C 1
ATOM 3289 O O . GLY B 1 132 ? 14.758 28.031 -17.422 1 43.53 132 GLY B O 1
ATOM 3290 N N . HIS B 1 133 ? 12.961 27.719 -16.312 1 47.41 133 HIS B N 1
ATOM 3291 C CA . HIS B 1 133 ? 13.945 27.453 -15.273 1 47.41 133 HIS B CA 1
ATOM 3292 C C . HIS B 1 133 ? 14.609 26.094 -15.484 1 47.41 133 HIS B C 1
ATOM 3294 O O . HIS B 1 133 ? 13.93 25.078 -15.656 1 47.41 133 HIS B O 1
ATOM 3300 N N . PRO B 1 134 ? 15.844 26.141 -15.828 1 48.47 134 PRO B N 1
ATOM 3301 C CA . PRO B 1 134 ? 16.547 24.859 -15.992 1 48.47 134 PRO B CA 1
ATOM 3302 C C . PRO B 1 134 ? 16.328 23.922 -14.805 1 48.47 134 PRO B C 1
ATOM 3304 O O . PRO B 1 134 ? 16.203 24.375 -13.664 1 48.47 134 PRO B O 1
ATOM 3307 N N . ALA B 1 135 ? 15.617 22.891 -15.094 1 53.59 135 ALA B N 1
ATOM 3308 C CA . ALA B 1 135 ? 15.586 21.859 -14.047 1 53.59 135 ALA B CA 1
ATOM 3309 C C . ALA B 1 135 ? 16.953 21.703 -13.391 1 53.59 135 ALA B C 1
ATOM 3311 O O . ALA B 1 135 ? 17.953 21.469 -14.078 1 53.59 135 ALA B O 1
ATOM 3312 N N . THR B 1 136 ? 17.141 22.484 -12.359 1 60.88 136 THR B N 1
ATOM 3313 C CA . THR B 1 136 ? 18.391 22.328 -11.609 1 60.88 136 THR B CA 1
ATOM 3314 C C . THR B 1 136 ? 18.547 20.875 -11.148 1 60.88 136 THR B C 1
ATOM 3316 O O . THR B 1 136 ? 17.594 20.109 -11.164 1 60.88 136 THR B O 1
ATOM 3319 N N . GLU B 1 137 ? 19.672 20.531 -10.805 1 73.38 137 GLU B N 1
ATOM 3320 C CA . GLU B 1 137 ? 20.078 19.219 -10.312 1 73.38 137 GLU B CA 1
ATOM 3321 C C . GLU B 1 137 ? 19.281 18.828 -9.07 1 73.38 137 GLU B C 1
ATOM 3323 O O . GLU B 1 137 ? 18.906 19.688 -8.273 1 73.38 137 GLU B O 1
ATOM 3328 N N . VAL B 1 138 ? 18.703 17.641 -9.109 1 81.25 138 VAL B N 1
ATOM 3329 C CA . VAL B 1 138 ? 18.047 17.109 -7.926 1 81.25 138 VAL B CA 1
ATOM 3330 C C . VAL B 1 138 ? 18.938 16.062 -7.266 1 81.25 138 VAL B C 1
ATOM 3332 O O . VAL B 1 138 ? 19.688 15.367 -7.949 1 81.25 138 VAL B O 1
ATOM 3335 N N . THR B 1 139 ? 18.922 16.156 -5.98 1 86 139 THR B N 1
ATOM 3336 C CA . THR B 1 139 ? 19.5 15.086 -5.188 1 86 139 THR B CA 1
ATOM 3337 C C . THR B 1 139 ? 18.438 14.438 -4.305 1 86 139 THR B C 1
ATOM 3339 O O . THR B 1 139 ? 17.359 15 -4.117 1 86 139 THR B O 1
ATOM 3342 N N . PHE B 1 140 ? 18.734 13.25 -3.893 1 89.25 140 PHE B N 1
ATOM 3343 C CA . PHE B 1 140 ? 17.859 12.68 -2.873 1 89.25 140 PHE B CA 1
ATOM 3344 C C . PHE B 1 140 ? 17.938 13.492 -1.582 1 89.25 140 PHE B C 1
ATOM 3346 O O . PHE B 1 140 ? 18.859 14.273 -1.388 1 89.25 140 PHE B O 1
ATOM 3353 N N . CYS B 1 141 ? 16.938 13.375 -0.71 1 93.06 141 CYS B N 1
ATOM 3354 C CA . CYS B 1 141 ? 16.984 14.031 0.59 1 93.06 141 CYS B CA 1
ATOM 3355 C C . CYS B 1 141 ? 18.219 13.617 1.37 1 93.06 141 CYS B C 1
ATOM 3357 O O . CYS B 1 141 ? 18.609 12.445 1.351 1 93.06 141 CYS B O 1
ATOM 3359 N N . LEU B 1 142 ? 18.781 14.547 2.031 1 91.75 142 LEU B N 1
ATOM 3360 C CA . LEU B 1 142 ? 20 14.344 2.805 1 91.75 142 LEU B CA 1
ATOM 3361 C C . LEU B 1 142 ? 19.688 14.281 4.297 1 91.75 142 LEU B C 1
ATOM 3363 O O . LEU B 1 142 ? 18.641 14.758 4.742 1 91.75 142 LEU B O 1
ATOM 3367 N 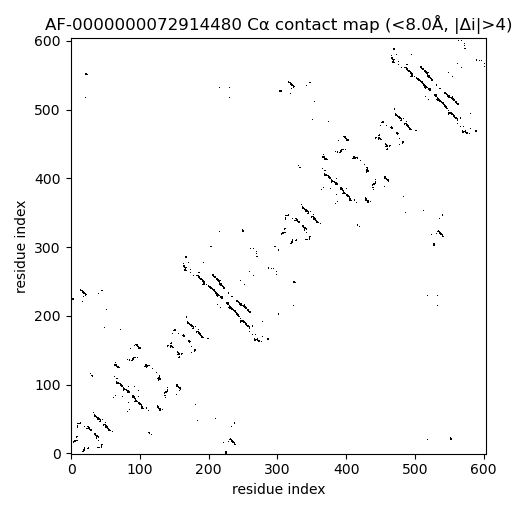N . PRO B 1 143 ? 20.594 13.703 5.094 1 91.56 143 PRO B N 1
ATOM 3368 C CA . PRO B 1 143 ? 20.391 13.688 6.543 1 91.56 143 PRO B CA 1
ATOM 3369 C C . PRO B 1 143 ? 20.234 15.086 7.133 1 91.56 143 PRO B C 1
ATOM 3371 O O . PRO B 1 143 ? 19.578 15.25 8.164 1 91.56 143 PRO B O 1
ATOM 3374 N N . THR B 1 144 ? 20.719 16.109 6.488 1 93.12 144 THR B N 1
ATOM 3375 C CA . THR B 1 144 ? 20.641 17.484 6.969 1 93.12 144 THR B CA 1
ATOM 3376 C C . THR B 1 144 ? 19.25 18.062 6.73 1 93.12 144 THR B C 1
ATOM 3378 O O . THR B 1 144 ? 18.891 19.094 7.289 1 93.12 144 THR B O 1
ATOM 3381 N N . ASP B 1 145 ? 18.516 17.375 5.867 1 94.62 145 ASP B N 1
ATOM 3382 C CA . ASP B 1 145 ? 17.125 17.766 5.68 1 94.62 145 ASP B CA 1
ATOM 3383 C C . ASP B 1 145 ? 16.266 17.312 6.855 1 94.62 145 ASP B C 1
ATOM 3385 O O . ASP B 1 145 ? 15.406 16.438 6.703 1 94.62 145 ASP B O 1
ATOM 3389 N N . SER B 1 146 ? 16.516 17.859 7.992 1 95.75 146 SER B N 1
ATOM 3390 C CA . SER B 1 146 ? 15.891 17.438 9.242 1 95.75 146 SER B CA 1
ATOM 3391 C C . SER B 1 146 ? 15.477 18.641 10.086 1 95.75 146 SER B C 1
ATOM 3393 O O . SER B 1 146 ? 15.117 18.5 11.25 1 95.75 146 SER B O 1
ATOM 3395 N N . VAL B 1 147 ? 15.523 19.828 9.523 1 95.44 147 VAL B N 1
ATOM 3396 C CA . VAL B 1 147 ? 15.258 21.047 10.273 1 95.44 147 VAL B CA 1
ATOM 3397 C C . VAL B 1 147 ? 13.977 21.703 9.773 1 95.44 147 VAL B C 1
ATOM 3399 O O . VAL B 1 147 ? 13.781 21.844 8.562 1 95.44 147 VAL B O 1
ATOM 3402 N N . ILE B 1 148 ? 13.117 22 10.656 1 96 148 ILE B N 1
ATOM 3403 C CA . ILE B 1 148 ? 11.93 22.797 10.352 1 96 148 ILE B CA 1
ATOM 3404 C C . ILE B 1 148 ? 12.203 24.266 10.664 1 96 148 ILE B C 1
ATOM 3406 O O . ILE B 1 148 ? 12.578 24.609 11.789 1 96 148 ILE B O 1
ATOM 3410 N N . PRO B 1 149 ? 12.07 25.094 9.727 1 95.12 149 PRO B N 1
ATOM 3411 C CA . PRO B 1 149 ? 12.336 26.516 9.977 1 95.12 149 PRO B CA 1
ATOM 3412 C C . PRO B 1 149 ? 11.312 27.156 10.922 1 95.12 149 PRO B C 1
ATOM 3414 O O . PRO B 1 149 ? 10.242 26.578 11.148 1 95.12 149 PRO B O 1
ATOM 3417 N N . ASP B 1 150 ? 11.719 28.328 11.477 1 94.75 150 ASP B N 1
ATOM 3418 C CA . ASP B 1 150 ? 10.852 29.078 12.367 1 94.75 150 ASP B CA 1
ATOM 3419 C C . ASP B 1 150 ? 9.961 30.047 11.586 1 94.75 150 ASP B C 1
ATOM 3421 O O . ASP B 1 150 ? 9.82 31.219 11.961 1 94.75 150 ASP B O 1
ATOM 3425 N N . GLY B 1 151 ? 9.469 29.703 10.406 1 93 151 GLY B N 1
ATOM 3426 C CA . GLY B 1 151 ? 8.617 30.484 9.531 1 93 151 GLY B CA 1
ATOM 3427 C C . GLY B 1 151 ? 8.258 29.781 8.242 1 93 151 GLY B C 1
ATOM 3428 O O . GLY B 1 151 ? 8.523 28.594 8.086 1 93 151 GLY B O 1
ATOM 3429 N N . PRO B 1 152 ? 7.605 30.469 7.402 1 90 152 PRO B N 1
ATOM 3430 C CA . PRO B 1 152 ? 7.078 29.844 6.191 1 90 152 PRO B CA 1
ATOM 3431 C C . PRO B 1 152 ? 8.125 29.703 5.086 1 90 152 PRO B C 1
ATOM 3433 O O . PRO B 1 152 ? 7.824 29.938 3.914 1 90 152 PRO B O 1
ATOM 3436 N N . GLU B 1 153 ? 9.359 29.344 5.402 1 89.25 153 GLU B N 1
ATOM 3437 C CA . GLU B 1 153 ? 10.406 29.078 4.418 1 89.25 153 GLU B CA 1
ATOM 3438 C C . GLU B 1 153 ? 10.297 27.656 3.871 1 89.25 153 GLU B C 1
ATOM 3440 O O . GLU B 1 153 ? 9.828 26.75 4.562 1 89.25 153 GLU B O 1
ATOM 3445 N N . PRO B 1 154 ? 10.695 27.516 2.604 1 90.75 154 PRO B N 1
ATOM 3446 C CA . PRO B 1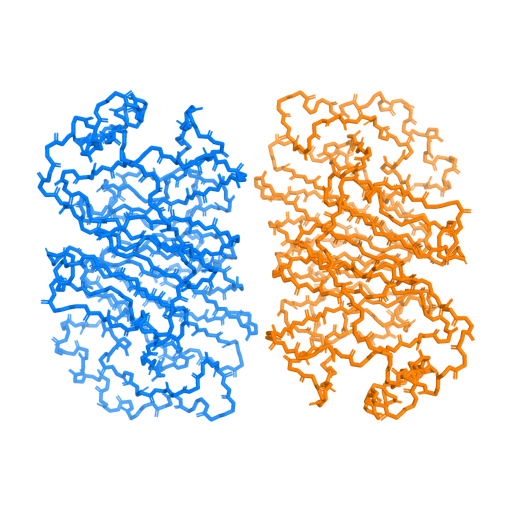 154 ? 10.703 26.141 2.072 1 90.75 154 PRO B CA 1
ATOM 3447 C C . PRO B 1 154 ? 11.695 25.234 2.801 1 90.75 154 PRO B C 1
ATOM 3449 O O . PRO B 1 154 ? 12.742 25.703 3.254 1 90.75 154 PRO B O 1
ATOM 3452 N N . TYR B 1 155 ? 11.344 24 2.914 1 93.62 155 TYR B N 1
ATOM 3453 C CA . TYR B 1 155 ? 12.273 23.047 3.494 1 93.62 155 TYR B CA 1
ATOM 3454 C C . TYR B 1 155 ? 11.906 21.625 3.094 1 93.62 155 TYR B C 1
ATOM 3456 O O . TYR B 1 155 ? 10.789 21.359 2.641 1 93.62 155 TYR B O 1
ATOM 3464 N N . PHE B 1 156 ? 12.906 20.766 3.184 1 93.62 156 PHE B N 1
ATOM 3465 C CA . PHE B 1 156 ? 12.773 19.344 2.957 1 93.62 156 PHE B CA 1
ATOM 3466 C C . PHE B 1 156 ? 13.008 18.562 4.246 1 93.62 156 PHE B C 1
ATOM 3468 O O . PHE B 1 156 ? 13.797 18.984 5.098 1 93.62 156 PHE B O 1
ATOM 3475 N N . LEU B 1 157 ? 12.328 17.484 4.434 1 96.81 157 LEU B N 1
ATOM 3476 C CA . LEU B 1 157 ? 12.555 16.562 5.539 1 96.81 157 LEU B CA 1
ATOM 3477 C C . LEU B 1 157 ? 12.781 15.148 5.027 1 96.81 157 LEU B C 1
ATOM 3479 O O . LEU B 1 157 ? 11.945 14.609 4.293 1 96.81 157 LEU B O 1
ATOM 3483 N N . LYS B 1 158 ? 13.898 14.625 5.352 1 95.88 158 LYS B N 1
ATOM 3484 C CA . LYS B 1 158 ? 14.133 13.203 5.129 1 95.88 158 LYS B CA 1
ATOM 3485 C C . LYS B 1 158 ? 13.297 12.359 6.086 1 95.88 158 LYS B C 1
ATOM 3487 O O . LYS B 1 158 ? 13.125 12.719 7.254 1 95.88 158 LYS B O 1
ATOM 3492 N N . ALA B 1 159 ? 12.852 11.219 5.551 1 92.5 159 ALA B N 1
ATOM 3493 C CA . ALA B 1 159 ? 12.055 10.305 6.363 1 92.5 159 ALA B CA 1
ATOM 3494 C C . ALA B 1 159 ? 12.773 9.977 7.672 1 92.5 159 ALA B C 1
ATOM 3496 O O . ALA B 1 159 ? 13.961 9.641 7.668 1 92.5 159 ALA B O 1
ATOM 3497 N N . ASP B 1 160 ? 12.039 10.164 8.836 1 88.88 160 ASP B N 1
ATOM 3498 C CA . ASP B 1 160 ? 12.453 9.742 10.172 1 88.88 160 ASP B CA 1
ATOM 3499 C C . ASP B 1 160 ? 13.703 10.492 10.625 1 88.88 160 ASP B C 1
ATOM 3501 O O . ASP B 1 160 ? 14.508 9.969 11.398 1 88.88 160 ASP B O 1
ATOM 3505 N N . SER B 1 161 ? 13.891 11.672 10.102 1 91.06 161 SER B N 1
ATOM 3506 C CA . SER B 1 161 ? 15.086 12.438 10.438 1 91.06 161 SER B CA 1
ATOM 3507 C C . SER B 1 161 ? 14.852 13.336 11.648 1 91.06 161 SER B C 1
ATOM 3509 O O . SER B 1 161 ? 15.781 13.953 12.164 1 91.06 161 SER B O 1
ATOM 3511 N N . ARG B 1 162 ? 13.602 13.414 12.148 1 91.88 162 ARG B N 1
ATOM 3512 C CA . ARG B 1 162 ? 13.25 14.336 13.227 1 91.88 162 ARG B CA 1
ATOM 3513 C C . ARG B 1 162 ? 12.867 13.586 14.492 1 91.88 162 ARG B C 1
ATOM 3515 O O . ARG B 1 162 ? 12.594 12.383 14.445 1 91.88 162 ARG B O 1
ATOM 3522 N N . PRO B 1 163 ? 12.812 14.406 15.57 1 89.25 163 PRO B N 1
ATOM 3523 C CA . PRO B 1 163 ? 12.328 13.773 16.797 1 89.25 163 PRO B CA 1
ATOM 3524 C C . PRO B 1 163 ? 10.891 13.281 16.672 1 89.25 163 PRO B C 1
ATOM 3526 O O . PRO B 1 163 ? 10.078 13.891 15.977 1 89.25 163 PRO B O 1
ATOM 3529 N N . LYS B 1 164 ? 10.688 12.211 17.328 1 93.06 164 LYS B N 1
ATOM 3530 C CA . LYS B 1 164 ? 9.375 11.578 17.422 1 93.06 164 LYS B CA 1
ATOM 3531 C C . LYS B 1 164 ? 8.883 11.523 18.859 1 93.06 164 LYS B C 1
ATOM 3533 O O . LYS B 1 164 ? 9.672 11.711 19.797 1 93.06 164 LYS B O 1
ATOM 3538 N N . TYR B 1 165 ? 7.578 11.273 18.922 1 91.69 165 TYR B N 1
ATOM 3539 C CA . TYR B 1 165 ? 6.977 11.281 20.266 1 91.69 165 TYR B CA 1
ATOM 3540 C C . TYR B 1 165 ? 6.031 10.102 20.438 1 91.69 165 TYR B C 1
ATOM 3542 O O . TYR B 1 165 ? 5.273 9.766 19.516 1 91.69 165 TYR B O 1
ATOM 3550 N N . ALA B 1 166 ? 6.16 9.453 21.547 1 91.69 166 ALA B N 1
ATOM 3551 C CA . ALA B 1 166 ? 5.242 8.383 21.922 1 91.69 166 ALA B CA 1
ATOM 3552 C C . ALA B 1 166 ? 4.105 8.914 22.797 1 91.69 166 ALA B C 1
ATOM 3554 O O . ALA B 1 166 ? 4.352 9.57 23.812 1 91.69 166 ALA B O 1
ATOM 3555 N N . ALA B 1 167 ? 2.898 8.711 22.312 1 89.44 167 ALA B N 1
ATOM 3556 C CA . ALA B 1 167 ? 1.734 9.18 23.062 1 89.44 167 ALA B CA 1
ATOM 3557 C C . ALA B 1 167 ? 0.549 8.234 22.875 1 89.44 167 ALA B C 1
ATOM 3559 O O . ALA B 1 167 ? 0.103 8 21.75 1 89.44 167 ALA B O 1
ATOM 3560 N N . THR B 1 168 ? 0.04 7.664 23.969 1 89.44 168 THR B N 1
ATOM 3561 C CA . THR B 1 168 ? -1.213 6.918 24.016 1 89.44 168 THR B CA 1
ATOM 3562 C C . THR B 1 168 ? -1.17 5.738 23.047 1 89.44 168 THR B C 1
ATOM 3564 O O . THR B 1 168 ? -2.162 5.445 22.375 1 89.44 168 THR B O 1
ATOM 3567 N N . GLY B 1 169 ? -0.037 5.203 22.891 1 90.75 169 GLY B N 1
ATOM 3568 C CA . GLY B 1 169 ? 0.1 4.031 22.031 1 90.75 169 GLY B CA 1
ATOM 3569 C C . GLY B 1 169 ? 0.357 4.379 20.578 1 90.75 169 GLY B C 1
ATOM 3570 O O . GLY B 1 169 ? 0.355 3.496 19.719 1 90.75 169 GLY B O 1
ATOM 3571 N N . LEU B 1 170 ? 0.548 5.641 20.312 1 94.56 170 LEU B N 1
ATOM 3572 C CA . LEU B 1 170 ? 0.799 6.121 18.953 1 94.56 170 LEU B CA 1
ATOM 3573 C C . LEU B 1 170 ? 2.17 6.781 18.859 1 94.56 170 LEU B C 1
ATOM 3575 O O . LEU B 1 170 ? 2.662 7.344 19.844 1 94.56 170 LEU B O 1
ATOM 3579 N N . LEU B 1 171 ? 2.809 6.582 17.797 1 94.69 171 LEU B N 1
ATOM 3580 C CA . LEU B 1 171 ? 4.035 7.301 17.484 1 94.69 171 LEU B CA 1
ATOM 3581 C C . LEU B 1 171 ? 3.729 8.547 16.641 1 94.69 171 LEU B C 1
ATOM 3583 O O . LEU B 1 171 ? 3.186 8.438 15.547 1 94.69 171 LEU B O 1
ATOM 3587 N N . PHE B 1 172 ? 4.047 9.633 17.266 1 95 172 PHE B N 1
ATOM 3588 C CA . PHE B 1 172 ? 3.721 10.93 16.688 1 95 172 PHE B CA 1
ATOM 3589 C C . PHE B 1 172 ? 4.957 11.578 16.078 1 95 172 PHE B C 1
ATOM 3591 O O . PHE B 1 172 ? 5.996 11.688 16.734 1 95 172 PHE B O 1
ATOM 3598 N N . LYS B 1 173 ? 4.82 11.992 14.781 1 96.5 173 LYS B N 1
ATOM 3599 C CA . LYS B 1 173 ? 5.914 12.625 14.047 1 96.5 173 LYS B CA 1
ATOM 3600 C C . LYS B 1 173 ? 5.473 13.953 13.445 1 96.5 173 LYS B C 1
ATOM 3602 O O . LYS B 1 173 ? 4.863 13.977 12.367 1 96.5 173 LYS B O 1
ATOM 3607 N N . PRO B 1 174 ? 5.762 15.109 14.102 1 96.69 174 PRO B N 1
ATOM 3608 C CA . PRO B 1 174 ? 5.391 16.406 13.531 1 96.69 174 PRO B CA 1
ATOM 3609 C C . PRO B 1 174 ? 6.176 16.734 12.266 1 96.69 174 PRO B C 1
ATOM 3611 O O . PRO B 1 174 ? 7.379 16.484 12.195 1 96.69 174 PRO B O 1
ATOM 3614 N N . LEU B 1 175 ? 5.512 17.312 11.242 1 97.44 175 LEU B N 1
ATOM 3615 C CA . LEU B 1 175 ? 6.168 17.609 9.977 1 97.44 175 LEU B CA 1
ATOM 3616 C C . LEU B 1 175 ? 6.027 19.094 9.633 1 97.44 175 LEU B C 1
ATOM 3618 O O . LEU B 1 175 ? 6.98 19.719 9.164 1 97.44 175 LEU B O 1
ATOM 3622 N N . VAL B 1 176 ? 4.824 19.641 9.742 1 96.44 176 VAL B N 1
ATOM 3623 C CA . VAL B 1 176 ? 4.504 21.031 9.43 1 96.44 176 VAL B CA 1
ATOM 3624 C C . VAL B 1 176 ? 3.68 21.641 10.562 1 96.44 176 VAL B C 1
ATOM 3626 O O . VAL B 1 176 ? 2.711 21.031 11.023 1 96.44 176 VAL B O 1
ATOM 3629 N N . GLY B 1 177 ? 4.102 22.797 11.031 1 95.69 177 GLY B N 1
ATOM 3630 C CA . GLY B 1 177 ? 3.373 23.5 12.078 1 95.69 177 GLY B CA 1
ATOM 3631 C C . GLY B 1 177 ? 2.721 24.781 11.594 1 95.69 177 GLY B C 1
ATOM 3632 O O . GLY B 1 177 ? 2.881 25.172 10.43 1 95.69 177 GLY B O 1
ATOM 3633 N N . LEU B 1 178 ? 1.987 25.375 12.523 1 93.38 178 LEU B N 1
ATOM 3634 C CA . LEU B 1 178 ? 1.265 26.594 12.188 1 93.38 178 LEU B CA 1
ATOM 3635 C C . LEU B 1 178 ? 2.232 27.719 11.836 1 93.38 178 LEU B C 1
ATOM 3637 O O . LEU B 1 178 ? 1.93 28.562 10.984 1 93.38 178 LEU B O 1
ATOM 3641 N N . LYS B 1 179 ? 3.422 27.703 12.406 1 93.44 179 LYS B N 1
ATOM 3642 C CA . LYS B 1 179 ? 4.414 28.734 12.109 1 93.44 179 LYS B CA 1
ATOM 3643 C C . LYS B 1 179 ? 4.848 28.672 10.648 1 93.44 179 LYS B C 1
ATOM 3645 O O . LYS B 1 179 ? 5.172 29.703 10.047 1 93.44 179 LYS B O 1
ATOM 3650 N N . GLN B 1 180 ? 4.848 27.469 10.102 1 93.44 180 GLN B N 1
ATOM 3651 C CA . GLN B 1 180 ? 5.332 27.281 8.742 1 93.44 180 GLN B CA 1
ATOM 3652 C C . GLN B 1 180 ? 4.238 27.578 7.723 1 93.44 180 GLN B C 1
ATOM 3654 O O . GLN B 1 180 ? 4.516 27.75 6.535 1 93.44 180 GLN B O 1
ATOM 3659 N N . THR B 1 181 ? 2.936 27.594 8.148 1 91.38 181 THR B N 1
ATOM 3660 C CA . THR B 1 181 ? 1.839 27.641 7.191 1 91.38 181 THR B CA 1
ATOM 3661 C C . THR B 1 181 ? 1.02 28.906 7.363 1 91.38 181 THR B C 1
ATOM 3663 O O . THR B 1 181 ? -0.182 28.922 7.09 1 91.38 181 THR B O 1
ATOM 3666 N N . HIS B 1 182 ? 1.594 30 7.906 1 88 182 HIS B N 1
ATOM 3667 C CA . HIS B 1 182 ? 0.888 31.25 8.188 1 88 182 HIS B CA 1
ATOM 3668 C C . HIS B 1 182 ? -0.365 30.984 9.023 1 88 182 HIS B C 1
ATOM 3670 O O . HIS B 1 182 ? -1.431 31.547 8.727 1 88 182 HIS B O 1
ATOM 3676 N N . ASN B 1 183 ? -0.239 30.047 9.875 1 89.69 183 ASN B N 1
ATOM 3677 C CA . ASN B 1 183 ? -1.259 29.688 10.859 1 89.69 183 ASN B CA 1
ATOM 3678 C C . ASN B 1 183 ? -2.482 29.062 10.195 1 89.69 183 ASN B C 1
ATOM 3680 O O . ASN B 1 183 ? -3.596 29.172 10.711 1 89.69 183 ASN B O 1
ATOM 3684 N N . ARG B 1 184 ? -2.303 28.359 9.086 1 88.62 184 ARG B N 1
ATOM 3685 C CA . ARG B 1 184 ? -3.451 27.844 8.359 1 88.62 184 ARG B CA 1
ATOM 3686 C C . ARG B 1 184 ? -3.682 26.375 8.68 1 88.62 184 ARG B C 1
ATOM 3688 O O . ARG B 1 184 ? -4.824 25.938 8.852 1 88.62 184 ARG B O 1
ATOM 3695 N N . PHE B 1 185 ? -2.615 25.625 8.656 1 93.81 185 PHE B N 1
ATOM 3696 C CA . PHE B 1 185 ? -2.812 24.188 8.891 1 93.81 185 PHE B CA 1
ATOM 3697 C C . PHE B 1 185 ? -1.526 23.547 9.383 1 93.81 185 PHE B C 1
ATOM 3699 O O . PHE B 1 185 ? -0.455 24.156 9.32 1 93.81 185 PHE B O 1
ATOM 3706 N N . VAL B 1 186 ? -1.641 22.375 9.992 1 96.81 186 VAL B N 1
ATOM 3707 C CA . VAL B 1 186 ? -0.539 21.531 10.438 1 96.81 186 VAL B CA 1
ATOM 3708 C C . VAL B 1 186 ? -0.604 20.188 9.727 1 96.81 186 VAL B C 1
ATOM 3710 O O . VAL B 1 186 ? -1.68 19.75 9.312 1 96.81 186 VAL B O 1
ATOM 3713 N N . VAL B 1 187 ? 0.522 19.531 9.43 1 97.44 187 VAL B N 1
ATOM 3714 C CA . VAL B 1 187 ? 0.623 18.188 8.859 1 97.44 187 VAL B CA 1
ATOM 3715 C C . VAL B 1 187 ? 1.534 17.328 9.727 1 97.44 187 VAL B C 1
ATOM 3717 O O . VAL B 1 187 ? 2.6 17.766 10.156 1 97.44 187 VAL B O 1
ATOM 3720 N N . SER B 1 188 ? 1.104 16.141 10.047 1 98.19 188 SER B N 1
ATOM 3721 C CA . SER B 1 188 ? 1.902 15.211 10.836 1 98.19 188 SER B CA 1
ATOM 3722 C C . SER B 1 188 ? 1.707 13.773 10.352 1 98.19 188 SER B C 1
ATOM 3724 O O . SER B 1 188 ? 0.763 13.484 9.617 1 98.19 188 SER B O 1
ATOM 3726 N N . ARG B 1 189 ? 2.621 12.953 10.727 1 97.62 189 ARG B N 1
ATOM 3727 C CA . ARG B 1 189 ? 2.508 11.508 10.547 1 97.62 189 ARG B CA 1
ATOM 3728 C C . ARG B 1 189 ? 2.246 10.812 11.875 1 97.62 189 ARG B C 1
ATOM 3730 O O . ARG B 1 189 ? 2.824 11.18 12.898 1 97.62 189 ARG B O 1
ATOM 3737 N N . ILE B 1 190 ? 1.314 9.914 11.906 1 97.56 190 ILE B N 1
ATOM 3738 C CA . ILE B 1 190 ? 0.998 9.109 13.078 1 97.56 190 ILE B CA 1
ATOM 3739 C C . ILE B 1 190 ? 1.118 7.625 12.727 1 97.56 190 ILE B C 1
ATOM 3741 O O . ILE B 1 190 ? 0.677 7.191 11.664 1 97.56 190 ILE B O 1
ATOM 3745 N N . GLU B 1 191 ? 1.771 6.898 13.531 1 96.69 191 GLU B N 1
ATOM 3746 C CA . GLU B 1 191 ? 1.915 5.453 13.375 1 96.69 191 GLU B CA 1
ATOM 3747 C C . GLU B 1 191 ? 1.38 4.707 14.594 1 96.69 191 GLU B C 1
ATOM 3749 O O . GLU B 1 191 ? 1.344 5.25 15.695 1 96.69 191 GLU B O 1
ATOM 3754 N N . GLY B 1 192 ? 0.894 3.5 14.375 1 95.31 192 GLY B N 1
ATOM 3755 C CA . GLY B 1 192 ? 0.394 2.654 15.445 1 95.31 192 GLY B CA 1
ATOM 3756 C C . GLY B 1 192 ? 0.497 1.173 15.133 1 95.31 192 GLY B C 1
ATOM 3757 O O . GLY B 1 192 ? 1.017 0.788 14.086 1 95.31 192 GLY B O 1
ATOM 3758 N N . THR B 1 193 ? 0.157 0.407 16.094 1 94.12 193 THR B N 1
ATOM 3759 C CA . THR B 1 193 ? 0.125 -1.049 16 1 94.12 193 THR B CA 1
ATOM 3760 C C . THR B 1 193 ? -1.021 -1.617 16.844 1 94.12 193 THR B C 1
ATOM 3762 O O . THR B 1 193 ? -1.38 -1.057 17.875 1 94.12 193 THR B O 1
ATOM 3765 N N . THR B 1 194 ? -1.538 -2.703 16.344 1 92.31 194 THR B N 1
ATOM 3766 C CA . THR B 1 194 ? -2.602 -3.348 17.109 1 92.31 194 THR B CA 1
ATOM 3767 C C . THR B 1 194 ? -2.037 -4.039 18.344 1 92.31 194 THR B C 1
ATOM 3769 O O . THR B 1 194 ? -2.789 -4.426 19.25 1 92.31 194 THR B O 1
ATOM 3772 N N . ARG B 1 195 ? -0.747 -4.199 18.422 1 90.94 195 ARG B N 1
ATOM 3773 C CA . ARG B 1 195 ? -0.106 -4.859 19.547 1 90.94 195 ARG B CA 1
ATOM 3774 C C . ARG B 1 195 ? -0.076 -3.949 20.781 1 90.94 195 ARG B C 1
ATOM 3776 O O . ARG B 1 195 ? 0.089 -4.418 21.906 1 90.94 195 ARG B O 1
ATOM 3783 N N . ILE B 1 196 ? -0.149 -2.676 20.578 1 89.81 196 ILE B N 1
ATOM 3784 C CA . ILE B 1 196 ? -0.263 -1.663 21.625 1 89.81 196 ILE B CA 1
ATOM 3785 C C . ILE B 1 196 ? -1.521 -0.827 21.391 1 89.81 196 ILE B C 1
ATOM 3787 O O . ILE B 1 196 ? -1.494 0.152 20.641 1 89.81 196 ILE B O 1
ATOM 3791 N N . PRO B 1 197 ? -2.566 -1.246 22.047 1 86.75 197 PRO B N 1
ATOM 3792 C CA . PRO B 1 197 ? -3.828 -0.542 21.812 1 86.75 197 PRO B CA 1
ATOM 3793 C C . PRO B 1 197 ? -3.729 0.957 22.094 1 86.75 197 PRO B C 1
ATOM 3795 O O . PRO B 1 197 ? -3.072 1.368 23.047 1 86.75 197 PRO B O 1
ATOM 3798 N N . SER B 1 198 ? -4.32 1.724 21.219 1 89 198 SER B N 1
ATOM 3799 C CA . SER B 1 198 ? -4.363 3.168 21.406 1 89 198 SER B CA 1
ATOM 3800 C C . SER B 1 198 ? -5.195 3.537 22.641 1 89 198 SER B C 1
ATOM 3802 O O . SER B 1 198 ? -6.266 2.965 22.859 1 89 198 SER B O 1
ATOM 3804 N N . LYS B 1 199 ? -4.734 4.488 23.391 1 89.19 199 LYS B N 1
ATOM 3805 C CA . LYS B 1 199 ? -5.461 5.027 24.547 1 89.19 199 LYS B CA 1
ATOM 3806 C C . LYS B 1 199 ? -5.852 6.484 24.312 1 89.19 199 LYS B C 1
ATOM 3808 O O . LYS B 1 199 ? -6.113 7.223 25.266 1 89.19 199 LYS B O 1
ATOM 3813 N N . LEU B 1 200 ? -5.758 6.883 23.062 1 90.75 200 LEU B N 1
ATOM 3814 C CA . LEU B 1 200 ? -6.207 8.234 22.734 1 90.75 200 LEU B CA 1
ATOM 3815 C C . LEU B 1 200 ? -7.691 8.406 23.031 1 90.75 200 LEU B C 1
ATOM 3817 O O . LEU B 1 200 ? -8.531 7.738 22.422 1 90.75 200 LEU B O 1
ATOM 3821 N N . PRO B 1 201 ? -8.008 9.273 23.969 1 90.5 201 PRO B N 1
ATOM 3822 C CA . PRO B 1 201 ? -9.43 9.453 24.281 1 90.5 201 PRO B CA 1
ATOM 3823 C C . PRO B 1 201 ? -10.195 10.164 23.172 1 90.5 201 PRO B C 1
ATOM 3825 O O . PRO B 1 201 ? -9.594 10.875 22.359 1 90.5 201 PRO B O 1
ATOM 3828 N N . LYS B 1 202 ? -11.43 9.852 23.156 1 93.19 202 LYS B N 1
ATOM 3829 C CA . LYS B 1 202 ? -12.297 10.586 22.25 1 93.19 202 LYS B CA 1
ATOM 3830 C C . LYS B 1 202 ? -12.508 12.023 22.734 1 93.19 202 LYS B C 1
ATOM 3832 O O . LYS B 1 202 ? -13.008 12.242 23.844 1 93.19 202 LYS B O 1
ATOM 3837 N N . LEU B 1 203 ? -12.031 13.055 22 1 94.56 203 LEU B N 1
ATOM 3838 C CA . LEU B 1 203 ? -12.125 14.469 22.328 1 94.56 203 LEU B CA 1
ATOM 3839 C C . LEU B 1 203 ? -12.836 15.242 21.219 1 94.56 203 LEU B C 1
ATOM 3841 O O . LEU B 1 203 ? -12.875 14.797 20.078 1 94.56 203 LEU B O 1
ATOM 3845 N N . SER B 1 204 ? -13.438 16.344 21.625 1 96.06 204 SER B N 1
ATOM 3846 C CA . SER B 1 204 ? -13.992 17.25 20.625 1 96.06 204 SER B CA 1
ATOM 3847 C C . SER B 1 204 ? -12.93 18.219 20.109 1 96.06 204 SER B C 1
ATOM 3849 O O . SER B 1 204 ? -12.305 18.938 20.906 1 96.06 204 SER B O 1
ATOM 3851 N N . TYR B 1 205 ? -12.75 18.203 18.844 1 96.81 205 TYR B N 1
ATOM 3852 C CA . TYR B 1 205 ? -11.711 19.062 18.266 1 96.81 205 TYR B CA 1
ATOM 3853 C C . TYR B 1 205 ? -12.32 20.25 17.547 1 96.81 205 TYR B C 1
ATOM 3855 O O . TYR B 1 205 ? -13.305 20.109 16.812 1 96.81 205 TYR B O 1
ATOM 3863 N N . PRO B 1 206 ? -11.773 21.422 17.75 1 96 206 PRO B N 1
ATOM 3864 C CA . PRO B 1 206 ? -12.297 22.625 17.078 1 96 206 PRO B CA 1
ATOM 3865 C C . PRO B 1 206 ? -11.82 22.75 15.633 1 96 206 PRO B C 1
ATOM 3867 O O . PRO B 1 206 ? -12.141 23.734 14.961 1 96 206 PRO B O 1
ATOM 3870 N N . SER B 1 207 ? -11.109 21.828 15.141 1 96.75 207 SER B N 1
ATOM 3871 C CA . SER B 1 207 ? -10.523 21.938 13.812 1 96.75 207 SER B CA 1
ATOM 3872 C C . SER B 1 207 ? -11.016 20.812 12.891 1 96.75 207 SER B C 1
ATOM 3874 O O . SER B 1 207 ? -11.383 19.734 13.359 1 96.75 207 SER B O 1
ATOM 3876 N N . HIS B 1 208 ? -11.109 21.172 11.586 1 97.25 208 HIS B N 1
ATOM 3877 C CA . HIS B 1 208 ? -11.25 20.125 10.578 1 97.25 208 HIS B CA 1
ATOM 3878 C C . HIS B 1 208 ? -9.992 19.266 10.492 1 97.25 208 HIS B C 1
ATOM 3880 O O . HIS B 1 208 ? -8.883 19.766 10.688 1 97.25 208 HIS B O 1
ATOM 3886 N N . GLN B 1 209 ? -10.18 17.984 10.273 1 98.44 209 GLN B N 1
ATOM 3887 C CA . GLN B 1 209 ? -9.039 17.094 10.086 1 98.44 209 GLN B CA 1
ATOM 3888 C C . GLN B 1 209 ? -9.234 16.203 8.859 1 98.44 209 GLN B C 1
ATOM 3890 O O . GLN B 1 209 ? -10.344 15.742 8.602 1 98.44 209 GLN B O 1
ATOM 3895 N N . ALA B 1 210 ? -8.258 16.031 8.062 1 98.12 210 ALA B N 1
ATOM 3896 C CA . ALA B 1 210 ? -8.219 15.094 6.945 1 98.12 210 ALA B CA 1
ATOM 3897 C C . ALA B 1 210 ? -7.09 14.086 7.121 1 98.12 210 ALA B C 1
ATOM 3899 O O . ALA B 1 210 ? -5.938 14.461 7.348 1 98.12 210 ALA B O 1
ATOM 3900 N N . ILE B 1 211 ? -7.445 12.797 7.031 1 98.69 211 ILE B N 1
ATOM 3901 C CA . ILE B 1 211 ? -6.5 11.711 7.258 1 98.69 211 ILE B CA 1
ATOM 3902 C C . ILE B 1 211 ? -6.387 10.852 6 1 98.69 211 ILE B C 1
ATOM 3904 O O . ILE B 1 211 ? -7.395 10.531 5.363 1 98.69 211 ILE B O 1
ATOM 3908 N N . ILE B 1 212 ? -5.242 10.578 5.605 1 98.31 212 ILE B N 1
ATOM 3909 C CA . ILE B 1 212 ? -5.016 9.531 4.613 1 98.31 212 ILE B CA 1
ATOM 3910 C C . ILE B 1 212 ? -4.145 8.43 5.211 1 98.31 212 ILE B C 1
ATOM 3912 O O . ILE B 1 212 ? -3.08 8.711 5.77 1 98.31 212 ILE B O 1
ATOM 3916 N N . VAL B 1 213 ? -4.617 7.195 5.148 1 98.56 213 VAL B N 1
ATOM 3917 C CA . VAL B 1 213 ? -3.84 6.059 5.633 1 98.56 213 VAL B CA 1
ATOM 3918 C C . VAL B 1 213 ? -2.816 5.641 4.582 1 98.56 213 VAL B C 1
ATOM 3920 O O . VAL B 1 213 ? -3.156 5.473 3.408 1 98.56 213 VAL B O 1
ATOM 3923 N N . VAL B 1 214 ? -1.577 5.531 4.961 1 96.81 214 VAL B N 1
ATOM 3924 C CA . VAL B 1 214 ? -0.492 5.199 4.043 1 96.81 214 VAL B CA 1
ATOM 3925 C C . VAL B 1 214 ? -0.265 3.689 4.035 1 96.81 214 VAL B C 1
ATOM 3927 O O . VAL B 1 214 ? -0.07 3.09 2.977 1 96.81 214 VAL B O 1
ATOM 3930 N N . GLU B 1 215 ? -0.22 3.098 5.18 1 95.31 215 GLU B N 1
ATOM 3931 C CA . GLU B 1 215 ? -0.032 1.662 5.375 1 95.31 215 GLU B CA 1
ATOM 3932 C C . GLU B 1 215 ? -0.962 1.126 6.461 1 95.31 215 GLU B C 1
ATOM 3934 O O . GLU B 1 215 ? -1.207 1.799 7.461 1 95.31 215 GLU B O 1
ATOM 3939 N N . GLY B 1 216 ? -1.405 -0.109 6.23 1 96.88 216 GLY B N 1
ATOM 3940 C CA . GLY B 1 216 ? -2.27 -0.719 7.227 1 96.88 216 GLY B CA 1
ATOM 3941 C C . GLY B 1 216 ? -3.654 -0.1 7.277 1 96.88 216 GLY B C 1
ATOM 3942 O O . GLY B 1 216 ? -4.23 0.224 6.238 1 96.88 216 GLY B O 1
ATOM 3943 N N . ALA B 1 217 ? -4.16 -0.107 8.555 1 98.06 217 ALA B N 1
ATOM 3944 C CA . ALA B 1 217 ? -5.52 0.396 8.734 1 98.06 217 ALA B CA 1
ATOM 3945 C C . ALA B 1 217 ? -5.703 0.999 10.117 1 98.06 217 ALA B C 1
ATOM 3947 O O . ALA B 1 217 ? -4.984 0.646 11.055 1 98.06 217 ALA B O 1
ATOM 3948 N N . PHE B 1 218 ? -6.578 1.932 10.195 1 98.25 218 PHE B N 1
ATOM 3949 C CA . PHE B 1 218 ? -6.988 2.557 11.445 1 98.25 218 PHE B CA 1
ATOM 3950 C C . PHE B 1 218 ? -8.5 2.482 11.617 1 98.25 218 PHE B C 1
ATOM 3952 O O . PHE B 1 218 ? -9.25 2.621 10.648 1 98.25 218 PHE B O 1
ATOM 3959 N N . ARG B 1 219 ? -8.898 2.258 12.758 1 97.56 219 ARG B N 1
ATOM 3960 C CA . ARG B 1 219 ? -10.258 2.635 13.141 1 97.56 219 ARG B CA 1
ATOM 3961 C C . ARG B 1 219 ? -10.32 4.102 13.555 1 97.56 219 ARG B C 1
ATOM 3963 O O . ARG B 1 219 ? -9.539 4.551 14.391 1 97.56 219 ARG B O 1
ATOM 3970 N N . VAL B 1 220 ? -11.18 4.832 12.945 1 97.81 220 VAL B N 1
ATOM 3971 C CA . VAL B 1 220 ? -11.406 6.234 13.289 1 97.81 220 VAL B CA 1
ATOM 3972 C C . VAL B 1 220 ? -12.828 6.422 13.797 1 97.81 220 VAL B C 1
ATOM 3974 O O . VAL B 1 220 ? -13.797 6.141 13.078 1 97.81 220 VAL B O 1
ATOM 3977 N N . ASP B 1 221 ? -12.945 6.895 15.008 1 97 221 ASP B N 1
ATOM 3978 C CA . ASP B 1 221 ? -14.234 7.246 15.586 1 97 221 ASP B CA 1
ATOM 3979 C C . ASP B 1 221 ? -14.547 8.727 15.375 1 97 221 ASP B C 1
ATOM 3981 O O . ASP B 1 221 ? -13.719 9.594 15.672 1 97 221 ASP B O 1
ATOM 3985 N N . VAL B 1 222 ? -15.688 8.977 14.859 1 97.12 222 VAL B N 1
ATOM 3986 C CA . VAL B 1 222 ? -16.156 10.336 14.648 1 97.12 222 VAL B CA 1
ATOM 3987 C C . VAL B 1 222 ? -17.578 10.477 15.188 1 97.12 222 VAL B C 1
ATOM 3989 O O . VAL B 1 222 ? -18.531 9.992 14.578 1 97.12 222 VAL B O 1
ATOM 3992 N N . GLY B 1 223 ? -17.781 11.25 16.25 1 94.44 223 GLY B N 1
ATOM 3993 C CA . GLY B 1 223 ? -19.094 11.297 16.875 1 94.44 223 GLY B CA 1
ATOM 3994 C C . GLY B 1 223 ? -19.641 9.922 17.219 1 94.44 223 GLY B C 1
ATOM 3995 O O . GLY B 1 223 ? -19.031 9.188 18 1 94.44 223 GLY B O 1
ATOM 3996 N N . ASP B 1 224 ? -20.672 9.555 16.531 1 92.25 224 ASP B N 1
ATOM 3997 C CA . ASP B 1 224 ? -21.312 8.273 16.812 1 92.25 224 ASP B CA 1
ATOM 3998 C C . ASP B 1 224 ? -20.906 7.215 15.789 1 92.25 224 ASP B C 1
ATOM 4000 O O . ASP B 1 224 ? -21.422 6.094 15.812 1 92.25 224 ASP B O 1
ATOM 4004 N N . TYR B 1 225 ? -20 7.602 14.977 1 93.88 225 TYR B N 1
ATOM 4005 C CA . TYR B 1 225 ? -19.578 6.688 13.914 1 93.88 225 TYR B CA 1
ATOM 4006 C C . TYR B 1 225 ? -18.234 6.066 14.227 1 93.88 225 TYR B C 1
ATOM 4008 O O . TYR B 1 225 ? -17.406 6.66 14.938 1 93.88 225 TYR B O 1
ATOM 4016 N N . ALA B 1 226 ? -18.078 4.852 13.797 1 94.19 226 ALA B N 1
ATOM 4017 C CA . ALA B 1 226 ? -16.797 4.152 13.805 1 94.19 226 ALA B CA 1
ATOM 4018 C C . ALA B 1 226 ? -16.469 3.604 12.422 1 94.19 226 ALA B C 1
ATOM 4020 O O . ALA B 1 226 ? -17.219 2.795 11.867 1 94.19 226 ALA B O 1
ATOM 4021 N N . GLN B 1 227 ? -15.383 4.047 11.906 1 96.25 227 GLN B N 1
ATOM 4022 C CA . GLN B 1 227 ? -15.047 3.699 10.531 1 96.25 227 GLN B CA 1
ATOM 4023 C C . GLN B 1 227 ? -13.648 3.084 10.438 1 96.25 227 GLN B C 1
ATOM 4025 O O . GLN B 1 227 ? -12.68 3.666 10.93 1 96.25 227 GLN B O 1
ATOM 4030 N N . GLU B 1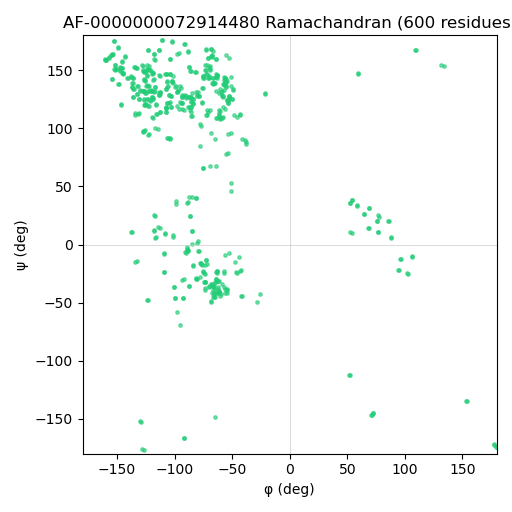 228 ? -13.57 1.876 9.875 1 96.38 228 GLU B N 1
ATOM 4031 C CA . GLU B 1 228 ? -12.258 1.374 9.484 1 96.38 228 GLU B CA 1
ATOM 4032 C C . GLU B 1 228 ? -11.766 2.049 8.203 1 96.38 228 GLU B C 1
ATOM 4034 O O . GLU B 1 228 ? -12.469 2.062 7.195 1 96.38 228 GLU B O 1
ATOM 4039 N N . VAL B 1 229 ? -10.641 2.672 8.266 1 97.81 229 VAL B N 1
ATOM 4040 C CA . VAL B 1 229 ? -10.023 3.344 7.125 1 97.81 229 VAL B CA 1
ATOM 4041 C C . VAL B 1 229 ? -8.812 2.541 6.645 1 97.81 229 VAL B C 1
ATOM 4043 O O . VAL B 1 229 ? -7.84 2.379 7.383 1 97.81 229 VAL B O 1
ATOM 4046 N N . GLN B 1 230 ? -8.922 2.07 5.391 1 97.5 230 GLN B N 1
ATOM 4047 C CA . GLN B 1 230 ? -7.906 1.191 4.82 1 97.5 230 GLN B CA 1
ATOM 4048 C C . GLN B 1 230 ? -6.828 1.992 4.098 1 97.5 230 GLN B C 1
ATOM 4050 O O . GLN B 1 230 ? -6.945 3.211 3.949 1 97.5 230 GLN B O 1
ATOM 4055 N N . THR B 1 231 ? -5.809 1.23 3.711 1 97.31 231 THR B N 1
ATOM 4056 C CA . THR B 1 231 ? -4.68 1.824 3.002 1 97.31 231 THR B CA 1
ATOM 4057 C C . THR B 1 231 ? -5.164 2.676 1.832 1 97.31 231 THR B C 1
ATOM 4059 O O . THR B 1 231 ? -5.953 2.215 1.006 1 97.31 231 THR B O 1
ATOM 4062 N N . ARG B 1 232 ? -4.754 3.891 1.814 1 96.62 232 ARG B N 1
ATOM 4063 C CA . ARG B 1 232 ? -4.918 4.852 0.73 1 96.62 232 ARG B CA 1
ATOM 4064 C C . ARG B 1 232 ? -6.34 5.395 0.689 1 96.62 232 ARG B C 1
ATOM 4066 O O . ARG B 1 232 ? -6.734 6.043 -0.281 1 96.62 232 ARG B O 1
ATOM 4073 N N . GLN B 1 233 ? -7.105 5.109 1.714 1 97.69 233 GLN B N 1
ATOM 4074 C CA . GLN B 1 233 ? -8.383 5.801 1.871 1 97.69 233 GLN B CA 1
ATOM 4075 C C . GLN B 1 233 ? -8.211 7.105 2.639 1 97.69 233 GLN B C 1
ATOM 4077 O O . GLN B 1 233 ? -7.254 7.262 3.4 1 97.69 233 GLN B O 1
ATOM 4082 N N . THR B 1 234 ? -9.086 8.047 2.379 1 98.06 234 THR B N 1
ATOM 4083 C CA . THR B 1 234 ? -9.086 9.336 3.049 1 98.06 234 THR B CA 1
ATOM 4084 C C . THR B 1 234 ? -10.367 9.539 3.85 1 98.06 234 THR B C 1
ATOM 4086 O O . THR B 1 234 ? -11.453 9.211 3.377 1 98.06 234 THR B O 1
ATOM 4089 N N . ILE B 1 235 ? -10.227 10.016 5.031 1 98.62 235 ILE B N 1
ATOM 4090 C CA . ILE B 1 235 ? -11.398 10.359 5.824 1 98.62 235 ILE B CA 1
ATOM 4091 C C . ILE B 1 235 ? -11.336 11.836 6.227 1 98.62 235 ILE B C 1
ATOM 4093 O O . ILE B 1 235 ? -10.266 12.336 6.578 1 98.62 235 ILE B O 1
ATOM 4097 N N . PHE B 1 236 ? -12.422 12.516 6.117 1 98 236 PHE B N 1
ATOM 4098 C CA . PHE B 1 236 ? -12.586 13.898 6.562 1 98 236 PHE B CA 1
ATOM 4099 C C . PHE B 1 236 ? -13.406 13.961 7.848 1 98 236 PHE B C 1
ATOM 4101 O O . PHE B 1 236 ? -14.484 13.367 7.93 1 98 236 PHE B O 1
ATOM 4108 N N . ILE B 1 237 ? -12.867 14.672 8.844 1 98.25 237 ILE B N 1
ATOM 4109 C CA . ILE B 1 237 ? -13.5 14.875 10.141 1 98.25 237 ILE B CA 1
ATOM 4110 C C . ILE B 1 237 ? -13.812 16.359 10.336 1 98.25 237 ILE B C 1
ATOM 4112 O O . ILE B 1 237 ? -12.906 17.156 10.555 1 98.25 237 ILE B O 1
ATOM 4116 N N . PRO B 1 238 ? -15.07 16.734 10.359 1 97.38 238 PRO B N 1
ATOM 4117 C CA . PRO B 1 238 ? -15.414 18.141 10.547 1 97.38 238 PRO B CA 1
ATOM 4118 C C . PRO B 1 238 ? -15.102 18.641 11.961 1 97.38 238 PRO B C 1
ATOM 4120 O O . PRO B 1 238 ? -15.203 17.891 12.922 1 97.38 238 PRO B O 1
ATOM 4123 N N . ALA B 1 239 ? -14.812 19.906 11.977 1 97.19 239 ALA B N 1
ATOM 4124 C CA . ALA B 1 239 ? -14.641 20.594 13.258 1 97.19 239 ALA B CA 1
ATOM 4125 C C . ALA B 1 239 ? -15.875 20.422 14.141 1 97.19 239 ALA B C 1
ATOM 4127 O O . ALA B 1 239 ? -17 20.375 13.641 1 97.19 239 ALA B O 1
ATOM 4128 N N . GLY B 1 240 ? -15.609 20.266 15.43 1 95.69 240 GLY B N 1
ATOM 4129 C CA . GLY B 1 240 ? -16.703 20.203 16.391 1 95.69 240 GLY B CA 1
ATOM 4130 C C . GLY B 1 240 ? -17.094 18.781 16.734 1 95.69 240 GLY B C 1
ATOM 4131 O O . GLY B 1 240 ? -17.828 18.547 17.703 1 95.69 240 GLY B O 1
ATOM 4132 N N . ASN B 1 241 ? -16.625 17.812 16 1 95.69 241 ASN B N 1
ATOM 4133 C CA . ASN B 1 241 ? -16.906 16.406 16.297 1 95.69 241 ASN B CA 1
ATOM 4134 C C . ASN B 1 241 ? -15.914 15.836 17.312 1 95.69 241 ASN B C 1
ATOM 4136 O O . ASN B 1 241 ? -14.758 16.25 17.344 1 95.69 241 ASN B O 1
ATOM 4140 N N . THR B 1 242 ? -16.422 14.906 18.062 1 96.69 242 THR B N 1
ATOM 4141 C CA . THR B 1 242 ? -15.492 14.07 18.828 1 96.69 242 THR B CA 1
ATOM 4142 C C . THR B 1 242 ? -14.812 13.055 17.906 1 96.69 242 THR B C 1
ATOM 4144 O O . THR B 1 242 ? -15.422 12.57 16.953 1 96.69 242 THR B O 1
ATOM 4147 N N . ALA B 1 243 ? -13.555 12.805 18.188 1 97.25 243 ALA B N 1
ATOM 4148 C CA . ALA B 1 243 ? -12.852 11.852 17.328 1 97.25 243 ALA B CA 1
ATOM 4149 C C . ALA B 1 243 ? -11.742 11.133 18.094 1 97.25 243 ALA B C 1
ATOM 4151 O O . ALA B 1 243 ? -11.227 11.656 19.078 1 97.25 243 ALA B O 1
ATOM 4152 N N . SER B 1 244 ? -11.391 9.977 17.672 1 96.94 244 SER B N 1
ATOM 4153 C CA . SER B 1 244 ? -10.25 9.172 18.125 1 96.94 244 SER B CA 1
ATOM 4154 C C . SER B 1 244 ? -9.789 8.211 17.031 1 96.94 244 SER B C 1
ATOM 4156 O O . SER B 1 244 ? -10.469 8.055 16.016 1 96.94 244 SER B O 1
ATOM 4158 N N . LEU B 1 245 ? -8.609 7.676 17.188 1 97.19 245 LEU B N 1
ATOM 4159 C CA . LEU B 1 245 ? -8.156 6.703 16.188 1 97.19 245 LEU B CA 1
ATOM 4160 C C . LEU B 1 245 ? -7.262 5.648 16.844 1 97.19 245 LEU B C 1
ATOM 4162 O O . LEU B 1 245 ? -6.648 5.902 17.875 1 97.19 245 LEU B O 1
ATOM 4166 N N . ALA B 1 246 ? -7.238 4.488 16.281 1 96.94 246 ALA B N 1
ATOM 4167 C CA . ALA B 1 246 ? -6.418 3.355 16.703 1 96.94 246 ALA B CA 1
ATOM 4168 C C . ALA B 1 246 ? -6.031 2.48 15.523 1 96.94 246 ALA B C 1
ATOM 4170 O O . ALA B 1 246 ? -6.852 2.229 14.633 1 96.94 246 ALA B O 1
ATOM 4171 N N . ALA B 1 247 ? -4.738 2.055 15.547 1 97 247 ALA B N 1
ATOM 4172 C CA . ALA B 1 247 ? -4.328 1.111 14.508 1 97 247 ALA B CA 1
ATOM 4173 C C . ALA B 1 247 ? -5.055 -0.223 14.664 1 97 247 ALA B C 1
ATOM 4175 O O . ALA B 1 247 ? -5.238 -0.713 15.781 1 97 247 ALA B O 1
ATOM 4176 N N . THR B 1 248 ? -5.469 -0.8 13.531 1 96.81 248 THR B N 1
ATOM 4177 C CA . THR B 1 248 ? -6.16 -2.082 13.578 1 96.81 248 THR B CA 1
ATOM 4178 C C . THR B 1 248 ? -5.352 -3.16 12.859 1 96.81 248 THR B C 1
ATOM 4180 O O . THR B 1 248 ? -5.828 -4.281 12.672 1 96.81 248 THR B O 1
ATOM 4183 N N . THR B 1 249 ? -4.176 -2.875 12.43 1 96 249 THR B N 1
ATOM 4184 C CA . THR B 1 249 ? -3.248 -3.842 11.852 1 96 249 THR B CA 1
ATOM 4185 C C . THR B 1 249 ? -1.928 -3.852 12.609 1 96 249 THR B C 1
ATOM 4187 O O . THR B 1 249 ? -1.684 -2.98 13.453 1 96 249 THR B O 1
ATOM 4190 N N . ARG B 1 250 ? -1.109 -4.797 12.391 1 93.88 250 ARG B N 1
ATOM 4191 C CA . ARG B 1 250 ? 0.16 -4.965 13.086 1 93.88 250 ARG B CA 1
ATOM 4192 C C . ARG B 1 250 ? 1.014 -3.705 12.984 1 93.88 250 ARG B C 1
ATOM 4194 O O . ARG B 1 250 ? 1.737 -3.359 13.922 1 93.88 250 ARG B O 1
ATOM 4201 N N . TYR B 1 251 ? 1.014 -3.096 11.922 1 93.75 251 TYR B N 1
ATOM 4202 C CA . TYR B 1 251 ? 1.582 -1.772 11.688 1 93.75 251 TYR B CA 1
ATOM 4203 C C . TYR B 1 251 ? 0.641 -0.914 10.852 1 93.75 251 TYR B C 1
ATOM 4205 O O . TYR B 1 251 ? 0.011 -1.407 9.914 1 93.75 251 TYR B O 1
ATOM 4213 N N . ALA B 1 252 ? 0.533 0.298 11.211 1 96.88 252 ALA B N 1
ATOM 4214 C CA . ALA B 1 252 ? -0.249 1.243 10.414 1 96.88 252 ALA B CA 1
ATOM 4215 C C . ALA B 1 252 ? 0.346 2.646 10.492 1 96.88 252 ALA B C 1
ATOM 4217 O O . ALA B 1 252 ? 0.967 3.012 11.492 1 96.88 252 ALA B O 1
ATOM 4218 N N . SER B 1 253 ? 0.187 3.402 9.484 1 97.31 253 SER B N 1
ATOM 4219 C CA . SER B 1 253 ? 0.66 4.781 9.43 1 97.31 253 SER B CA 1
ATOM 4220 C C . SER B 1 253 ? -0.3 5.664 8.641 1 97.31 253 SER B C 1
ATOM 4222 O O . SER B 1 253 ? -0.972 5.191 7.719 1 97.31 253 SER B O 1
ATOM 4224 N N . LEU B 1 254 ? -0.418 6.891 9.008 1 98.56 254 LEU B N 1
ATOM 4225 C CA . LEU B 1 254 ? -1.278 7.852 8.328 1 98.56 254 LEU B CA 1
ATOM 4226 C C . LEU B 1 254 ? -0.665 9.25 8.359 1 98.56 254 LEU B C 1
ATOM 4228 O O . LEU B 1 254 ? 0.246 9.516 9.148 1 98.56 254 LEU B O 1
ATOM 4232 N N . TYR B 1 255 ? -1.062 10.086 7.43 1 98.56 255 TYR B N 1
ATOM 4233 C CA . TYR B 1 255 ? -0.869 11.531 7.527 1 98.56 255 TYR B CA 1
ATOM 4234 C C . TYR B 1 255 ? -2.162 12.227 7.93 1 98.56 255 TYR B C 1
ATOM 4236 O O . TYR B 1 255 ? -3.244 11.859 7.473 1 98.56 255 TYR B O 1
ATOM 4244 N N . VAL B 1 256 ? -2.021 13.203 8.758 1 98.75 256 VAL B N 1
ATOM 4245 C CA . VAL B 1 256 ? -3.174 14 9.164 1 98.75 256 VAL B CA 1
ATOM 4246 C C . VAL B 1 256 ? -2.889 15.477 8.93 1 98.75 256 VAL B C 1
ATOM 4248 O O . VAL B 1 256 ? -1.794 15.961 9.234 1 98.75 256 VAL B O 1
ATOM 4251 N N . THR B 1 257 ? -3.789 16.141 8.336 1 97.69 257 THR B N 1
ATOM 4252 C CA . THR B 1 257 ? -3.803 17.594 8.164 1 97.69 257 THR B CA 1
ATOM 4253 C C . THR B 1 257 ? -4.941 18.219 8.961 1 97.69 257 THR B C 1
ATOM 4255 O O . THR B 1 257 ? -6.078 17.734 8.914 1 97.69 257 THR B O 1
ATOM 4258 N N . CYS B 1 258 ? -4.668 19.234 9.719 1 96.94 258 CYS B N 1
ATOM 4259 C CA . CYS B 1 258 ? -5.664 19.953 10.516 1 96.94 258 CYS B CA 1
ATOM 4260 C C . CYS B 1 258 ? -5.496 21.453 10.383 1 96.94 258 CYS B C 1
ATOM 4262 O O . CYS B 1 258 ? -4.379 21.953 10.203 1 96.94 258 CYS B O 1
ATOM 4264 N N . ASP B 1 259 ? -6.594 22.172 10.555 1 94.56 259 ASP B N 1
ATOM 4265 C CA . ASP B 1 259 ? -6.508 23.641 10.516 1 94.56 259 ASP B CA 1
ATOM 4266 C C . ASP B 1 259 ? -6.461 24.219 11.93 1 94.56 259 ASP B C 1
ATOM 4268 O O . ASP B 1 259 ? -7.02 25.297 12.18 1 94.56 259 ASP B O 1
ATOM 4272 N N . GLY B 1 260 ? -5.828 23.609 12.82 1 93 260 GLY B N 1
ATOM 4273 C CA . GLY B 1 260 ? -5.699 24.047 14.203 1 93 260 GLY B CA 1
ATOM 4274 C C . GLY B 1 260 ? -5.488 22.906 15.172 1 93 260 GLY B C 1
ATOM 4275 O O . GLY B 1 260 ? -4.648 22.031 14.945 1 93 260 GLY B O 1
ATOM 4276 N N . VAL B 1 261 ? -6.215 22.953 16.266 1 95.19 261 VAL B N 1
ATOM 4277 C CA . VAL B 1 261 ? -6.066 21.969 17.328 1 95.19 261 VAL B CA 1
ATOM 4278 C C . VAL B 1 261 ? -6.77 20.672 16.922 1 95.19 261 VAL B C 1
ATOM 4280 O O . VAL B 1 261 ? -8 20.594 16.922 1 95.19 261 VAL B O 1
ATOM 4283 N N . GLY B 1 262 ? -6.039 19.672 16.516 1 96.88 262 GLY B N 1
ATOM 4284 C CA . GLY B 1 262 ? -6.492 18.312 16.219 1 96.88 262 GLY B CA 1
ATOM 4285 C C . GLY B 1 262 ? -5.664 17.25 16.906 1 96.88 262 GLY B C 1
ATOM 4286 O O . GLY B 1 262 ? -5.145 17.453 18 1 96.88 262 GLY B O 1
ATOM 4287 N N . PHE B 1 263 ? -5.566 16.062 16.328 1 97.44 263 PHE B N 1
ATOM 4288 C CA . PHE B 1 263 ? -4.797 14.953 16.891 1 97.44 263 PHE B CA 1
ATOM 4289 C C . PHE B 1 263 ? -3.35 15.367 17.125 1 97.44 263 PHE B C 1
ATOM 4291 O O . PHE B 1 263 ? -2.781 15.086 18.188 1 97.44 263 PHE B O 1
ATOM 4298 N N . PRO B 1 264 ? -2.746 16.125 16.141 1 97.19 264 PRO B N 1
ATOM 4299 C CA . PRO B 1 264 ? -1.339 16.484 16.328 1 97.19 264 PRO B CA 1
ATOM 4300 C C . PRO B 1 264 ? -1.109 17.344 17.578 1 97.19 264 PRO B C 1
ATOM 4302 O O . PRO B 1 264 ? -0.132 17.125 18.297 1 97.19 264 PRO B O 1
ATOM 4305 N N . ALA B 1 265 ? -1.988 18.266 17.797 1 95.56 265 ALA B N 1
ATOM 4306 C CA . ALA B 1 265 ? -1.826 19.125 18.969 1 95.56 265 ALA B CA 1
ATOM 4307 C C . ALA B 1 265 ? -1.894 18.328 20.266 1 95.56 265 ALA B C 1
ATOM 4309 O O . ALA B 1 265 ? -1.091 18.547 21.172 1 95.56 265 ALA B O 1
ATOM 4310 N N . VAL B 1 266 ? -2.775 17.422 20.328 1 94.5 266 VAL B N 1
ATOM 4311 C CA . VAL B 1 266 ? -2.961 16.594 21.516 1 94.5 266 VAL B CA 1
ATOM 4312 C C . VAL B 1 266 ? -1.75 15.68 21.703 1 94.5 266 VAL B C 1
ATOM 4314 O O . VAL B 1 266 ? -1.161 15.641 22.797 1 94.5 266 VAL B O 1
ATOM 4317 N N . LEU B 1 267 ? -1.378 15.016 20.688 1 94.06 267 LEU B N 1
ATOM 4318 C CA . LEU B 1 267 ? -0.272 14.07 20.766 1 94.06 267 LEU B CA 1
ATOM 4319 C C . LEU B 1 267 ? 1.041 14.789 21.047 1 94.06 267 LEU B C 1
ATOM 4321 O O . LEU B 1 267 ? 1.902 14.266 21.75 1 94.06 267 LEU B O 1
ATOM 4325 N N . GLY B 1 268 ? 1.151 15.938 20.5 1 92.69 268 GLY B N 1
ATOM 4326 C CA . GLY B 1 268 ? 2.324 16.734 20.797 1 92.69 268 GLY B CA 1
ATOM 4327 C C . GLY B 1 268 ? 2.383 17.203 22.234 1 92.69 268 GLY B C 1
ATOM 4328 O O . GLY B 1 268 ? 3.463 17.266 22.828 1 92.69 268 GLY B O 1
ATOM 4329 N N . ALA B 1 269 ? 1.249 17.5 22.766 1 92.06 269 ALA B N 1
ATOM 4330 C CA . ALA B 1 269 ? 1.184 18.047 24.125 1 92.06 269 ALA B CA 1
ATOM 4331 C C . ALA B 1 269 ? 1.466 16.969 25.172 1 92.06 269 ALA B C 1
ATOM 4333 O O . ALA B 1 269 ? 2.07 17.234 26.203 1 92.06 269 ALA B O 1
ATOM 4334 N N . ILE B 1 270 ? 1.094 15.75 24.891 1 89.81 270 ILE B N 1
ATOM 4335 C CA . ILE B 1 270 ? 1.188 14.719 25.922 1 89.81 270 ILE B CA 1
ATOM 4336 C C . ILE B 1 270 ? 2.309 13.742 25.578 1 89.81 270 ILE B C 1
ATOM 4338 O O . ILE B 1 270 ? 2.652 12.867 26.375 1 89.81 270 ILE B O 1
ATOM 4342 N N . GLY B 1 271 ? 2.885 13.875 24.375 1 90.06 271 GLY B N 1
ATOM 4343 C CA . GLY B 1 271 ? 3.867 12.914 23.891 1 90.06 271 GLY B CA 1
ATOM 4344 C C . GLY B 1 271 ? 5.207 13.031 24.594 1 90.06 271 GLY B C 1
ATOM 4345 O O . GLY B 1 271 ? 5.617 14.133 24.969 1 90.06 271 GLY B O 1
ATOM 4346 N N . LYS B 1 272 ? 5.887 11.898 24.688 1 89.06 272 LYS B N 1
ATOM 4347 C CA . LYS B 1 272 ? 7.266 11.836 25.156 1 89.06 272 LYS B CA 1
ATOM 4348 C C . LYS B 1 272 ? 8.227 11.562 24 1 89.06 272 LYS B C 1
ATOM 4350 O O . LYS B 1 272 ? 7.941 10.75 23.125 1 89.06 272 LYS B O 1
ATOM 4355 N N . GLU B 1 273 ? 9.305 12.234 24.109 1 89.38 273 GLU B N 1
ATOM 4356 C CA . GLU B 1 273 ? 10.297 12.016 23.062 1 89.38 273 GLU B CA 1
ATOM 4357 C C . GLU B 1 273 ? 10.656 10.531 22.938 1 89.38 273 GLU B C 1
ATOM 4359 O O . GLU B 1 273 ? 10.797 9.836 23.938 1 89.38 273 GLU B O 1
ATOM 4364 N N . TYR B 1 274 ? 10.711 10.141 21.734 1 88.38 274 TYR B N 1
ATOM 4365 C CA . TYR B 1 274 ? 10.969 8.742 21.406 1 88.38 274 TYR B CA 1
ATOM 4366 C C . TYR B 1 274 ? 12.062 8.625 20.359 1 88.38 274 TYR B C 1
ATOM 4368 O O . TYR B 1 274 ? 11.961 9.203 19.281 1 88.38 274 TYR B O 1
ATOM 4376 N N . SER B 1 275 ? 13.117 7.879 20.594 1 80.06 275 SER B N 1
ATOM 4377 C CA . SER B 1 275 ? 14.312 7.883 19.75 1 80.06 275 SER B CA 1
ATOM 4378 C C . SER B 1 275 ? 14.227 6.812 18.656 1 80.06 275 SER B C 1
ATOM 4380 O O . SER B 1 275 ? 14.773 6.98 17.578 1 80.06 275 SER B O 1
ATOM 4382 N N . SER B 1 276 ? 13.523 5.715 18.953 1 78.62 276 SER B N 1
ATOM 4383 C CA . SER B 1 276 ? 13.453 4.648 17.953 1 78.62 276 SER B CA 1
ATOM 4384 C C . SER B 1 276 ? 12.586 5.059 16.781 1 78.62 276 SER B C 1
ATOM 4386 O O . SER B 1 276 ? 11.555 5.715 16.953 1 78.62 276 SER B O 1
ATOM 4388 N N . PRO B 1 277 ? 13 4.633 15.57 1 75.12 277 PRO B N 1
ATOM 4389 C CA . PRO B 1 277 ? 12.203 5 14.398 1 75.12 277 PRO B CA 1
ATOM 4390 C C . PRO B 1 277 ? 10.93 4.168 14.266 1 75.12 277 PRO B C 1
ATOM 4392 O O . PRO B 1 277 ? 10.023 4.523 13.5 1 75.12 277 PRO B O 1
ATOM 4395 N N . VAL B 1 278 ? 10.953 3.01 15.016 1 78.44 278 VAL B N 1
ATOM 4396 C CA . VAL B 1 278 ? 9.797 2.125 14.883 1 78.44 278 VAL B CA 1
ATOM 4397 C C . VAL B 1 278 ? 9.242 1.8 16.266 1 78.44 278 VAL B C 1
ATOM 4399 O O . VAL B 1 278 ? 9.945 1.926 17.281 1 78.44 278 VAL B O 1
ATOM 4402 N N . ILE B 1 279 ? 7.949 1.505 16.234 1 83.38 279 ILE B N 1
ATOM 4403 C CA . ILE B 1 279 ? 7.324 1.046 17.469 1 83.38 279 ILE B CA 1
ATOM 4404 C C . ILE B 1 279 ? 7.949 -0.277 17.906 1 83.38 279 ILE B C 1
ATOM 4406 O O . ILE B 1 279 ? 7.871 -1.275 17.188 1 83.38 279 ILE B O 1
ATOM 4410 N N . SER B 1 280 ? 8.664 -0.264 18.875 1 74.56 280 SER B N 1
ATOM 4411 C CA . SER B 1 280 ? 9.398 -1.448 19.312 1 74.56 280 SER B CA 1
ATOM 4412 C C . SER B 1 280 ? 9.125 -1.754 20.781 1 74.56 280 SER B C 1
ATOM 4414 O O . SER B 1 280 ? 8.289 -1.101 21.422 1 74.56 280 SER B O 1
ATOM 4416 N N . VAL B 1 281 ? 9.828 -2.77 21.203 1 62.5 281 VAL B N 1
ATOM 4417 C CA . VAL B 1 281 ? 9.75 -3.182 22.594 1 62.5 281 VAL B CA 1
ATOM 4418 C C . VAL B 1 281 ? 10.055 -1.992 23.5 1 62.5 281 VAL B C 1
ATOM 4420 O O . VAL B 1 281 ? 10.992 -1.231 23.25 1 62.5 281 VAL B O 1
ATOM 4423 N N . GLY B 1 282 ? 9.195 -1.649 24.391 1 63.81 282 GLY B N 1
ATOM 4424 C CA . GLY B 1 282 ? 9.375 -0.547 25.328 1 63.81 282 GLY B CA 1
ATOM 4425 C C . GLY B 1 282 ? 8.523 0.662 24.984 1 63.81 282 GLY B C 1
ATOM 4426 O O . GLY B 1 282 ? 8.617 1.699 25.641 1 63.81 282 GLY B O 1
ATOM 4427 N N . PHE B 1 283 ? 7.98 0.519 23.828 1 71.06 283 PHE B N 1
ATOM 4428 C CA . PHE B 1 283 ? 7.082 1.604 23.453 1 71.06 283 PHE B CA 1
ATOM 4429 C C . PHE B 1 283 ? 6.074 1.889 24.547 1 71.06 283 PHE B C 1
ATOM 4431 O O . PHE B 1 283 ? 5.152 1.103 24.781 1 71.06 283 PHE B O 1
ATOM 4438 N N . ASP B 1 284 ? 6.59 1.972 25.828 1 60.16 284 ASP B N 1
ATOM 4439 C CA . ASP B 1 284 ? 5.738 2.262 26.984 1 60.16 284 ASP B CA 1
ATOM 4440 C C . ASP B 1 284 ? 5.152 3.67 26.891 1 60.16 284 ASP B C 1
ATOM 4442 O O . ASP B 1 284 ? 5.883 4.66 26.984 1 60.16 284 ASP B O 1
ATOM 4446 N N . THR B 1 285 ? 3.975 3.854 26.297 1 60.59 285 THR B N 1
ATOM 4447 C CA . THR B 1 285 ? 3.316 5.145 26.125 1 60.59 285 THR B CA 1
ATOM 4448 C C . THR B 1 285 ? 2.512 5.523 27.359 1 60.59 285 THR B C 1
ATOM 4450 O O . THR B 1 285 ? 1.67 6.422 27.312 1 60.59 285 THR B O 1
ATOM 4453 N N . ASP B 1 286 ? 2.51 4.66 28.438 1 55.66 286 ASP B N 1
ATOM 4454 C CA . ASP B 1 286 ? 1.615 5.055 29.516 1 55.66 286 ASP B CA 1
ATOM 4455 C C . ASP B 1 286 ? 2.047 6.387 30.141 1 55.66 286 ASP B C 1
ATOM 4457 O O . ASP B 1 286 ? 2.822 6.414 31.094 1 55.66 286 ASP B O 1
ATOM 4461 N N . PRO B 1 287 ? 1.886 7.406 29.25 1 54.75 287 PRO B N 1
ATOM 4462 C CA . PRO B 1 287 ? 2.172 8.672 29.922 1 54.75 287 PRO B CA 1
ATOM 4463 C C . PRO B 1 287 ? 1.405 8.836 31.234 1 54.75 287 PRO B C 1
ATOM 4465 O O . PRO B 1 287 ? 0.369 8.195 31.438 1 54.75 287 PRO B O 1
ATOM 4468 N N . ASP B 1 288 ? 2.021 9.273 32.156 1 57.75 288 ASP B N 1
ATOM 4469 C CA . ASP B 1 288 ? 1.304 9.758 33.344 1 57.75 288 ASP B CA 1
ATOM 4470 C C . ASP B 1 288 ? 0.02 10.484 32.938 1 57.75 288 ASP B C 1
ATOM 4472 O O . ASP B 1 288 ? 0.059 11.641 32.531 1 57.75 288 ASP B O 1
ATOM 4476 N N . VAL B 1 289 ? -1.075 9.703 32.812 1 62.41 289 VAL B N 1
ATOM 4477 C CA . VAL B 1 289 ? -2.414 10.141 32.438 1 62.41 289 VAL B CA 1
ATOM 4478 C C . VAL B 1 289 ? -2.789 11.391 33.219 1 62.41 289 VAL B C 1
ATOM 4480 O O . VAL B 1 289 ? -3.617 12.188 32.781 1 62.41 289 VAL B O 1
ATOM 4483 N N . SER B 1 290 ? -2.16 11.539 34.344 1 62.19 290 SER B N 1
ATOM 4484 C CA . SER B 1 290 ? -2.514 12.688 35.156 1 62.19 290 SER B CA 1
ATOM 4485 C C . SER B 1 290 ? -2.191 14 34.438 1 62.19 290 SER B C 1
ATOM 4487 O O . SER B 1 290 ? -2.871 15.008 34.656 1 62.19 290 SER B O 1
ATOM 4489 N N . ARG B 1 291 ? -1.305 13.93 33.531 1 70.19 291 ARG B N 1
ATOM 4490 C CA . ARG B 1 291 ? -0.894 15.156 32.844 1 70.19 291 ARG B CA 1
ATOM 4491 C C . ARG B 1 291 ? -1.76 15.422 31.625 1 70.19 291 ARG B C 1
ATOM 4493 O O . ARG B 1 291 ? -1.708 16.5 31.047 1 70.19 291 ARG B O 1
ATOM 4500 N N . TYR B 1 292 ? -2.652 14.484 31.344 1 81 292 TYR B N 1
ATOM 4501 C CA . TYR B 1 292 ? -3.445 14.625 30.125 1 81 292 TYR B CA 1
ATOM 4502 C C . TYR B 1 292 ? -4.492 15.719 30.281 1 81 292 TYR B C 1
ATOM 4504 O O . TYR B 1 292 ? -4.68 16.547 29.391 1 81 292 TYR B O 1
ATOM 4512 N N . GLU B 1 293 ? -5.02 15.773 31.469 1 81.62 293 GLU B N 1
ATOM 4513 C CA . GLU B 1 293 ? -6.098 16.734 31.688 1 81.62 293 GLU B CA 1
ATOM 4514 C C . GLU B 1 293 ? -5.598 18.172 31.562 1 81.62 293 GLU B C 1
ATOM 4516 O O . GLU B 1 293 ? -6.254 19.016 30.953 1 81.62 293 GLU B O 1
ATOM 4521 N N . GLU B 1 294 ? -4.488 18.422 32.156 1 84.75 294 GLU B N 1
ATOM 4522 C CA . GLU B 1 294 ? -3.918 19.766 32.062 1 84.75 294 GLU B CA 1
ATOM 4523 C C . GLU B 1 294 ? -3.596 20.141 30.625 1 84.75 294 GLU B C 1
ATOM 4525 O O . GLU B 1 294 ? -3.855 21.266 30.203 1 84.75 294 GLU B O 1
ATOM 4530 N N . ALA B 1 295 ? -3.09 19.219 29.891 1 87.88 295 ALA B N 1
ATOM 4531 C CA . ALA B 1 295 ? -2.746 19.469 28.5 1 87.88 295 ALA B CA 1
ATOM 4532 C C . ALA B 1 295 ? -3.996 19.734 27.672 1 87.88 295 ALA B C 1
ATOM 4534 O O . ALA B 1 295 ? -4.012 20.656 26.844 1 87.88 295 ALA B O 1
ATOM 4535 N N . PHE B 1 296 ? -5.047 19.031 27.938 1 89.5 296 PHE B N 1
ATOM 4536 C CA . PHE B 1 296 ? -6.285 19.188 27.188 1 89.5 296 PHE B CA 1
ATOM 4537 C C . PHE B 1 296 ? -6.949 20.516 27.484 1 89.5 296 PHE B C 1
ATOM 4539 O O . PHE B 1 296 ? -7.484 21.172 26.594 1 89.5 296 PHE B O 1
ATOM 4546 N N . GLU B 1 297 ? -6.816 20.891 28.766 1 87.69 297 GLU B N 1
ATOM 4547 C CA . GLU B 1 297 ? -7.359 22.188 29.156 1 87.69 297 GLU B CA 1
ATOM 4548 C C . GLU B 1 297 ? -6.617 23.344 28.469 1 87.69 297 GLU B C 1
ATOM 4550 O O . GLU B 1 297 ? -7.238 24.297 28.016 1 87.69 297 GLU B O 1
ATOM 4555 N N . ARG B 1 298 ? -5.383 23.188 28.422 1 90.31 298 ARG B N 1
ATOM 4556 C CA . ARG B 1 298 ? -4.57 24.219 27.781 1 90.31 298 ARG B CA 1
ATOM 4557 C C . ARG B 1 298 ? -4.91 24.344 26.297 1 90.31 298 ARG B C 1
ATOM 4559 O O . ARG B 1 298 ? -4.855 25.438 25.734 1 90.31 298 ARG B O 1
ATOM 4566 N N . LEU B 1 299 ? -5.301 23.234 25.719 1 93.06 299 LEU B N 1
ATOM 4567 C CA . LEU B 1 299 ? -5.625 23.219 24.297 1 93.06 299 LEU B CA 1
ATOM 4568 C C . LEU B 1 299 ? -7.094 23.562 24.078 1 93.06 299 LEU B C 1
ATOM 4570 O O . LEU B 1 299 ? -7.547 23.641 22.922 1 93.06 299 LEU B O 1
ATOM 4574 N N . GLY B 1 300 ? -7.84 23.719 25.156 1 89.12 300 GLY B N 1
ATOM 4575 C CA . GLY B 1 300 ? -9.25 24.062 25.062 1 89.12 300 GLY B CA 1
ATOM 4576 C C . GLY B 1 300 ? -10.117 22.875 24.688 1 89.12 300 GLY B C 1
ATOM 4577 O O . GLY B 1 300 ? -11.148 23.031 24.031 1 89.12 300 GLY B O 1
ATOM 4578 N N . LEU B 1 301 ? -9.562 21.766 25 1 88.31 301 LEU B N 1
ATOM 4579 C CA . LEU B 1 301 ? -10.305 20.562 24.625 1 88.31 301 LEU B CA 1
ATOM 4580 C C . LEU B 1 301 ? -11.164 20.078 25.781 1 88.31 301 LEU B C 1
ATOM 4582 O O . LEU B 1 301 ? -10.805 20.25 26.953 1 88.31 301 LEU B O 1
ATOM 4586 N N . GLN B 1 302 ? -12.453 19.719 25.516 1 73.19 302 GLN B N 1
ATOM 4587 C CA . GLN B 1 302 ? -13.375 19.172 26.516 1 73.19 302 GLN B CA 1
ATOM 4588 C C . GLN B 1 302 ? -13.609 17.672 26.281 1 73.19 302 GLN B C 1
ATOM 4590 O O . GLN B 1 302 ? -13.664 17.219 25.125 1 73.19 302 GLN B O 1
#

pLDDT: mean 82.09, std 19.37, range [27.02, 98.75]

Radius of gyration: 25.18 Å; Cα contacts (8 Å, |Δi|>4): 1535; chains: 2; bounding box: 56×68×62 Å

Sequence (604 aa):
MADIKSTLVPPGKPDEAYIVPYLEGHVVDIPSSVSVIRVMVTAKETNNTFALVTSGGSEGPPIGLHCHDDAHDIFLCTKGQVSVWANEPGRTLNPGDMASVPHSPDTRDPTKTLFPRLMELPGKHDFVPVPGHPATEVTFCLPTDSVIPDGPEPYFLKADSRPKYAATGLLFKPLVGLKQTHNRFVVSRIEGTTRIPSKLPKLSYPSHQAIIVVEGAFRVDVGDYAQEVQTRQTIFIPAGNTASLAATTRYASLYVTCDGVGFPAVLGAIGKEYSSPVISVGFDTDPDVSRYEEAFERLGLQMADIKSTLVPPGKPDEAYIVPYLEGHVVDIPSSVSVIRVMVTAKETNNTFALVTSGGSEGPPIGLHCHDDAHDIFLCTKGQVSVWANEPGRTLNPGDMASVPHSPDTRDPTKTLFPRLMELPGKHDFVPVPGHPATEVTFCLPTDSVIPDGPEPYFLKADSRPKYAATGLLFKPLVGLKQTHNRFVVSRIEGTTRIPSKLPKLSYPSHQAIIVVEGAFRVDVGDYAQEVQTRQTIFIPAGNTASLAATTRYASLYVTCDGVGFPAVLGAIGKEYSSPVISVGFDTDPDVSRYEEAFERLGLQ

Foldseek 3Di:
DDAFAEDLEDPLAQAGKYKHDFPGADWDDWVQDQKIKHWHADCSNFVNLDTDIDMDGDDDDDPFDKAFQFDWDKDAALDDWDWDDFVDDIAIEDHQKMKIHGHDPPPAAQPPGTDPVVVVPPDDGRIHGDPDDPNHDYYHDDLVQEDDDQAQGMGMHHHLSYWWWQAQQKIKAWDADCRNNVLRKGKIKIKHAPVRWGPDDWWQAQKKKKKAKSAAWKWKDWAPHTYIHGHGMMMIHHHGTTMDMTGPHGMIMMMMMISADDPNQLCVQQTDTDNDSDCDPPSPNPGPCVCNVVSCVVRVMD/DDAFAEDLEDPLAQAGKYKHDFPGADWDDWVQDQKIKHWHADCSNFVNLDTDIDMDGDDDDDPFDKAFQFDWDKDAALDDWDWDDEVDDIEIEDHQKMKIHGHDPPPAAQPPGGDPVVVVPPDDGRIGGDPDDPNHDYYHDDLVQEDDDQAQGMGMHHHLSYWWWQAQQKIKAWDADCRNNVLRKGKIKIKHAPVRWGPDDFWQAQKKKKKAKSAAWKWKDWAPHTYIHGHGMMMIHHHGTTMDMTGPHGMIMMMMMISADDPNQLCVQQTDTDNDSDPDPPSPNPGPCVCSVVSCVVRVMD

Solvent-accessible surface area (backbone atoms only — not comparable to full-atom values): 31886 Å² total; per-residue (Å²): 117,56,70,60,49,73,35,58,43,59,86,61,47,42,82,55,56,34,30,29,53,45,87,43,26,44,75,43,75,40,88,92,41,64,38,43,36,21,35,58,38,45,40,53,34,45,76,65,48,52,67,42,70,48,73,52,66,58,96,58,76,75,70,69,52,62,39,26,69,70,48,65,45,73,47,73,31,80,66,72,71,49,74,48,81,60,94,63,68,22,31,34,28,42,55,57,13,36,38,39,39,41,40,50,84,74,75,54,65,10,70,77,64,60,50,70,66,63,52,66,42,93,65,93,70,46,60,12,33,43,84,82,64,68,82,65,66,63,40,63,66,43,84,81,25,41,60,78,67,99,29,51,62,61,42,44,35,27,55,85,51,53,80,27,21,34,28,34,36,27,43,41,33,80,74,42,43,39,63,41,43,82,63,28,32,31,36,32,39,42,34,29,18,45,87,40,65,47,61,52,65,73,35,39,24,82,19,37,35,39,36,37,24,72,36,43,25,31,36,37,35,46,65,74,25,55,32,80,40,44,52,52,18,33,40,40,41,31,46,66,38,31,36,33,57,31,31,67,24,60,48,18,32,31,41,40,37,23,51,56,53,36,70,65,51,53,41,62,64,58,29,39,82,38,86,66,92,58,93,48,93,75,71,71,23,81,53,69,65,79,54,45,58,59,46,33,52,74,71,68,42,100,117,55,69,60,49,74,36,58,44,59,86,59,46,42,81,55,54,35,31,30,53,43,87,42,25,45,75,42,73,36,87,92,42,64,37,41,37,21,35,59,37,45,39,52,35,44,75,64,47,52,66,42,69,50,75,53,66,56,95,59,77,76,70,68,52,61,39,24,72,68,47,63,47,72,46,74,30,79,67,71,72,49,74,49,80,63,97,65,67,22,31,34,27,43,56,58,13,36,37,39,38,42,40,50,85,74,76,55,64,7,67,79,64,60,48,70,62,65,56,64,41,92,66,92,68,48,63,13,24,39,84,83,62,68,83,65,66,63,39,65,66,42,87,80,25,42,59,78,66,98,30,53,61,59,44,43,34,27,53,84,50,54,78,27,21,34,29,34,38,27,42,39,34,80,72,43,43,39,62,39,43,81,64,28,33,31,37,32,38,42,33,29,20,45,86,40,64,47,62,53,65,74,35,41,24,81,18,37,36,40,36,37,24,71,37,42,25,31,38,38,33,47,66,75,25,54,34,80,41,44,52,53,19,34,38,40,41,28,44,67,36,30,35,34,56,34,32,70,23,59,49,18,32,29,39,40,37,22,52,55,54,37,69,66,50,51,43,62,64,59,30,39,83,36,86,66,93,59,94,47,94,76,71,69,24,82,52,68,64,79,55,45,59,60,47,33,52,75,69,69,41,101

Secondary structure (DSSP, 8-state):
-PPPPB-SS----TT--EEE-TT-SEEEE-TTSSEEEEEEE-HHHHTTS--EEEEEE-S-S----EE-SS--EEEE--SS-EEE-SSSSEEEEPTT-EEEE--------GGGTS-TTTTTSSS----EE-TT---PPEEEPPTT-----SSS--EEE-TT-S-EEEETTEEEEEEE-GGGGTTS-EEEEEEEBTTB------EE-SS-EEEEEEES-EEEEETTEEEEE-TT-EEEE-TT-EEEEEE-SSSEEEEEEESSSSHHHHHHHH-EEE--SS--TT------THHHHHHHHHTT--/-PPPPB-SS----TT--EEEPTT-SEEEE-TTSSEEEEEEE-HHHHTTS--EEEEEE-S-S---EEE-SS--EEEE--SS-EEE-SSSSEEEEPTT-EEEE--------GGGTS-TTTTTSSS----EEETT---PPEEE--TT-----SSS--EEE-TT-S-EEEETTEEEEEEE-GGGGTTS-EEEEEEEBTTB------EE-SS-EEEEEEES-EEEEETTEEEEE-TT-EEEE-TT-EEEEEE-SSSEEEEEEESSSSHHHHHHHH-EEE--SS--TT------THHHHHHHHHTT--